Protein AF-A0A9D2XFY7-F1 (afdb_monomer)

Sequence (546 aa):
MVCALRLMRFWQTVRRLRRGRQQLAHTVYSGDGELLTSTEAIVGRWKEYFEELLNPTNAHSEEEPELGGLGMDCPISGAEVAEVVKQLHSGGAPGADEVRPGYLKAMDVVGLSWLTRLYNIAWSSGAVPREWQTGVVVPIFKKGDLRVCSNYRGITLLSLPGKVYSKVLERRVRSIVESQIEEEQCGFRPGRGTVDQLYTLARVMEGAWEFAQPIHMCFVDLEKAYDHSELALMYNDSSVLENHHLAVGFKLLQEENCDIFQNLTKKQRQSLRKMVIDIVLATDMSKHMNLLADLKTMVETKKVTSSGVLLLDNYSDRIQVLQNMVHCADLSNPTKPLQLYRQWTDRIMEEFFSQGDRERERGMEISPMCDKHNASVEKNQVGFIDYIVHPLWETWADLVHPDAQDILDTLEDNREWYQSTIPQSPSPSLDEPQDGTRPPGGDKFQFELTLEEDGESDTEKDSGSQPEEEEEEEEEEENSCTDSKTLCTQDSESTEIPLDEQVGEDDDDEEEEVIEVGETPCSQPCVVEEDVVEEGEEEEETCPDT

InterPro domains:
  IPR002073 3'5'-cyclic nucleotide phosphodiesterase, catalytic domain [PF00233] (228-410)
  IPR002073 3'5'-cyclic nucleotide phosphodiesterase, catalytic domain [PS51845] (229-425)
  IPR023088 3'5'-cyclic nucleotide phosphodiesterase [PR00387] (239-255)
  IPR023088 3'5'-cyclic nucleotide phosphodiesterase [PR00387] (326-339)
  IPR023088 3'5'-cyclic nucleotide phosphodiesterase [PR00387] (343-359)
  IPR036971 3'5'-cyclic nucleotide phosphodiesterase, catalytic domain superfamily [G3DSA:1.10.1300.10] (224-450)
  IPR043502 DNA/RNA polymerase superfamily [SSF56672] (82-229)

Radius of gyration: 37.59 Å; Cα contacts (8 Å, |Δi|>4): 341; chains: 1; bounding box: 92×100×111 Å

Secondary structure (DSSP, 8-state):
-HHHHHHHHHHHHHHHHS-------S-EE-TT--EE-SHHHHHHHHHHHHHHHH--TT------------S--PPPPHHHHHHHHHTS-TTPPP-TT---HHHHHT--HHHHHHHHHHHHHHHHHT---HHHH-EEEEEEE-SS-TT-GGGEEEEEEE-HHHHHHHHHHHHHHHHHHTTTS-TT--TT-TT--HHHHHHHHHHHHHHHHHTTPPP-------SS-----HHHHHHTTTTHHHHHHHHHHHHHTTSTT--TTTTS-HHHHHHHHHHHHHHHTTS-GGGHHHHHHHHHHHHHT--B-TTSPBP--SHHHHHHHHHHHHHHHHTTGGGS-HHHHHHHHHHHHHHHHHHHHHHHHTTPPPPTT--TTT--HHHHHHHHIIIIIHHHHHHHHHHHTTTTHHHHHHHHHHHHHHHHHSPPPPPPPS-S-----PPP-------------------------PPPPP----------------------------------------PPP---------------------------------

Solvent-accessible surface area (backbone atoms only — not comparable to full-atom values): 35148 Å² total; per-residue (Å²): 114,71,67,59,59,51,53,51,53,48,52,53,50,52,58,60,68,70,58,59,84,81,72,73,61,73,40,32,46,46,96,89,63,48,80,34,64,48,72,68,57,42,51,45,49,55,48,50,56,52,44,57,75,71,56,61,91,79,72,72,85,74,77,80,75,85,73,74,84,78,78,73,89,66,78,66,51,58,64,60,50,50,54,53,46,69,69,51,62,73,85,56,81,42,18,86,71,67,46,40,46,60,61,62,59,66,45,51,74,66,52,44,49,55,54,28,50,52,50,36,51,24,65,80,63,79,49,74,63,70,68,44,76,39,59,46,73,43,76,40,81,74,59,85,59,78,38,43,70,86,31,32,49,72,45,69,27,44,15,45,72,38,54,51,50,55,56,47,50,49,56,57,52,41,74,59,48,63,82,73,55,60,86,85,64,35,78,98,45,86,98,49,45,71,65,61,52,51,50,52,52,48,53,53,52,53,53,30,58,76,70,72,47,90,83,86,87,85,85,86,81,74,78,90,73,77,84,93,40,76,58,34,67,74,43,70,64,55,57,38,64,41,56,44,53,51,52,51,62,65,48,54,37,73,42,94,92,43,47,86,57,72,88,48,53,72,68,53,50,52,52,50,52,49,52,54,50,62,31,45,66,47,59,43,70,59,49,48,63,59,56,47,53,54,48,46,54,45,48,77,67,61,45,60,45,102,82,66,51,74,62,58,92,57,67,64,58,47,50,54,50,49,20,51,52,52,35,48,60,67,63,36,51,59,41,36,66,60,80,56,22,51,58,49,53,58,48,54,51,51,51,33,31,55,47,19,51,53,27,50,77,70,72,46,82,58,52,88,79,8,42,82,90,76,54,56,66,40,57,53,52,35,50,46,34,72,74,52,42,45,63,49,52,53,50,50,25,66,62,51,62,71,80,38,50,77,41,50,56,36,29,51,54,43,40,51,50,33,58,69,65,46,81,78,75,81,76,80,74,96,79,78,86,90,77,94,79,82,87,83,80,76,91,75,84,76,82,82,66,69,68,77,76,76,83,78,75,79,76,86,78,91,78,88,81,84,86,86,86,86,91,77,87,91,83,87,88,82,89,77,90,76,89,80,90,81,84,87,80,85,83,89,80,87,87,92,85,84,84,88,82,90,88,80,86,89,88,88,86,87,85,86,90,84,89,82,89,86,89,85,84,89,89,86,87,88,90,82,84,90,81,92,84,84,88,82,88,87,87,84,89,82,88,80,92,132

Nearest PDB structures (foldseek):
  6zba-assembly1_DDD  TM=9.915E-01  e=2.480E-25  Homo sapiens
  3g58-assembly1_A  TM=1.000E+00  e=6.003E-25  Homo sapiens
  1mkd-assembly1_B  TM=9.994E-01  e=5.180E-25  Homo sapiens
  3tvx-assembly2_B  TM=1.000E+00  e=4.280E-24  Homo sapiens
  1ror-assembly2_B  TM=9.821E-01  e=3.188E-24  Homo sapiens

pLDDT: mean 71.24, std 26.64, range [21.47, 98.62]

Structure (mmCIF, N/CA/C/O backbone):
data_AF-A0A9D2XFY7-F1
#
_entry.id   AF-A0A9D2XFY7-F1
#
loop_
_atom_site.group_PDB
_atom_site.id
_atom_site.type_symbol
_atom_site.label_atom_id
_atom_site.label_alt_id
_atom_site.label_comp_id
_atom_site.label_asym_id
_atom_site.label_entity_id
_atom_site.label_seq_id
_atom_site.pdbx_PDB_ins_code
_atom_site.Cartn_x
_atom_site.Cartn_y
_atom_site.Cartn_z
_atom_site.occupancy
_atom_site.B_iso_or_equiv
_atom_site.auth_seq_id
_atom_site.auth_comp_id
_atom_site.auth_asym_id
_atom_site.auth_atom_id
_atom_site.pdbx_PDB_model_num
ATOM 1 N N . MET A 1 1 ? 14.193 38.017 -13.649 1.00 41.41 1 MET A N 1
ATOM 2 C CA . MET A 1 1 ? 15.343 37.069 -13.670 1.00 41.41 1 MET A CA 1
ATOM 3 C C . MET A 1 1 ? 16.250 37.099 -12.427 1.00 41.41 1 MET A C 1
ATOM 5 O O . MET A 1 1 ? 16.556 36.026 -11.918 1.00 41.41 1 MET A O 1
ATOM 9 N N . VAL A 1 2 ? 16.706 38.259 -11.922 1.00 35.88 2 VAL A N 1
ATOM 10 C CA . VAL A 1 2 ? 17.811 38.356 -10.926 1.00 35.88 2 VAL A CA 1
ATOM 11 C C . VAL A 1 2 ? 17.655 37.472 -9.671 1.00 35.88 2 VAL A C 1
ATOM 13 O O . VAL A 1 2 ? 18.628 36.844 -9.248 1.00 35.88 2 VAL A O 1
ATOM 16 N N . CYS A 1 3 ? 16.455 37.360 -9.089 1.00 35.84 3 CYS A N 1
ATOM 17 C CA . CYS A 1 3 ? 16.236 36.558 -7.876 1.00 35.84 3 CYS A CA 1
ATOM 18 C C . CYS A 1 3 ? 16.504 35.056 -8.077 1.00 35.84 3 CYS A C 1
ATOM 20 O O . CYS A 1 3 ? 17.131 34.437 -7.219 1.00 35.84 3 CYS A O 1
ATOM 22 N N . ALA A 1 4 ? 16.132 34.480 -9.226 1.00 39.00 4 ALA A N 1
ATOM 23 C CA . ALA A 1 4 ? 16.382 33.066 -9.528 1.00 39.00 4 ALA A CA 1
ATOM 24 C C . ALA A 1 4 ? 17.889 32.757 -9.627 1.00 39.00 4 ALA A C 1
ATOM 26 O O . ALA A 1 4 ? 18.363 31.753 -9.094 1.00 39.00 4 ALA A O 1
ATOM 27 N N . LEU A 1 5 ? 18.668 33.666 -10.228 1.00 38.94 5 LEU A N 1
ATOM 28 C CA . LEU A 1 5 ? 20.131 33.568 -10.289 1.00 38.94 5 LEU A CA 1
ATOM 29 C C . LEU A 1 5 ? 20.782 33.671 -8.900 1.00 38.94 5 LEU A C 1
ATOM 31 O O . LEU A 1 5 ? 21.748 32.955 -8.624 1.00 38.94 5 LEU A O 1
ATOM 35 N N . ARG A 1 6 ? 20.246 34.516 -8.005 1.00 43.75 6 ARG A N 1
ATOM 36 C CA . ARG A 1 6 ? 20.692 34.584 -6.601 1.00 43.75 6 ARG A CA 1
ATOM 37 C C . ARG A 1 6 ? 20.366 33.289 -5.846 1.00 43.75 6 ARG A C 1
ATOM 39 O O . ARG A 1 6 ? 21.271 32.734 -5.225 1.00 43.75 6 ARG A O 1
ATOM 46 N N . LEU A 1 7 ? 19.145 32.757 -5.969 1.00 44.59 7 LEU A N 1
ATOM 47 C CA . LEU A 1 7 ? 18.747 31.489 -5.339 1.00 44.59 7 LEU A CA 1
ATOM 48 C C . LEU A 1 7 ? 19.597 30.306 -5.827 1.00 44.59 7 LEU A C 1
ATOM 50 O O . LEU A 1 7 ? 20.060 29.498 -5.022 1.00 44.59 7 LEU A O 1
ATOM 54 N N . MET A 1 8 ? 19.858 30.218 -7.136 1.00 47.59 8 MET A N 1
ATOM 55 C CA . MET A 1 8 ? 20.670 29.139 -7.703 1.00 47.59 8 MET A CA 1
ATOM 56 C C . MET A 1 8 ? 22.131 29.224 -7.234 1.00 47.59 8 MET A C 1
ATOM 58 O O . MET A 1 8 ? 22.706 28.200 -6.867 1.00 47.59 8 MET A O 1
ATOM 62 N N . ARG A 1 9 ? 22.728 30.426 -7.165 1.00 56.66 9 ARG A N 1
ATOM 63 C CA . ARG A 1 9 ? 24.078 30.617 -6.596 1.00 56.66 9 ARG A CA 1
ATOM 64 C C . ARG A 1 9 ? 24.129 30.304 -5.097 1.00 56.66 9 ARG A C 1
ATOM 66 O O . ARG A 1 9 ? 25.100 29.695 -4.646 1.00 56.66 9 ARG A O 1
ATOM 73 N N . PHE A 1 10 ? 23.092 30.663 -4.338 1.00 64.69 10 PHE A N 1
ATOM 74 C CA . PHE A 1 10 ? 22.960 30.311 -2.921 1.00 64.69 10 PHE A CA 1
ATOM 75 C C . PHE A 1 10 ? 22.937 28.788 -2.736 1.00 64.69 10 PHE A C 1
ATOM 77 O O . PHE A 1 10 ? 23.818 28.243 -2.076 1.00 64.69 10 PHE A O 1
ATOM 84 N N . TRP A 1 11 ? 22.034 28.073 -3.412 1.00 54.72 11 TRP A N 1
ATOM 85 C CA . TRP A 1 11 ? 21.942 26.611 -3.319 1.00 54.72 11 TRP A CA 1
ATOM 86 C C . TRP A 1 11 ? 23.169 25.873 -3.868 1.00 54.72 11 TRP A C 1
ATOM 88 O O . TRP A 1 11 ? 23.557 24.847 -3.308 1.00 54.72 11 TRP A O 1
ATOM 98 N N . GLN A 1 12 ? 23.836 26.390 -4.904 1.00 60.31 12 GLN A N 1
ATOM 99 C CA . GLN A 1 12 ? 25.138 25.870 -5.342 1.00 60.31 12 GLN A CA 1
ATOM 100 C C . GLN A 1 12 ? 26.209 26.043 -4.255 1.00 60.31 12 GLN A C 1
ATOM 102 O O . GLN A 1 12 ? 26.982 25.117 -4.012 1.00 60.31 12 GLN A O 1
ATOM 107 N N . THR A 1 13 ? 26.231 27.185 -3.564 1.00 67.81 13 THR A N 1
ATOM 108 C CA . THR A 1 13 ? 27.172 27.456 -2.466 1.00 67.81 13 THR A CA 1
ATOM 109 C C . THR A 1 13 ? 26.873 26.575 -1.252 1.00 67.81 13 THR A C 1
ATOM 111 O O . THR A 1 13 ? 27.783 25.923 -0.749 1.00 67.81 13 THR A O 1
ATOM 114 N N . VAL A 1 14 ? 25.604 26.435 -0.854 1.00 65.31 14 VAL A N 1
ATOM 115 C CA . VAL A 1 14 ? 25.164 25.509 0.206 1.00 65.31 14 VAL A CA 1
ATOM 116 C C . VAL A 1 14 ? 25.528 24.060 -0.136 1.00 65.31 14 VAL A C 1
ATOM 118 O O . VAL A 1 14 ? 26.089 23.365 0.706 1.00 65.31 14 VAL A O 1
ATOM 121 N N . ARG A 1 15 ? 25.313 23.599 -1.378 1.00 58.97 15 ARG A N 1
ATOM 122 C CA . ARG A 1 15 ? 25.755 22.264 -1.835 1.00 58.97 15 ARG A CA 1
ATOM 123 C C . ARG A 1 15 ? 27.281 22.109 -1.851 1.00 58.97 15 ARG A C 1
ATOM 125 O O . ARG A 1 15 ? 27.774 21.004 -1.647 1.00 58.97 15 ARG A O 1
ATOM 132 N N . ARG A 1 16 ? 28.039 23.188 -2.077 1.00 65.25 16 ARG A N 1
ATOM 133 C CA . ARG A 1 16 ? 29.512 23.185 -2.046 1.00 65.25 16 ARG A CA 1
ATOM 134 C C . ARG A 1 16 ? 30.064 23.166 -0.617 1.00 65.25 16 ARG A C 1
ATOM 136 O O . ARG A 1 16 ? 31.079 22.521 -0.394 1.00 65.25 16 ARG A O 1
ATOM 143 N N . LEU A 1 17 ? 29.381 23.812 0.331 1.00 64.12 17 LEU A N 1
ATOM 144 C CA . LEU A 1 17 ? 29.718 23.817 1.760 1.00 64.12 17 LEU A CA 1
ATOM 145 C C . LEU A 1 17 ? 29.271 22.526 2.469 1.00 64.12 17 LEU A C 1
ATOM 147 O O . LEU A 1 17 ? 30.024 21.982 3.267 1.00 64.12 17 LEU A O 1
ATOM 151 N N . ARG A 1 18 ? 28.103 21.966 2.116 1.00 57.66 18 ARG A N 1
ATOM 152 C CA . ARG A 1 18 ? 27.639 20.646 2.594 1.00 57.66 18 ARG A CA 1
ATOM 153 C C . ARG A 1 18 ? 28.451 19.464 2.039 1.00 57.66 18 ARG A C 1
ATOM 155 O O . ARG A 1 18 ? 28.255 18.338 2.487 1.00 57.66 18 ARG A O 1
ATOM 162 N N . ARG A 1 19 ? 29.386 19.682 1.103 1.00 50.50 19 ARG A N 1
ATOM 163 C CA . ARG A 1 19 ? 30.366 18.666 0.680 1.00 50.50 19 ARG A CA 1
ATOM 164 C C . ARG A 1 19 ? 31.484 18.504 1.719 1.00 50.50 19 ARG A C 1
ATOM 166 O O . ARG A 1 19 ? 32.646 18.823 1.470 1.00 50.50 19 ARG A O 1
ATOM 173 N N . GLY A 1 20 ? 31.132 17.886 2.846 1.00 45.84 20 GLY A N 1
ATOM 174 C CA . GLY A 1 20 ? 32.079 17.017 3.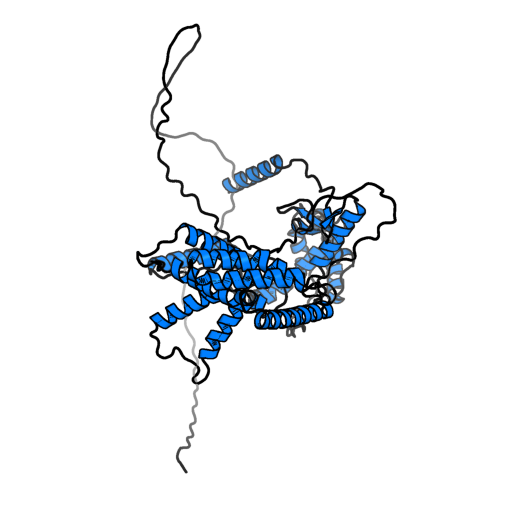543 1.00 45.84 20 GLY A CA 1
ATOM 175 C C . GLY A 1 20 ? 32.588 15.917 2.598 1.00 45.84 20 GLY A C 1
ATOM 176 O O . GLY A 1 20 ? 32.030 15.704 1.515 1.00 45.84 20 GLY A O 1
ATOM 177 N N . ARG A 1 21 ? 33.659 15.208 2.976 1.00 45.72 21 ARG A N 1
ATOM 178 C CA . ARG A 1 21 ? 34.127 14.057 2.185 1.00 45.72 21 ARG A CA 1
ATOM 179 C C . ARG A 1 21 ? 32.980 13.053 2.066 1.00 45.72 21 ARG A C 1
ATOM 181 O O . ARG A 1 21 ? 32.558 12.511 3.082 1.00 45.72 21 ARG A O 1
ATOM 188 N N . GLN A 1 22 ? 32.510 12.792 0.846 1.00 50.97 22 GLN A N 1
ATOM 189 C CA . GLN A 1 22 ? 31.604 11.675 0.598 1.00 50.97 22 GLN A CA 1
ATOM 190 C C . GLN A 1 22 ? 32.373 10.390 0.904 1.00 50.97 22 GLN A C 1
ATOM 192 O O . GLN A 1 22 ? 33.203 9.952 0.108 1.00 50.97 22 GLN A O 1
ATOM 197 N N . GLN A 1 23 ? 32.127 9.822 2.082 1.00 46.56 23 GLN A N 1
ATOM 198 C CA . GLN A 1 23 ? 32.476 8.440 2.346 1.00 46.56 23 GLN A CA 1
ATOM 199 C C . GLN A 1 23 ? 31.587 7.596 1.434 1.00 46.56 23 GLN A C 1
ATOM 201 O O . GLN A 1 23 ? 30.370 7.556 1.600 1.00 46.56 23 GLN A O 1
ATOM 206 N N . LEU A 1 24 ? 32.202 6.947 0.446 1.00 52.12 24 LEU A N 1
ATOM 207 C CA . LEU A 1 24 ? 31.658 5.688 -0.044 1.00 52.12 24 LEU A CA 1
ATOM 208 C C . LEU A 1 24 ? 31.566 4.767 1.172 1.00 52.12 24 LEU A C 1
ATOM 210 O O . LEU A 1 24 ? 32.526 4.679 1.943 1.00 52.12 24 LEU A O 1
ATOM 214 N N . ALA A 1 25 ? 30.419 4.123 1.363 1.00 53.47 25 ALA A N 1
ATOM 215 C CA . ALA A 1 25 ? 30.292 3.119 2.399 1.00 53.47 25 ALA A CA 1
ATOM 216 C C . ALA A 1 25 ? 31.276 1.989 2.063 1.00 53.47 25 ALA A C 1
ATOM 218 O O . ALA A 1 25 ? 31.123 1.283 1.069 1.00 53.47 25 ALA A O 1
ATOM 219 N N . HIS A 1 26 ? 32.334 1.862 2.866 1.00 65.19 26 HIS A N 1
ATOM 220 C CA . HIS A 1 26 ? 33.307 0.774 2.738 1.00 65.19 26 HIS A CA 1
ATOM 221 C C . HIS A 1 26 ? 32.739 -0.567 3.237 1.00 65.19 26 HIS A C 1
ATOM 223 O O . HIS A 1 26 ? 33.456 -1.564 3.252 1.00 65.19 26 HIS A O 1
ATOM 229 N N . THR A 1 27 ? 31.468 -0.577 3.645 1.00 78.75 27 THR A N 1
ATOM 230 C CA . THR A 1 27 ? 30.689 -1.736 4.065 1.00 78.75 27 THR A CA 1
ATOM 231 C C . THR A 1 27 ? 29.238 -1.590 3.591 1.00 78.75 27 THR A C 1
ATOM 233 O O . THR A 1 27 ? 28.731 -0.472 3.502 1.00 78.75 27 THR A O 1
ATOM 236 N N . VAL A 1 28 ? 28.579 -2.702 3.262 1.00 84.75 28 VAL A N 1
ATOM 237 C CA . VAL A 1 28 ? 27.191 -2.776 2.754 1.00 84.75 28 VAL A CA 1
ATOM 238 C C . VAL A 1 28 ? 26.544 -4.046 3.315 1.00 84.75 28 VAL A C 1
ATOM 240 O O . VAL A 1 28 ? 27.253 -5.020 3.543 1.00 84.75 28 VAL A O 1
ATOM 243 N N . TYR A 1 29 ? 25.236 -4.058 3.563 1.00 85.19 29 TYR A N 1
ATOM 244 C CA . TYR A 1 29 ? 24.522 -5.254 4.024 1.00 85.19 29 TYR A CA 1
ATOM 245 C C . TYR A 1 29 ? 24.149 -6.201 2.863 1.00 85.19 29 TYR A C 1
ATOM 247 O O . TYR A 1 29 ? 23.742 -5.731 1.797 1.00 85.19 29 TYR A O 1
ATOM 255 N N . SER A 1 30 ? 24.275 -7.522 3.060 1.00 82.31 30 SER A N 1
ATOM 256 C CA . SER A 1 30 ? 23.754 -8.552 2.137 1.00 82.31 30 SER A CA 1
ATOM 257 C C . SER A 1 30 ? 22.216 -8.537 2.081 1.00 82.31 30 SER A C 1
ATOM 259 O O . SER A 1 30 ? 21.580 -7.712 2.741 1.00 82.31 30 SER A O 1
ATOM 261 N N . GLY A 1 31 ? 21.598 -9.422 1.288 1.00 71.44 31 GLY A N 1
ATOM 262 C CA . GLY A 1 31 ? 20.152 -9.670 1.391 1.00 71.44 31 GLY A CA 1
ATOM 263 C C . GLY A 1 31 ? 19.763 -10.140 2.798 1.00 71.44 31 GLY A C 1
ATOM 264 O O . GLY A 1 31 ? 18.872 -9.577 3.419 1.00 71.44 31 GLY A O 1
ATOM 265 N N . ASP A 1 32 ? 20.542 -11.070 3.347 1.00 75.69 32 ASP A N 1
ATOM 266 C CA . ASP A 1 32 ? 20.392 -11.699 4.671 1.00 75.69 32 ASP A CA 1
ATOM 267 C C . ASP A 1 32 ? 20.815 -10.798 5.855 1.00 75.69 32 ASP A C 1
ATOM 269 O O . ASP A 1 32 ? 20.863 -11.243 7.002 1.00 75.69 32 ASP A O 1
ATOM 273 N N . GLY A 1 33 ? 21.178 -9.535 5.600 1.00 77.50 33 GLY A N 1
ATOM 274 C CA . GLY A 1 33 ? 21.585 -8.578 6.634 1.00 77.50 33 GLY A CA 1
ATOM 275 C C . GLY A 1 33 ? 23.024 -8.718 7.157 1.00 77.50 33 GLY A C 1
ATOM 276 O O . GLY A 1 33 ? 23.395 -8.010 8.098 1.00 77.50 33 GLY A O 1
ATOM 277 N N . GLU A 1 34 ? 23.880 -9.559 6.562 1.00 84.94 34 GLU A N 1
ATOM 278 C CA . GLU A 1 34 ? 25.298 -9.639 6.947 1.00 84.94 34 GLU A CA 1
ATOM 279 C C . GLU A 1 34 ? 26.089 -8.406 6.479 1.00 84.94 34 GLU A C 1
ATOM 281 O O . GLU A 1 34 ? 25.910 -7.915 5.365 1.00 84.94 34 GLU A O 1
ATOM 286 N N . LEU A 1 35 ? 27.017 -7.901 7.302 1.00 86.06 35 LEU A N 1
ATOM 287 C CA . LEU A 1 35 ? 27.823 -6.726 6.950 1.00 86.06 35 LEU A CA 1
ATOM 288 C C . LEU A 1 35 ? 29.023 -7.100 6.061 1.00 86.06 35 LEU A C 1
ATOM 290 O O . LEU A 1 35 ? 30.103 -7.443 6.548 1.00 86.06 35 LEU A O 1
ATOM 294 N N . LEU A 1 36 ? 28.860 -6.952 4.749 1.00 86.69 36 LEU A N 1
ATOM 295 C CA . LEU A 1 36 ? 29.911 -7.139 3.752 1.00 86.69 36 LEU A CA 1
ATOM 296 C C . LEU A 1 36 ? 30.965 -6.028 3.863 1.00 86.69 36 LEU A C 1
ATOM 298 O O . LEU A 1 36 ? 30.637 -4.847 3.984 1.00 86.69 36 LEU A O 1
ATOM 302 N N . THR A 1 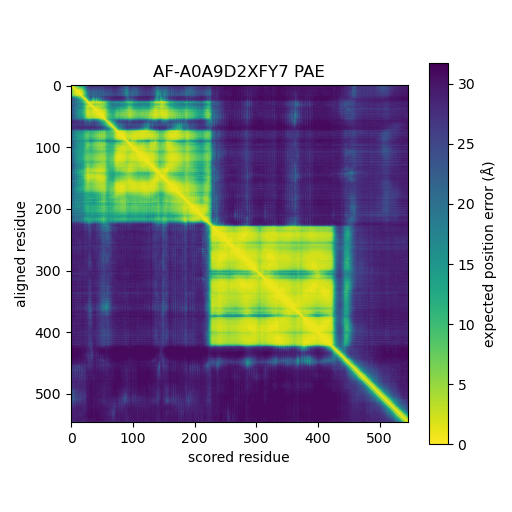37 ? 32.246 -6.402 3.795 1.00 83.75 37 THR A N 1
ATOM 303 C CA . THR A 1 37 ? 33.389 -5.479 3.979 1.00 83.75 37 THR A CA 1
ATOM 304 C C . THR A 1 37 ? 34.457 -5.563 2.881 1.00 83.75 37 THR A C 1
ATOM 306 O O . THR A 1 37 ? 35.339 -4.706 2.808 1.00 83.75 37 THR A O 1
ATOM 309 N N . SER A 1 38 ? 34.401 -6.575 2.008 1.00 85.50 38 SER A N 1
ATOM 310 C CA . SER A 1 38 ? 35.333 -6.729 0.887 1.00 85.50 38 SER A CA 1
ATOM 311 C C . SER A 1 38 ? 34.789 -6.050 -0.372 1.00 85.50 38 SER A C 1
ATOM 313 O O . SER A 1 38 ? 33.594 -6.092 -0.656 1.00 85.50 38 SER A O 1
ATOM 315 N N . THR A 1 39 ? 35.670 -5.429 -1.162 1.00 83.38 39 THR A N 1
ATOM 316 C CA . THR A 1 39 ? 35.273 -4.702 -2.383 1.00 83.38 39 THR A CA 1
ATOM 317 C C . THR A 1 39 ? 34.543 -5.597 -3.385 1.00 83.38 39 THR A C 1
ATOM 319 O O . THR A 1 39 ? 33.612 -5.141 -4.038 1.00 83.38 39 THR A O 1
ATOM 322 N N . GLU A 1 40 ? 34.936 -6.867 -3.482 1.00 85.56 40 GLU A N 1
ATOM 323 C CA . GLU A 1 40 ? 34.324 -7.849 -4.380 1.00 85.56 40 GLU A CA 1
ATOM 324 C C . GLU A 1 40 ? 32.901 -8.224 -3.941 1.00 85.56 40 GLU A C 1
ATOM 326 O O . GLU A 1 40 ? 31.988 -8.158 -4.760 1.00 85.56 40 GLU A O 1
ATOM 331 N N . ALA A 1 41 ? 32.673 -8.499 -2.649 1.00 83.81 41 ALA A N 1
ATOM 332 C CA . ALA A 1 41 ? 31.331 -8.785 -2.132 1.00 83.81 41 ALA A CA 1
ATOM 333 C C . ALA A 1 41 ? 30.410 -7.555 -2.197 1.00 83.81 41 ALA A C 1
ATOM 335 O O . ALA A 1 41 ? 29.245 -7.678 -2.554 1.00 83.81 41 ALA A O 1
ATOM 336 N N . ILE A 1 42 ? 30.938 -6.355 -1.927 1.00 85.00 42 ILE A N 1
ATOM 337 C CA . ILE A 1 42 ? 30.182 -5.098 -2.043 1.00 85.00 42 ILE A CA 1
ATOM 338 C C . ILE A 1 42 ? 29.758 -4.846 -3.500 1.00 85.00 42 ILE A C 1
ATOM 340 O O . ILE A 1 42 ? 28.611 -4.485 -3.747 1.00 85.00 42 ILE A O 1
ATOM 344 N N . VAL A 1 43 ? 30.647 -5.058 -4.478 1.00 85.00 43 VAL A N 1
ATOM 345 C CA . VAL A 1 43 ? 30.293 -4.955 -5.908 1.00 85.00 43 VAL A CA 1
ATOM 346 C C . VAL A 1 43 ? 29.321 -6.064 -6.325 1.00 85.00 43 VAL A C 1
ATOM 348 O O . VAL A 1 43 ? 28.411 -5.791 -7.104 1.00 85.00 43 VAL A O 1
ATOM 351 N N . GLY A 1 44 ? 29.460 -7.275 -5.775 1.00 87.06 44 GLY A N 1
ATOM 352 C CA . GLY A 1 44 ? 28.504 -8.371 -5.943 1.00 87.06 44 GLY A CA 1
ATOM 353 C C . GLY A 1 44 ? 27.096 -7.992 -5.479 1.00 87.06 44 GLY A C 1
ATOM 354 O O . GLY A 1 44 ? 26.168 -8.055 -6.277 1.00 87.06 44 GLY A O 1
ATOM 355 N N . ARG A 1 45 ? 26.953 -7.487 -4.247 1.00 89.25 45 ARG A N 1
ATOM 356 C CA . ARG A 1 45 ? 25.665 -7.047 -3.687 1.00 89.25 45 ARG A CA 1
ATOM 357 C C . ARG A 1 45 ? 25.048 -5.876 -4.457 1.00 89.25 45 ARG A C 1
ATOM 359 O O . ARG A 1 45 ? 23.842 -5.852 -4.674 1.00 89.25 45 ARG A O 1
ATOM 366 N N . TRP A 1 46 ? 25.859 -4.927 -4.934 1.00 86.88 46 TRP A N 1
ATOM 367 C CA . TRP A 1 46 ? 25.366 -3.867 -5.825 1.00 86.88 46 TRP A CA 1
ATOM 368 C C . TRP A 1 46 ? 24.899 -4.393 -7.186 1.00 86.88 46 TRP A C 1
ATOM 370 O O . TRP A 1 46 ? 23.950 -3.845 -7.741 1.00 86.88 46 TRP A O 1
ATOM 380 N N . LYS A 1 47 ? 25.562 -5.419 -7.735 1.00 86.31 47 LYS A N 1
ATOM 381 C CA . LYS A 1 47 ? 25.161 -6.064 -8.990 1.00 86.31 47 LYS A CA 1
ATOM 382 C C . LYS A 1 47 ? 23.835 -6.801 -8.813 1.00 86.31 47 LYS A C 1
ATOM 384 O O . LYS A 1 47 ? 22.918 -6.528 -9.568 1.00 86.31 47 LYS A O 1
ATOM 389 N N . GLU A 1 48 ? 23.746 -7.656 -7.800 1.00 87.25 48 GLU A N 1
ATOM 390 C CA . GLU A 1 48 ? 22.552 -8.403 -7.389 1.00 87.25 48 GLU A CA 1
ATOM 391 C C . GLU A 1 48 ? 21.339 -7.475 -7.223 1.00 87.25 48 GLU A C 1
ATOM 393 O O . GLU A 1 48 ? 20.397 -7.569 -8.004 1.00 87.25 48 GLU A O 1
ATOM 398 N N . TYR A 1 49 ? 21.431 -6.472 -6.341 1.00 85.88 49 TYR A N 1
ATOM 399 C CA . TYR A 1 49 ? 20.359 -5.497 -6.103 1.00 85.88 49 TYR A CA 1
ATOM 400 C C . TYR A 1 49 ? 19.877 -4.771 -7.373 1.00 85.88 49 TYR A C 1
ATOM 402 O O . TYR A 1 49 ? 18.684 -4.520 -7.535 1.00 85.88 49 TYR A O 1
ATOM 410 N N . PHE A 1 50 ? 20.781 -4.412 -8.293 1.00 81.50 50 PHE A N 1
ATOM 411 C CA . PHE A 1 50 ? 20.384 -3.777 -9.556 1.00 81.50 50 PHE A CA 1
ATOM 412 C C . PHE A 1 50 ? 19.982 -4.768 -10.654 1.00 81.50 50 PHE A C 1
ATOM 414 O O . PHE A 1 50 ? 19.328 -4.351 -11.605 1.00 81.50 50 PHE A O 1
ATOM 421 N N . GLU A 1 51 ? 20.331 -6.049 -10.558 1.00 82.00 51 GLU A N 1
ATOM 422 C CA . GLU A 1 51 ? 19.795 -7.083 -11.442 1.00 82.00 51 GLU A CA 1
ATOM 423 C C . GLU A 1 51 ? 18.355 -7.424 -11.045 1.00 82.00 51 GLU A C 1
ATOM 425 O O . GLU A 1 51 ? 17.494 -7.391 -11.922 1.00 82.00 51 GLU A O 1
ATOM 430 N N . GLU A 1 52 ? 18.090 -7.599 -9.744 1.00 79.50 52 GLU A N 1
ATOM 431 C CA . GLU A 1 52 ? 16.757 -7.724 -9.131 1.00 79.50 52 GLU A CA 1
ATOM 432 C C . GLU A 1 52 ? 15.847 -6.545 -9.526 1.00 79.50 52 GLU A C 1
ATOM 434 O O . GLU A 1 52 ? 14.798 -6.736 -10.138 1.00 79.50 52 GLU A O 1
ATOM 439 N N . LEU A 1 53 ? 16.284 -5.309 -9.248 1.00 74.94 53 LEU A N 1
ATOM 440 C CA . LEU A 1 53 ? 15.486 -4.091 -9.448 1.00 74.94 53 LEU A CA 1
ATOM 441 C C . LEU A 1 53 ? 15.210 -3.741 -10.923 1.00 74.94 53 LEU A C 1
ATOM 443 O O . LEU A 1 53 ? 14.280 -2.988 -11.203 1.00 74.94 53 LEU A O 1
ATOM 447 N N . LEU A 1 54 ? 16.040 -4.204 -11.866 1.00 69.62 54 LEU A N 1
ATOM 448 C CA . LEU A 1 54 ? 15.958 -3.798 -13.280 1.00 69.62 54 LEU A CA 1
ATOM 449 C C . LEU A 1 54 ? 15.572 -4.930 -14.242 1.00 69.62 54 LEU A C 1
ATOM 451 O O . LEU A 1 54 ? 15.311 -4.643 -15.409 1.00 69.62 54 LEU A O 1
ATOM 455 N N . ASN A 1 55 ? 15.549 -6.189 -13.794 1.00 68.62 55 ASN A N 1
ATOM 456 C CA . ASN A 1 55 ? 15.228 -7.351 -14.632 1.00 68.62 55 ASN A CA 1
ATOM 457 C C . ASN A 1 55 ? 14.276 -8.323 -13.896 1.00 68.62 55 ASN A C 1
ATOM 459 O O . ASN A 1 55 ? 14.620 -9.497 -13.737 1.00 68.62 55 ASN A O 1
ATOM 463 N N . PRO A 1 56 ? 13.096 -7.868 -13.426 1.00 57.94 56 PRO A N 1
ATOM 464 C CA . PRO A 1 56 ? 12.140 -8.743 -12.757 1.00 57.94 56 PRO A CA 1
ATOM 465 C C . PRO A 1 56 ? 11.726 -9.902 -13.675 1.00 57.94 56 PRO A C 1
ATOM 467 O O . PRO A 1 56 ? 11.390 -9.707 -14.843 1.00 57.94 56 PRO A O 1
ATOM 470 N N . THR A 1 57 ? 11.723 -11.121 -13.135 1.00 50.38 57 THR A N 1
ATOM 471 C CA . THR A 1 57 ? 11.512 -12.371 -13.893 1.00 50.38 57 THR A CA 1
ATOM 472 C C . THR A 1 57 ? 10.122 -12.479 -14.539 1.00 50.38 57 THR A C 1
ATOM 474 O O . THR A 1 57 ? 9.924 -13.289 -15.442 1.00 50.38 57 THR A O 1
ATOM 477 N N . ASN A 1 58 ? 9.168 -11.649 -14.105 1.00 52.53 58 ASN A N 1
ATOM 478 C CA . ASN A 1 58 ? 7.758 -11.676 -14.499 1.00 52.53 58 ASN A CA 1
ATOM 479 C C . ASN A 1 58 ? 7.421 -10.682 -15.625 1.00 52.53 58 ASN A C 1
ATOM 481 O O . ASN A 1 58 ? 6.355 -10.069 -15.620 1.00 52.53 58 ASN A O 1
ATOM 485 N N . ALA A 1 59 ? 8.309 -10.530 -16.610 1.00 42.56 59 ALA A N 1
ATOM 486 C CA . ALA A 1 59 ? 7.975 -9.839 -17.851 1.00 42.56 59 ALA A CA 1
ATOM 487 C C . ALA A 1 59 ? 6.898 -10.636 -18.612 1.00 42.56 59 ALA A C 1
ATOM 489 O O . ALA A 1 59 ? 7.201 -11.582 -19.344 1.00 42.56 59 ALA A O 1
ATOM 490 N N . HIS A 1 60 ? 5.630 -10.268 -18.415 1.00 46.12 60 HIS A N 1
ATOM 491 C CA . HIS A 1 60 ? 4.522 -10.785 -19.210 1.00 46.12 60 HIS A CA 1
ATOM 492 C C . HIS A 1 60 ? 4.776 -10.497 -20.693 1.00 46.12 60 HIS A C 1
ATOM 494 O O . HIS A 1 60 ? 5.209 -9.407 -21.065 1.00 46.12 60 HIS A O 1
ATOM 500 N N . SER A 1 61 ? 4.484 -11.471 -21.556 1.00 37.50 61 SER A N 1
ATOM 501 C CA . SER A 1 61 ? 4.424 -11.228 -22.994 1.00 37.50 61 SER A CA 1
ATOM 502 C C . SER A 1 61 ? 3.166 -10.416 -23.298 1.00 37.50 61 SER A C 1
ATOM 504 O O . SER A 1 61 ? 2.095 -10.994 -23.495 1.00 37.50 61 SER A O 1
ATOM 506 N N . GLU A 1 62 ? 3.292 -9.091 -23.292 1.00 43.41 62 GLU A N 1
ATOM 507 C CA . GLU A 1 62 ? 2.274 -8.198 -23.841 1.00 43.41 62 GLU A CA 1
ATOM 508 C C . GLU A 1 62 ? 1.998 -8.604 -25.297 1.00 43.41 62 GLU A C 1
ATOM 510 O O . GLU A 1 62 ? 2.926 -8.783 -26.091 1.00 43.41 62 GLU A O 1
ATOM 515 N N . GLU A 1 63 ? 0.726 -8.791 -25.652 1.00 43.19 63 GLU A N 1
ATOM 516 C CA . GLU A 1 63 ? 0.345 -8.942 -27.055 1.00 43.19 63 GLU A CA 1
ATOM 517 C C . GLU A 1 63 ? 0.539 -7.578 -27.729 1.00 43.19 63 GLU A C 1
ATOM 519 O O . GLU A 1 63 ? -0.119 -6.610 -27.344 1.00 43.19 63 GLU A O 1
ATOM 524 N N . GLU A 1 64 ? 1.458 -7.477 -28.700 1.00 43.53 64 GLU A N 1
ATOM 525 C CA . GLU A 1 64 ? 1.679 -6.221 -29.427 1.00 43.53 64 GLU A CA 1
ATOM 526 C C . GLU A 1 64 ? 0.349 -5.759 -30.051 1.00 43.53 64 GLU A C 1
ATOM 528 O O . GLU A 1 64 ? -0.203 -6.471 -30.898 1.00 43.53 64 GLU A O 1
ATOM 533 N N . PRO A 1 65 ? -0.193 -4.584 -29.674 1.00 44.19 65 PRO A N 1
ATOM 534 C CA . PRO A 1 65 ? -1.411 -4.089 -30.293 1.00 44.19 65 PRO A CA 1
ATOM 535 C C . PRO A 1 65 ? -1.126 -3.802 -31.770 1.00 44.19 65 PRO A C 1
ATOM 537 O O . PRO A 1 65 ? -0.156 -3.108 -32.086 1.00 44.19 65 PRO A O 1
ATOM 540 N N . GLU A 1 66 ? -1.973 -4.303 -32.678 1.00 44.12 66 GLU A N 1
ATOM 541 C CA . GLU A 1 66 ? -1.846 -4.059 -34.123 1.00 44.12 66 GLU A CA 1
ATOM 542 C C . GLU A 1 66 ? -2.044 -2.565 -34.444 1.00 44.12 66 GLU A C 1
ATOM 544 O O . GLU A 1 66 ? -3.129 -2.102 -34.804 1.00 44.12 66 GLU A O 1
ATOM 549 N N . LEU A 1 67 ? -0.968 -1.787 -34.307 1.00 48.50 67 LEU A N 1
ATOM 550 C CA . LEU A 1 67 ? -0.948 -0.356 -34.566 1.00 48.50 67 LEU A CA 1
ATOM 551 C C . LEU A 1 67 ? -1.036 -0.119 -36.080 1.00 48.50 67 LEU A C 1
ATOM 553 O O . LEU A 1 67 ? -0.022 -0.050 -36.778 1.00 48.50 67 LEU A O 1
ATOM 557 N N . GLY A 1 68 ? -2.271 -0.021 -36.583 1.00 46.81 68 GLY A N 1
ATOM 558 C CA . GLY A 1 68 ? -2.583 0.162 -38.002 1.00 46.81 68 GLY A CA 1
ATOM 559 C C . GLY A 1 68 ? -1.688 1.219 -38.654 1.00 46.81 68 GLY A C 1
ATOM 560 O O . GLY A 1 68 ? -1.599 2.343 -38.169 1.00 46.81 68 GLY A O 1
ATOM 561 N N . GLY A 1 69 ? -0.989 0.834 -39.727 1.00 49.75 69 GLY A N 1
ATOM 562 C CA . GLY A 1 69 ? 0.274 1.453 -40.151 1.00 49.75 69 GLY A CA 1
ATOM 563 C C . GLY A 1 69 ? 0.259 2.969 -40.383 1.00 49.75 69 GLY A C 1
ATOM 564 O O . GLY A 1 69 ? 0.054 3.434 -41.505 1.00 49.75 69 GLY A O 1
ATOM 565 N N . LEU A 1 70 ? 0.594 3.741 -39.344 1.00 52.66 70 LEU A N 1
ATOM 566 C CA . LEU A 1 70 ? 0.726 5.204 -39.368 1.00 52.66 70 LEU A CA 1
ATOM 567 C C . LEU A 1 70 ? 2.042 5.678 -40.022 1.00 52.66 70 LEU A C 1
ATOM 569 O O . LEU A 1 70 ? 2.837 6.393 -39.420 1.00 52.66 70 LEU A O 1
ATOM 573 N N . GLY A 1 71 ? 2.269 5.285 -41.281 1.00 52.97 71 GLY A N 1
ATOM 574 C CA . GLY A 1 71 ? 3.180 5.958 -42.224 1.00 52.97 71 GLY A CA 1
ATOM 575 C C . GLY A 1 71 ? 4.655 6.103 -41.818 1.00 52.97 71 GLY A C 1
ATOM 576 O O . GLY A 1 71 ? 5.343 6.972 -42.357 1.00 52.97 71 GLY A O 1
ATOM 577 N N . MET A 1 72 ? 5.152 5.302 -40.871 1.00 58.88 72 MET A N 1
ATOM 578 C CA . MET A 1 72 ? 6.416 5.584 -40.177 1.00 58.88 72 MET A CA 1
ATOM 579 C C . MET A 1 72 ? 7.684 5.077 -40.898 1.00 58.88 72 MET A C 1
ATOM 581 O O . MET A 1 72 ? 8.789 5.368 -40.447 1.00 58.88 72 MET A O 1
ATOM 585 N N . ASP A 1 73 ? 7.548 4.402 -42.047 1.00 65.75 73 ASP A N 1
ATOM 586 C CA . ASP A 1 73 ? 8.631 3.772 -42.837 1.00 65.75 73 ASP A CA 1
ATOM 587 C C . ASP A 1 73 ? 9.695 4.737 -43.408 1.00 65.75 73 ASP A C 1
ATOM 589 O O . ASP A 1 73 ? 10.638 4.320 -44.088 1.00 65.75 73 ASP A O 1
ATOM 593 N N . CYS A 1 74 ? 9.569 6.045 -43.175 1.00 82.06 74 CYS A N 1
ATOM 594 C CA . CYS A 1 74 ? 10.500 7.029 -43.712 1.00 82.06 74 CYS A CA 1
ATOM 595 C C . CYS A 1 74 ? 11.905 6.900 -43.074 1.00 82.06 74 CYS A C 1
ATOM 597 O O . CYS A 1 74 ? 12.029 6.699 -41.862 1.00 82.06 74 CYS A O 1
ATOM 599 N N . PRO A 1 75 ? 12.998 7.044 -43.848 1.00 89.56 75 PRO A N 1
ATOM 600 C CA . PRO A 1 75 ? 14.354 7.016 -43.299 1.00 89.56 75 PRO A CA 1
ATOM 601 C C . PRO A 1 75 ? 14.593 8.165 -42.307 1.00 89.56 75 PRO A C 1
ATOM 603 O O . PRO A 1 75 ? 13.936 9.207 -42.361 1.00 89.56 75 PRO A O 1
ATOM 606 N N . ILE A 1 76 ? 15.564 7.996 -41.408 1.00 93.38 76 ILE A N 1
ATOM 607 C CA . ILE A 1 76 ? 15.979 9.037 -40.458 1.00 93.38 76 ILE A CA 1
ATOM 608 C C . ILE A 1 76 ? 16.748 10.125 -41.212 1.00 93.38 76 ILE A C 1
ATOM 610 O O . ILE A 1 76 ? 17.788 9.864 -41.821 1.00 93.38 76 ILE A O 1
ATOM 614 N N . SER A 1 77 ? 16.246 11.356 -41.177 1.00 94.31 77 SER A N 1
ATOM 615 C CA . SER A 1 77 ? 16.863 12.495 -41.852 1.00 94.31 77 SER A CA 1
ATOM 616 C C . SER A 1 77 ? 18.041 13.068 -41.057 1.00 94.31 77 SER A C 1
ATOM 618 O O . SER A 1 77 ? 18.083 13.030 -39.827 1.00 94.31 77 SER A O 1
ATOM 620 N N . GLY A 1 78 ? 18.992 13.688 -41.762 1.00 93.44 78 GLY A N 1
ATOM 621 C CA . GLY A 1 78 ? 20.108 14.385 -41.111 1.00 93.44 78 GLY A CA 1
ATOM 622 C C . GLY A 1 78 ? 19.672 15.595 -40.275 1.00 93.44 78 GLY A C 1
ATOM 623 O O . GLY A 1 78 ? 20.385 15.983 -39.354 1.00 93.44 78 GLY A O 1
ATOM 624 N N . ALA A 1 79 ? 18.492 16.163 -40.554 1.00 93.25 79 ALA A N 1
ATOM 625 C CA . ALA A 1 79 ? 17.927 17.282 -39.803 1.00 93.25 79 ALA A CA 1
ATOM 626 C C . ALA A 1 79 ? 17.440 16.854 -38.407 1.00 93.25 79 ALA A C 1
ATOM 628 O O . ALA A 1 79 ? 17.769 17.513 -37.421 1.00 93.25 79 ALA A O 1
ATOM 629 N N . GLU A 1 80 ? 16.735 15.718 -38.305 1.00 94.00 80 GLU A N 1
ATOM 630 C CA . GLU A 1 80 ? 16.333 15.128 -37.017 1.00 94.00 80 GLU A CA 1
ATOM 631 C C . GLU A 1 80 ? 17.554 14.884 -36.119 1.00 94.00 80 GLU A C 1
ATOM 633 O O . GLU A 1 80 ? 17.563 15.265 -34.947 1.00 94.00 80 GLU A O 1
ATOM 638 N N . VAL A 1 81 ? 18.613 14.305 -36.696 1.00 95.25 81 VAL A N 1
ATOM 639 C CA . VAL A 1 81 ? 19.870 14.001 -36.000 1.00 95.25 81 VAL A CA 1
ATOM 640 C C . VAL A 1 81 ? 20.589 15.270 -35.551 1.00 95.25 81 VAL A C 1
ATOM 642 O O . VAL A 1 81 ? 20.975 15.373 -34.385 1.00 95.25 81 VAL A O 1
ATOM 645 N N . ALA A 1 82 ? 20.752 16.247 -36.447 1.00 94.69 82 ALA A N 1
ATOM 646 C CA . ALA A 1 82 ? 21.433 17.502 -36.143 1.00 94.69 82 ALA A CA 1
ATOM 647 C C . ALA A 1 82 ? 20.738 18.277 -35.012 1.00 94.69 82 ALA A C 1
ATOM 649 O O . ALA A 1 82 ? 21.411 18.762 -34.100 1.00 94.69 82 ALA A O 1
ATOM 650 N N . GLU A 1 83 ? 19.404 18.352 -35.016 1.00 94.12 83 GLU A N 1
ATOM 651 C CA . GLU A 1 83 ? 18.659 19.080 -33.985 1.00 94.12 83 GLU A CA 1
ATOM 652 C C . GLU A 1 83 ? 18.698 18.363 -32.621 1.00 94.12 83 GLU A C 1
ATOM 654 O O . GLU A 1 83 ? 18.839 19.022 -31.592 1.00 94.12 83 GLU A O 1
ATOM 659 N N . VAL A 1 84 ? 18.668 17.023 -32.575 1.00 93.75 84 VAL A N 1
ATOM 660 C CA . VAL A 1 84 ? 18.885 16.284 -31.313 1.00 93.75 84 VAL A CA 1
ATOM 661 C C . VAL A 1 84 ? 20.312 16.490 -30.785 1.00 93.75 84 VAL A C 1
ATOM 663 O O . VAL A 1 84 ? 20.489 16.756 -29.595 1.00 93.75 84 VAL A O 1
ATOM 666 N N . VAL A 1 85 ? 21.336 16.435 -31.647 1.00 93.50 85 VAL A N 1
ATOM 667 C CA . VAL A 1 85 ? 22.742 16.671 -31.258 1.00 93.50 85 VAL A CA 1
ATOM 668 C C . VAL A 1 85 ? 22.953 18.098 -30.733 1.00 93.50 85 VAL A C 1
ATOM 670 O O . VAL A 1 85 ? 23.593 18.295 -29.695 1.00 93.50 85 VAL A O 1
ATOM 673 N N . LYS A 1 86 ? 22.363 19.102 -31.390 1.00 91.50 86 LYS A N 1
ATOM 674 C CA . LYS A 1 86 ? 22.382 20.514 -30.974 1.00 91.50 86 LYS A CA 1
ATOM 675 C C . LYS A 1 86 ? 21.771 20.719 -29.581 1.00 91.50 86 LYS A C 1
ATOM 677 O O . LYS A 1 86 ? 22.335 21.468 -28.781 1.00 91.50 86 LYS A O 1
ATOM 682 N N . GLN A 1 87 ? 20.698 20.002 -29.247 1.00 88.81 87 GLN A N 1
ATOM 683 C CA . GLN A 1 87 ? 20.021 20.075 -27.943 1.00 88.81 87 GLN A CA 1
ATOM 684 C C . GLN A 1 87 ? 20.714 19.298 -26.802 1.00 88.81 87 GLN A C 1
ATOM 686 O O . GLN A 1 87 ? 20.281 19.386 -25.654 1.00 88.81 87 GLN A O 1
ATOM 691 N N . LEU A 1 88 ? 21.812 18.569 -27.053 1.00 86.81 88 LEU A N 1
ATOM 692 C CA . LEU A 1 88 ? 22.531 17.851 -25.989 1.00 86.81 88 LEU A CA 1
ATOM 693 C C . LEU A 1 88 ? 23.070 18.791 -24.894 1.00 86.81 88 LEU A C 1
ATOM 695 O O . LEU A 1 88 ? 23.653 19.841 -25.170 1.00 86.81 88 LEU A O 1
ATOM 699 N N . HIS A 1 89 ? 22.966 18.374 -23.633 1.00 81.75 89 HIS A N 1
ATOM 700 C CA . HIS A 1 89 ? 23.511 19.128 -22.503 1.00 81.75 89 HIS A CA 1
ATOM 701 C C . HIS A 1 89 ? 25.037 18.965 -22.422 1.00 81.75 89 HIS A C 1
ATOM 703 O O . HIS A 1 89 ? 25.544 17.863 -22.217 1.00 81.75 89 HIS A O 1
ATOM 709 N N . SER A 1 90 ? 25.785 20.066 -22.542 1.00 76.06 90 SER A N 1
ATOM 710 C CA . SER A 1 90 ? 27.254 20.044 -22.672 1.00 76.06 90 SER A CA 1
ATOM 711 C C . SER A 1 90 ? 28.013 19.498 -21.449 1.00 76.06 90 SER A C 1
ATOM 713 O O . SER A 1 90 ? 29.179 19.135 -21.576 1.00 76.06 90 SER A O 1
ATOM 715 N N . GLY A 1 91 ? 27.376 19.437 -20.273 1.00 68.06 91 GLY A N 1
ATOM 716 C CA . GLY A 1 91 ? 27.985 19.030 -18.996 1.00 68.06 91 GLY A CA 1
ATOM 717 C C . GLY A 1 91 ? 27.811 17.555 -18.603 1.00 68.06 91 GLY A C 1
ATOM 718 O O . GLY A 1 91 ? 28.006 17.224 -17.436 1.00 68.06 91 GLY A O 1
ATOM 719 N N . GLY A 1 92 ? 27.392 16.679 -19.522 1.00 71.94 92 GLY A N 1
ATOM 720 C CA . GLY A 1 92 ? 27.121 15.268 -19.222 1.00 71.94 92 GLY A CA 1
ATOM 721 C C . GLY A 1 92 ? 28.371 14.411 -18.959 1.00 71.94 92 GLY A C 1
ATOM 722 O O . GLY A 1 92 ? 29.401 14.567 -19.619 1.00 71.94 92 GLY A O 1
ATOM 723 N N . ALA A 1 93 ? 28.251 13.453 -18.034 1.00 76.44 93 ALA A N 1
ATOM 724 C CA . ALA A 1 93 ? 29.171 12.319 -17.941 1.00 76.44 93 ALA A CA 1
ATOM 725 C C . ALA A 1 93 ? 28.910 11.327 -19.100 1.00 76.44 93 ALA A C 1
ATOM 727 O O . ALA A 1 93 ? 27.744 11.137 -19.464 1.00 76.44 93 ALA A O 1
ATOM 728 N N . PRO A 1 94 ? 29.956 10.721 -19.696 1.00 81.88 94 PRO A N 1
ATOM 729 C CA . PRO A 1 94 ? 29.797 9.718 -20.749 1.00 81.88 94 PRO A CA 1
ATOM 730 C C . PRO A 1 94 ? 29.334 8.364 -20.186 1.00 81.88 94 PRO A C 1
ATOM 732 O O . PRO A 1 94 ? 29.329 8.165 -18.970 1.00 81.88 94 PRO A O 1
ATOM 735 N N . GLY A 1 95 ? 28.961 7.437 -21.074 1.00 80.88 95 GLY A N 1
ATOM 736 C CA . GLY A 1 95 ? 28.770 6.027 -20.729 1.00 80.88 95 GLY A CA 1
ATOM 737 C C . GLY A 1 95 ? 30.080 5.236 -20.808 1.00 80.88 95 GLY A C 1
ATOM 738 O O . GLY A 1 95 ? 31.169 5.811 -20.837 1.00 80.88 95 GLY A O 1
ATOM 739 N N . ALA A 1 96 ? 29.967 3.909 -20.915 1.00 81.81 96 ALA A N 1
ATOM 740 C CA . ALA A 1 96 ? 31.103 3.005 -21.152 1.00 81.81 96 ALA A CA 1
ATOM 741 C C . ALA A 1 96 ? 31.829 3.245 -22.498 1.00 81.81 96 ALA A C 1
ATOM 743 O O . ALA A 1 96 ? 32.907 2.704 -22.722 1.00 81.81 96 ALA A O 1
ATOM 744 N N . ASP A 1 97 ? 31.246 4.055 -23.386 1.00 82.88 97 ASP A N 1
ATOM 745 C CA . ASP A 1 97 ? 31.806 4.462 -24.677 1.00 82.88 97 ASP A CA 1
ATOM 746 C C . ASP A 1 97 ? 32.765 5.669 -24.590 1.00 82.88 97 ASP A C 1
ATOM 748 O O . ASP A 1 97 ? 33.358 6.056 -25.594 1.00 82.88 97 ASP A O 1
ATOM 752 N N . GLU A 1 98 ? 32.881 6.300 -23.416 1.00 86.75 98 GLU A N 1
ATOM 753 C CA . GLU A 1 98 ? 33.587 7.568 -23.168 1.00 86.75 98 GLU A CA 1
ATOM 754 C C . GLU A 1 98 ? 33.141 8.766 -24.049 1.00 86.75 98 GLU A C 1
ATOM 756 O O . GLU A 1 98 ? 33.731 9.852 -23.981 1.00 86.75 98 GLU A O 1
ATOM 761 N N . VAL A 1 99 ? 32.056 8.639 -24.828 1.00 88.19 99 VAL A N 1
ATOM 762 C CA . VAL A 1 99 ? 31.625 9.664 -25.794 1.00 88.19 99 VAL A CA 1
ATOM 763 C C . VAL A 1 99 ? 30.970 10.842 -25.074 1.00 88.19 99 VAL A C 1
ATOM 765 O O . VAL A 1 99 ? 29.885 10.744 -24.500 1.00 88.19 99 VAL A O 1
ATOM 768 N N . ARG A 1 100 ? 31.622 12.008 -25.131 1.00 88.25 100 ARG A N 1
ATOM 769 C CA . ARG A 1 100 ? 31.149 13.242 -24.485 1.00 88.25 100 ARG A CA 1
ATOM 770 C C . ARG A 1 100 ? 30.260 14.078 -25.418 1.00 88.25 100 ARG A C 1
ATOM 772 O O . ARG A 1 100 ? 30.526 14.124 -26.620 1.00 88.25 100 ARG A O 1
ATOM 779 N N . PRO A 1 101 ? 29.287 14.848 -24.885 1.00 86.56 101 PRO A N 1
ATOM 780 C CA . PRO A 1 101 ? 28.426 15.735 -25.681 1.00 86.56 101 PRO A CA 1
ATOM 781 C C . PRO A 1 101 ? 29.177 16.716 -26.586 1.00 86.56 101 PRO A C 1
ATOM 783 O O . PRO A 1 101 ? 28.735 16.982 -27.701 1.00 86.56 101 PRO A O 1
ATOM 786 N N . GLY A 1 102 ? 30.342 17.203 -26.145 1.00 88.19 102 GLY A N 1
ATOM 787 C CA . GLY A 1 102 ? 31.202 18.068 -26.954 1.00 88.19 102 GLY A CA 1
ATOM 788 C C . GLY A 1 102 ? 31.727 17.411 -28.236 1.00 88.19 102 GLY A C 1
ATOM 789 O O . GLY A 1 102 ? 31.914 18.113 -29.220 1.00 88.19 102 GLY A O 1
ATOM 790 N N . TYR A 1 103 ? 31.916 16.086 -28.266 1.00 90.31 103 TYR A N 1
ATOM 791 C CA . TYR A 1 103 ? 32.403 15.384 -29.461 1.00 90.31 103 TYR A CA 1
ATOM 792 C C . TYR A 1 103 ? 31.320 15.292 -30.539 1.00 90.31 103 TYR A C 1
ATOM 794 O O . TYR A 1 103 ? 31.604 15.544 -31.704 1.00 90.31 103 TYR A O 1
ATOM 802 N N . LEU A 1 104 ? 30.071 15.002 -30.152 1.00 90.62 104 LEU A N 1
ATOM 803 C CA . LEU A 1 104 ? 28.947 14.980 -31.094 1.00 90.62 104 LEU A CA 1
ATOM 804 C C . LEU A 1 104 ? 28.603 16.396 -31.580 1.00 90.62 104 LEU A C 1
ATOM 806 O O . LEU A 1 104 ? 28.395 16.595 -32.771 1.00 90.62 104 LEU A O 1
ATOM 810 N N . LYS A 1 105 ? 28.625 17.402 -30.692 1.00 90.50 105 LYS A N 1
ATOM 811 C CA . LYS A 1 105 ? 28.406 18.812 -31.071 1.00 90.50 105 LYS A CA 1
ATOM 812 C C . LYS A 1 105 ? 29.507 19.418 -31.945 1.00 90.50 105 LYS A C 1
ATOM 814 O O . LYS A 1 105 ? 29.251 20.423 -32.598 1.00 90.50 105 LYS A O 1
ATOM 819 N N . ALA A 1 106 ? 30.706 18.839 -31.947 1.00 90.81 106 ALA A N 1
ATOM 820 C CA . ALA A 1 106 ? 31.812 19.250 -32.811 1.00 90.81 106 ALA A CA 1
ATOM 821 C C . ALA A 1 106 ? 31.831 18.519 -34.168 1.00 90.81 106 ALA A C 1
ATOM 823 O O . ALA A 1 106 ? 32.745 18.749 -34.960 1.00 90.81 106 ALA A O 1
ATOM 824 N N . MET A 1 107 ? 30.860 17.639 -34.448 1.00 91.50 107 MET A N 1
ATOM 825 C CA . MET A 1 107 ? 30.728 17.016 -35.765 1.00 91.50 107 MET A CA 1
ATOM 826 C C . MET A 1 107 ? 30.310 18.045 -36.814 1.00 91.50 107 MET A C 1
ATOM 828 O O . MET A 1 107 ? 29.373 18.819 -36.619 1.00 91.50 107 MET A O 1
ATOM 832 N N . ASP A 1 108 ? 30.990 18.010 -37.953 1.00 91.69 108 ASP A N 1
ATOM 833 C CA . ASP A 1 108 ? 30.612 18.750 -39.147 1.00 91.69 108 ASP A CA 1
ATOM 834 C C . ASP A 1 108 ? 29.493 18.021 -39.920 1.00 91.69 108 ASP A C 1
ATOM 836 O O . ASP A 1 108 ? 28.988 16.970 -39.511 1.00 91.69 108 ASP A O 1
ATOM 840 N N . VAL A 1 109 ? 29.119 18.560 -41.083 1.00 91.38 109 VAL A N 1
ATOM 841 C CA . VAL A 1 109 ? 28.114 17.948 -41.969 1.00 91.38 109 VAL A CA 1
ATOM 842 C C . VAL A 1 109 ? 28.517 16.524 -42.380 1.00 91.38 109 VAL A C 1
ATOM 844 O O . VAL A 1 109 ? 27.653 15.651 -42.484 1.00 91.38 109 VAL A O 1
ATOM 847 N N . VAL A 1 110 ? 29.816 16.247 -42.560 1.00 93.75 110 VAL A N 1
ATOM 848 C CA . VAL A 1 110 ? 30.302 14.901 -42.894 1.00 93.75 110 VAL A CA 1
ATOM 849 C C . VAL A 1 110 ? 30.125 13.952 -41.706 1.00 93.75 110 VAL A C 1
ATOM 851 O O . VAL A 1 110 ? 29.534 12.884 -41.879 1.00 93.75 110 VAL A O 1
ATOM 854 N N . GLY A 1 111 ? 30.549 14.334 -40.498 1.00 92.50 111 GLY A N 1
ATOM 855 C CA . GLY A 1 111 ? 30.354 13.548 -39.275 1.00 92.50 111 GLY A CA 1
ATOM 856 C C . GLY A 1 111 ? 28.879 13.251 -38.983 1.00 92.50 111 GLY A C 1
ATOM 857 O O . GLY A 1 111 ? 28.511 12.095 -38.758 1.00 92.50 111 GLY A O 1
ATOM 858 N N . LEU A 1 112 ? 28.011 14.261 -39.095 1.00 94.12 112 LEU A N 1
ATOM 859 C CA . LEU A 1 112 ? 26.562 14.097 -38.951 1.00 94.12 112 LEU A CA 1
ATOM 860 C C . LEU A 1 112 ? 25.970 13.174 -40.028 1.00 94.12 112 LEU A C 1
ATOM 862 O O . LEU A 1 112 ? 25.071 12.391 -39.719 1.00 94.12 112 LEU A O 1
ATOM 866 N N . SER A 1 113 ? 26.486 13.187 -41.264 1.00 95.56 113 SER A N 1
ATOM 867 C CA . SER A 1 113 ? 26.036 12.262 -42.317 1.00 95.56 113 SER A CA 1
ATOM 868 C C . SER A 1 113 ? 26.379 10.796 -42.009 1.00 95.56 113 SER A C 1
ATOM 870 O O . SER A 1 113 ? 25.550 9.912 -42.236 1.00 95.56 113 SER A O 1
ATOM 872 N N . TRP A 1 114 ? 27.547 10.524 -41.411 1.00 96.00 114 TRP A N 1
ATOM 873 C CA . TRP A 1 114 ? 27.923 9.180 -40.957 1.00 96.00 114 TRP A CA 1
ATOM 874 C C . TRP A 1 114 ? 27.074 8.712 -39.774 1.00 96.00 114 TRP A C 1
ATOM 876 O O . TRP A 1 114 ? 26.617 7.568 -39.771 1.00 96.00 114 TRP A O 1
ATOM 886 N N . LEU A 1 115 ? 26.805 9.597 -38.810 1.00 94.38 115 LEU A N 1
ATOM 887 C CA . LEU A 1 115 ? 25.935 9.301 -37.670 1.00 94.38 115 LEU A CA 1
ATOM 888 C C . LEU A 1 115 ? 24.492 9.012 -38.127 1.00 94.38 115 LEU A C 1
ATOM 890 O O . LEU A 1 115 ? 23.896 8.013 -37.732 1.00 94.38 115 LEU A O 1
ATOM 894 N N . THR A 1 116 ? 23.974 9.820 -39.056 1.00 96.31 116 THR A N 1
ATOM 895 C CA . THR A 1 116 ? 22.665 9.614 -39.700 1.00 96.31 116 THR A CA 1
ATOM 896 C C . THR A 1 116 ? 22.613 8.287 -40.458 1.00 96.31 116 THR A C 1
ATOM 898 O O . THR A 1 116 ? 21.633 7.549 -40.355 1.00 96.31 116 THR A O 1
ATOM 901 N N . ARG A 1 117 ? 23.676 7.929 -41.190 1.00 95.88 117 ARG A N 1
ATOM 902 C CA . ARG A 1 117 ? 23.776 6.631 -41.874 1.00 95.88 117 ARG A CA 1
ATOM 903 C C . ARG A 1 117 ? 23.745 5.461 -40.889 1.00 95.88 117 ARG A C 1
ATOM 905 O O . ARG A 1 117 ? 23.077 4.471 -41.169 1.00 95.88 117 ARG A O 1
ATOM 912 N N . LEU A 1 118 ? 24.428 5.574 -39.749 1.00 94.69 118 LEU A N 1
ATOM 913 C CA . LEU A 1 118 ? 24.427 4.544 -38.708 1.00 94.69 118 LEU A CA 1
ATOM 914 C C . LEU A 1 118 ? 23.026 4.346 -38.104 1.00 94.69 118 LEU A C 1
ATOM 916 O O . LEU A 1 118 ? 22.585 3.209 -37.962 1.00 94.69 118 LEU A O 1
ATOM 920 N N . TYR A 1 119 ? 22.290 5.429 -37.843 1.00 96.50 119 TYR A N 1
ATOM 921 C CA . TYR A 1 119 ? 20.901 5.345 -37.375 1.00 96.50 119 TYR A CA 1
ATOM 922 C C . TYR A 1 119 ? 19.941 4.768 -38.418 1.00 96.50 119 TYR A C 1
ATOM 924 O O . TYR A 1 119 ? 19.044 4.019 -38.053 1.00 96.50 119 TYR A O 1
ATOM 932 N N . ASN A 1 120 ? 20.145 5.032 -39.712 1.00 95.25 120 ASN A N 1
ATOM 933 C CA . ASN A 1 120 ? 19.353 4.386 -40.765 1.00 95.25 120 ASN A CA 1
ATOM 934 C C . ASN A 1 120 ? 19.644 2.885 -40.892 1.00 95.25 120 ASN A C 1
ATOM 936 O O . ASN A 1 120 ? 18.737 2.115 -41.200 1.00 95.25 120 ASN A O 1
ATOM 940 N N . ILE A 1 121 ? 20.882 2.451 -40.635 1.00 94.81 121 ILE A N 1
ATOM 941 C CA . ILE A 1 121 ? 21.218 1.022 -40.555 1.00 94.81 121 ILE A CA 1
ATOM 942 C C . ILE A 1 121 ? 20.514 0.385 -39.350 1.00 94.81 121 ILE A C 1
ATOM 944 O O . ILE A 1 121 ? 19.892 -0.658 -39.518 1.00 94.81 121 ILE A O 1
ATOM 948 N N . ALA A 1 122 ? 20.547 1.018 -38.173 1.00 94.19 122 ALA A N 1
ATOM 949 C CA . ALA A 1 122 ? 19.820 0.533 -36.996 1.00 94.19 122 ALA A CA 1
ATOM 950 C C . ALA A 1 122 ? 18.297 0.452 -37.230 1.00 94.19 122 ALA A C 1
ATOM 952 O O . ALA A 1 122 ? 17.692 -0.585 -36.973 1.00 94.19 122 ALA A O 1
ATOM 953 N N . TRP A 1 123 ? 17.703 1.506 -37.799 1.00 91.94 123 TRP A N 1
ATOM 954 C CA . TRP A 1 123 ? 16.284 1.580 -38.162 1.00 91.94 123 TRP A CA 1
ATOM 955 C C . TRP A 1 123 ? 15.869 0.461 -39.129 1.00 91.94 123 TRP A C 1
ATOM 957 O O . TRP A 1 123 ? 14.965 -0.311 -38.835 1.00 91.94 123 TRP A O 1
ATOM 967 N N . SER A 1 124 ? 16.578 0.311 -40.253 1.00 91.44 124 SER A N 1
ATOM 968 C CA . SER A 1 124 ? 16.233 -0.671 -41.298 1.00 91.44 124 SER A CA 1
ATOM 969 C C . SER A 1 124 ? 16.590 -2.128 -40.972 1.00 91.44 124 SER A C 1
ATOM 971 O O . SER A 1 124 ? 16.183 -3.025 -41.707 1.00 91.44 124 SER A O 1
ATOM 973 N N . SER A 1 125 ? 17.344 -2.384 -39.897 1.00 91.38 125 SER A N 1
ATOM 974 C CA . SER A 1 125 ? 17.696 -3.742 -39.444 1.00 91.38 125 SER A CA 1
ATOM 975 C C . SER A 1 125 ? 17.000 -4.173 -38.150 1.00 91.38 125 SER A C 1
ATOM 977 O O . SER A 1 125 ? 17.146 -5.327 -37.756 1.00 91.38 125 SER A O 1
ATOM 979 N N . GLY A 1 126 ? 16.286 -3.265 -37.472 1.00 87.38 126 GLY A N 1
ATOM 980 C CA . GLY A 1 126 ? 15.707 -3.505 -36.146 1.00 87.38 126 GLY A CA 1
ATOM 981 C C . GLY A 1 126 ? 16.740 -3.708 -35.026 1.00 87.38 126 GLY A C 1
ATOM 982 O O . GLY A 1 126 ? 16.368 -4.097 -33.923 1.00 87.38 126 GLY A O 1
ATOM 983 N N . ALA A 1 127 ? 18.035 -3.473 -35.277 1.00 88.94 127 ALA A N 1
ATOM 984 C CA . ALA A 1 127 ? 19.119 -3.840 -34.366 1.00 88.94 127 ALA A CA 1
ATOM 985 C C . ALA A 1 127 ? 20.083 -2.676 -34.087 1.00 88.94 127 ALA A C 1
ATOM 987 O O . ALA A 1 127 ? 20.575 -2.012 -34.998 1.00 88.94 127 ALA A O 1
ATOM 988 N N . VAL A 1 128 ? 20.418 -2.466 -32.810 1.00 91.19 128 VAL A N 1
ATOM 989 C CA . VAL A 1 128 ? 21.392 -1.451 -32.365 1.00 91.19 128 VAL A CA 1
ATOM 990 C C . VAL A 1 128 ? 22.729 -2.082 -31.946 1.00 91.19 128 VAL A C 1
ATOM 992 O O . VAL A 1 128 ? 22.729 -3.211 -31.445 1.00 91.19 128 VAL A O 1
ATOM 995 N N . PRO A 1 129 ? 23.870 -1.374 -32.090 1.00 90.56 129 PRO A N 1
ATOM 996 C CA . PRO A 1 129 ? 25.167 -1.803 -31.559 1.00 90.56 129 PRO A CA 1
ATOM 997 C C . PRO A 1 129 ? 25.102 -2.220 -30.080 1.00 90.56 129 PRO A C 1
ATOM 999 O O . PRO A 1 129 ? 24.393 -1.601 -29.282 1.00 90.56 129 PRO A O 1
ATOM 1002 N N . ARG A 1 130 ? 25.861 -3.252 -29.688 1.00 86.12 130 ARG A N 1
ATOM 1003 C CA . ARG A 1 130 ? 25.867 -3.787 -28.306 1.00 86.12 130 ARG A CA 1
ATOM 1004 C C . ARG A 1 130 ? 26.392 -2.768 -27.293 1.00 86.12 130 ARG A C 1
ATOM 1006 O O . ARG A 1 130 ? 25.974 -2.739 -26.140 1.00 86.12 130 ARG A O 1
ATOM 1013 N N . GLU A 1 131 ? 27.262 -1.887 -27.758 1.00 86.00 131 GLU A N 1
ATOM 1014 C CA . GLU A 1 131 ? 27.800 -0.736 -27.047 1.00 86.00 131 GLU A CA 1
ATOM 1015 C C . GLU A 1 131 ? 26.690 0.233 -26.602 1.00 86.00 131 GLU A C 1
ATOM 1017 O O . GLU A 1 131 ? 26.827 0.876 -25.566 1.00 86.00 131 GLU A O 1
ATOM 1022 N N . TRP A 1 132 ? 25.569 0.319 -27.336 1.00 87.38 132 TRP A N 1
ATOM 1023 C CA . TRP A 1 132 ? 24.420 1.158 -26.959 1.00 87.38 132 TRP A CA 1
ATOM 1024 C C . TRP A 1 132 ? 23.483 0.475 -25.962 1.00 87.38 132 TRP A C 1
ATOM 1026 O O . TRP A 1 132 ? 22.796 1.158 -25.208 1.00 87.38 132 TRP A O 1
ATOM 1036 N N . GLN A 1 133 ? 23.490 -0.859 -25.942 1.00 82.75 133 GLN A N 1
ATOM 1037 C CA . GLN A 1 133 ? 22.748 -1.694 -24.992 1.00 82.75 133 GLN A CA 1
ATOM 1038 C C . GLN A 1 133 ? 23.458 -1.773 -23.624 1.00 82.75 133 GLN A C 1
ATOM 1040 O O . GLN A 1 133 ? 22.874 -2.216 -22.642 1.00 82.75 133 GLN A O 1
ATOM 1045 N N . THR A 1 134 ? 24.720 -1.332 -23.545 1.00 80.88 134 THR A N 1
ATOM 1046 C CA . THR A 1 134 ? 25.532 -1.365 -22.323 1.00 80.88 134 THR A CA 1
ATOM 1047 C C . THR A 1 134 ? 25.416 -0.044 -21.554 1.00 80.88 134 THR A C 1
ATOM 1049 O O . THR A 1 134 ? 25.630 1.039 -22.105 1.00 80.88 134 THR A O 1
ATOM 1052 N N . GLY A 1 135 ? 25.125 -0.125 -20.254 1.00 83.31 135 GLY A N 1
ATOM 1053 C CA . GLY A 1 135 ? 25.050 1.019 -19.345 1.00 83.31 135 GLY A CA 1
ATOM 1054 C C . GLY A 1 135 ? 25.843 0.787 -18.063 1.00 83.31 135 GLY A C 1
ATOM 1055 O O . GLY A 1 135 ? 25.901 -0.331 -17.564 1.00 83.31 135 GLY A O 1
ATOM 1056 N N . VAL A 1 136 ? 26.438 1.846 -17.509 1.00 82.44 136 VAL A N 1
ATOM 1057 C CA . VAL A 1 136 ? 27.109 1.788 -16.197 1.00 82.44 136 VAL A CA 1
ATOM 1058 C C . VAL A 1 136 ? 26.169 2.345 -15.134 1.00 82.44 136 VAL A C 1
ATOM 1060 O O . VAL A 1 136 ? 25.872 3.540 -15.154 1.00 82.44 136 VAL A O 1
ATOM 1063 N N . VAL A 1 137 ? 25.690 1.508 -14.213 1.00 82.31 137 VAL A N 1
ATOM 1064 C CA . VAL A 1 137 ? 24.851 1.959 -13.091 1.00 82.31 137 VAL A CA 1
ATOM 1065 C C . VAL A 1 137 ? 25.729 2.607 -12.020 1.00 82.31 137 VAL A C 1
ATOM 1067 O O . VAL A 1 137 ? 26.693 2.011 -11.546 1.00 82.31 137 VAL A O 1
ATOM 1070 N N . VAL A 1 138 ? 25.393 3.837 -11.632 1.00 81.44 138 VAL A N 1
ATOM 1071 C CA . VAL A 1 138 ? 26.051 4.571 -10.545 1.00 81.44 138 VAL A CA 1
ATOM 1072 C C . VAL A 1 138 ? 25.046 4.769 -9.404 1.00 81.44 138 VAL A C 1
ATOM 1074 O O . VAL A 1 138 ? 24.093 5.531 -9.588 1.00 81.44 138 VAL A O 1
ATOM 1077 N N . PRO A 1 139 ? 25.218 4.121 -8.236 1.00 81.94 139 PRO A N 1
ATOM 1078 C CA . PRO A 1 139 ? 24.347 4.342 -7.085 1.00 81.94 139 PRO A CA 1
ATOM 1079 C C . PRO A 1 139 ? 24.613 5.715 -6.449 1.00 81.94 139 PRO A C 1
ATOM 1081 O O . PRO A 1 139 ? 25.746 6.052 -6.099 1.00 81.94 139 PRO A O 1
ATOM 1084 N N . ILE A 1 140 ? 23.557 6.510 -6.262 1.00 78.88 140 ILE A N 1
ATOM 1085 C CA . ILE A 1 140 ? 23.601 7.817 -5.593 1.00 78.88 140 ILE A CA 1
ATOM 1086 C C . ILE A 1 140 ? 22.678 7.799 -4.373 1.00 78.88 140 ILE A C 1
ATOM 1088 O O . ILE A 1 140 ? 21.467 7.644 -4.504 1.00 78.88 140 ILE A O 1
ATOM 1092 N N . PHE A 1 141 ? 23.253 7.994 -3.189 1.00 82.00 141 PHE A N 1
ATOM 1093 C CA . PHE A 1 141 ? 22.536 8.006 -1.912 1.00 82.00 141 PHE A CA 1
ATOM 1094 C C . PHE A 1 141 ? 21.396 9.047 -1.872 1.00 82.00 141 PHE A C 1
ATOM 1096 O O . PHE A 1 141 ? 21.597 10.198 -2.272 1.00 82.00 141 PHE A O 1
ATOM 1103 N N . LYS A 1 142 ? 20.216 8.637 -1.379 1.00 76.81 142 LYS A N 1
ATOM 1104 C CA . LYS A 1 142 ? 18.973 9.429 -1.276 1.00 76.81 142 LYS A CA 1
ATOM 1105 C C . LYS A 1 142 ? 18.744 9.930 0.161 1.00 76.81 142 LYS A C 1
ATOM 1107 O O . LYS A 1 142 ? 18.826 11.133 0.400 1.00 76.81 142 LYS A O 1
ATOM 1112 N N . LYS A 1 143 ? 18.444 9.017 1.092 1.00 74.19 143 LYS A N 1
ATOM 1113 C CA . LYS A 1 143 ? 18.213 9.219 2.542 1.00 74.19 143 LYS A CA 1
ATOM 1114 C C . LYS A 1 143 ? 18.438 7.881 3.272 1.00 74.19 143 LYS A C 1
ATOM 1116 O O . LYS A 1 143 ? 18.499 6.869 2.593 1.00 74.19 143 LYS A O 1
ATOM 1121 N N . GLY A 1 144 ? 18.520 7.858 4.606 1.00 80.69 144 GLY A N 1
ATOM 1122 C CA . GLY A 1 144 ? 18.598 6.613 5.398 1.00 80.69 144 GLY A CA 1
ATOM 1123 C C . GLY A 1 144 ? 20.021 6.148 5.745 1.00 80.69 144 GLY A C 1
ATOM 1124 O O . GLY A 1 144 ? 20.932 6.963 5.875 1.00 80.69 144 GLY A O 1
ATOM 1125 N N . ASP A 1 145 ? 20.216 4.839 5.918 1.00 79.12 145 ASP A N 1
ATOM 1126 C CA . ASP A 1 145 ? 21.529 4.227 6.171 1.00 79.12 145 ASP A CA 1
ATOM 1127 C C . ASP A 1 145 ? 22.328 4.062 4.865 1.00 79.12 145 ASP A C 1
ATOM 1129 O O . ASP A 1 145 ? 21.832 3.515 3.877 1.00 79.12 145 ASP A O 1
ATOM 1133 N N . LEU A 1 146 ? 23.591 4.496 4.888 1.00 82.31 146 LEU A N 1
ATOM 1134 C CA . LEU A 1 146 ? 24.570 4.374 3.802 1.00 82.31 146 LEU A CA 1
ATOM 1135 C C . LEU A 1 146 ? 24.952 2.915 3.475 1.00 82.31 146 LEU A C 1
ATOM 1137 O O . LEU A 1 146 ? 25.541 2.658 2.429 1.00 82.31 146 LEU A O 1
ATOM 1141 N N . ARG A 1 147 ? 24.654 1.961 4.362 1.00 84.19 147 ARG A N 1
ATOM 1142 C CA . ARG A 1 147 ? 24.985 0.534 4.204 1.00 84.19 147 ARG A CA 1
ATOM 1143 C C . ARG A 1 147 ? 23.896 -0.278 3.497 1.00 84.19 147 ARG A C 1
ATOM 1145 O O . ARG A 1 147 ? 24.123 -1.448 3.214 1.00 84.19 147 ARG A O 1
ATOM 1152 N N . VAL A 1 148 ? 22.727 0.305 3.231 1.00 83.25 148 VAL A N 1
ATOM 1153 C CA . VAL A 1 148 ? 21.559 -0.396 2.667 1.00 83.25 148 VAL A CA 1
ATOM 1154 C C . VAL A 1 148 ? 21.338 0.040 1.216 1.00 83.25 148 VAL A C 1
ATOM 1156 O O . VAL A 1 148 ? 21.261 1.235 0.929 1.00 83.25 148 VAL A O 1
ATOM 1159 N N . CYS A 1 149 ? 21.218 -0.911 0.285 1.00 83.69 149 CYS A N 1
ATOM 1160 C CA . CYS A 1 149 ? 21.165 -0.606 -1.150 1.00 83.69 149 CYS A CA 1
ATOM 1161 C C . CYS A 1 149 ? 19.902 0.158 -1.595 1.00 83.69 149 CYS A C 1
ATOM 1163 O O . CYS A 1 149 ? 20.011 1.056 -2.432 1.00 83.69 149 CYS A O 1
ATOM 1165 N N . SER A 1 150 ? 18.739 -0.104 -0.985 1.00 84.00 150 SER A N 1
ATOM 1166 C CA . SER A 1 150 ? 17.470 0.593 -1.279 1.00 84.00 150 SER A CA 1
ATOM 1167 C C . SER A 1 150 ? 17.504 2.102 -1.000 1.00 84.00 150 SER A C 1
ATOM 1169 O O . SER A 1 150 ? 16.794 2.883 -1.634 1.00 84.00 150 SER A O 1
ATOM 1171 N N . ASN A 1 151 ? 18.415 2.553 -0.133 1.00 83.56 151 ASN A N 1
ATOM 1172 C CA . ASN A 1 151 ? 18.646 3.968 0.161 1.00 83.56 151 ASN A CA 1
ATOM 1173 C C . ASN A 1 151 ? 19.396 4.725 -0.957 1.00 83.56 151 ASN A C 1
ATOM 1175 O O . ASN A 1 151 ? 19.667 5.924 -0.823 1.00 83.56 151 ASN A O 1
ATOM 1179 N N . TYR A 1 152 ? 19.730 4.065 -2.073 1.00 84.62 152 TYR A N 1
ATOM 1180 C CA . TYR A 1 152 ? 20.445 4.646 -3.209 1.00 84.62 152 TYR A CA 1
ATOM 1181 C C . TYR A 1 152 ? 19.620 4.586 -4.498 1.00 84.62 152 TYR A C 1
ATOM 1183 O O . TYR A 1 152 ? 19.110 3.548 -4.910 1.00 84.62 152 TYR A O 1
ATOM 1191 N N . ARG A 1 153 ? 19.578 5.711 -5.216 1.00 77.00 153 ARG A N 1
ATOM 1192 C CA . ARG A 1 153 ? 19.043 5.793 -6.575 1.00 77.00 153 ARG A CA 1
ATOM 1193 C C . ARG A 1 153 ? 20.116 5.373 -7.576 1.00 77.00 153 ARG A C 1
ATOM 1195 O O . ARG A 1 153 ? 21.133 6.056 -7.699 1.00 77.00 153 ARG A O 1
ATOM 1202 N N . GLY A 1 154 ? 19.880 4.300 -8.325 1.00 81.19 154 GLY A N 1
ATOM 1203 C CA . GLY A 1 154 ? 20.691 3.978 -9.500 1.00 81.19 154 GLY A CA 1
ATOM 1204 C C . GLY A 1 154 ? 20.526 5.043 -10.590 1.00 81.19 154 GLY A C 1
ATOM 1205 O O . GLY A 1 154 ? 19.406 5.433 -10.920 1.00 81.19 154 GLY A O 1
ATOM 1206 N N . ILE A 1 155 ? 21.635 5.530 -11.152 1.00 78.94 155 ILE A N 1
ATOM 1207 C CA . ILE A 1 155 ? 21.640 6.347 -12.373 1.00 78.94 155 ILE A CA 1
ATOM 1208 C C . ILE A 1 155 ? 22.490 5.654 -13.435 1.00 78.94 155 ILE A C 1
ATOM 1210 O O . ILE A 1 155 ? 23.702 5.517 -13.276 1.00 78.94 155 ILE A O 1
ATOM 1214 N N . THR A 1 156 ? 21.859 5.255 -14.538 1.00 81.94 156 THR A N 1
ATOM 1215 C CA . THR A 1 156 ? 22.517 4.498 -15.610 1.00 81.94 156 THR A CA 1
ATOM 1216 C C . THR A 1 156 ? 23.149 5.415 -16.659 1.00 81.94 156 THR A C 1
ATOM 1218 O O . THR A 1 156 ? 22.483 6.150 -17.397 1.00 81.94 156 THR A O 1
ATOM 1221 N N . LEU A 1 157 ? 24.472 5.347 -16.774 1.00 82.06 157 LEU A N 1
ATOM 1222 C CA . LEU A 1 157 ? 25.259 6.025 -17.797 1.00 82.06 157 LEU A CA 1
ATOM 1223 C C . LEU A 1 157 ? 25.271 5.189 -19.090 1.00 82.06 157 LEU A C 1
ATOM 1225 O O . LEU A 1 157 ? 26.223 4.463 -19.369 1.00 82.06 157 LEU A O 1
ATOM 1229 N N . LEU A 1 158 ? 24.185 5.281 -19.869 1.00 85.06 158 LEU A N 1
ATOM 1230 C CA . LEU A 1 158 ? 24.094 4.692 -21.218 1.00 85.06 158 LEU A CA 1
ATOM 1231 C C . LEU A 1 158 ? 24.971 5.460 -22.227 1.00 85.06 158 LEU A C 1
ATOM 1233 O O . LEU A 1 158 ? 25.185 6.670 -22.059 1.00 85.06 158 LEU A O 1
ATOM 1237 N N . SER A 1 159 ? 25.383 4.769 -23.295 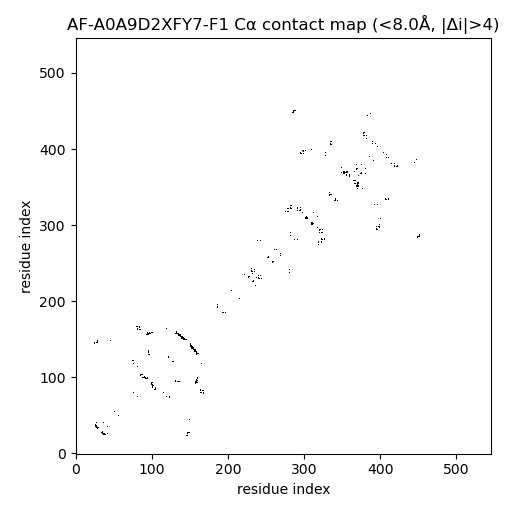1.00 87.62 159 SER A N 1
ATOM 1238 C CA . SER A 1 159 ? 26.091 5.318 -24.464 1.00 87.62 159 SER A CA 1
ATOM 1239 C C . SER A 1 159 ? 25.426 6.572 -25.045 1.00 87.62 159 SER A C 1
ATOM 1241 O O . SER A 1 159 ? 24.199 6.652 -25.158 1.00 87.62 159 SER A O 1
ATOM 1243 N N . LEU A 1 160 ? 26.227 7.564 -25.446 1.00 88.75 160 LEU A N 1
ATOM 1244 C CA . LEU A 1 160 ? 25.691 8.847 -25.903 1.00 88.75 160 LEU A CA 1
ATOM 1245 C C . LEU A 1 160 ? 25.112 8.815 -27.334 1.00 88.75 160 LEU A C 1
ATOM 1247 O O . LEU A 1 160 ? 24.013 9.348 -27.508 1.00 88.75 160 LEU A O 1
ATOM 1251 N N . PRO A 1 161 ? 25.747 8.185 -28.346 1.00 91.50 161 PRO A N 1
ATOM 1252 C CA . PRO A 1 161 ? 25.100 7.939 -29.638 1.00 91.50 161 PRO A CA 1
ATOM 1253 C C . PRO A 1 161 ? 23.806 7.122 -29.501 1.00 91.50 161 PRO A C 1
ATOM 1255 O O . PRO A 1 161 ? 22.816 7.448 -30.149 1.00 91.50 161 PRO A O 1
ATOM 1258 N N . GLY A 1 162 ? 23.767 6.148 -28.580 1.00 90.94 162 GLY A N 1
ATOM 1259 C CA . GLY A 1 162 ? 22.539 5.428 -28.224 1.00 90.94 162 GLY A CA 1
ATOM 1260 C C . GLY A 1 162 ? 21.432 6.365 -27.726 1.00 90.94 162 GLY A C 1
ATOM 1261 O O . GLY A 1 162 ? 20.341 6.375 -28.285 1.00 90.94 162 GLY A O 1
ATOM 1262 N N . LYS A 1 163 ? 21.727 7.242 -26.753 1.00 87.50 163 LYS A N 1
ATOM 1263 C CA . LYS A 1 163 ? 20.769 8.259 -26.265 1.00 87.50 163 LYS A CA 1
ATOM 1264 C C . LYS A 1 163 ? 20.276 9.203 -27.367 1.00 87.50 163 LYS A C 1
ATOM 1266 O O . LYS A 1 163 ? 19.108 9.585 -27.354 1.00 87.50 163 LYS A O 1
ATOM 1271 N N . VAL A 1 164 ? 21.139 9.592 -28.310 1.00 92.12 164 VAL A N 1
ATOM 1272 C CA . VAL A 1 164 ? 20.745 10.423 -29.463 1.00 92.12 164 VAL A CA 1
ATOM 1273 C C . VAL A 1 164 ? 19.800 9.653 -30.388 1.00 92.12 164 VAL A C 1
ATOM 1275 O O . VAL A 1 164 ? 18.779 10.212 -30.775 1.00 92.12 164 VAL A O 1
ATOM 1278 N N . TYR A 1 165 ? 20.077 8.378 -30.683 1.00 93.88 165 TYR A N 1
ATOM 1279 C CA . TYR A 1 165 ? 19.170 7.515 -31.448 1.00 93.88 165 TYR A CA 1
ATOM 1280 C C . TYR A 1 165 ? 17.800 7.389 -30.766 1.00 93.88 165 TYR A C 1
ATOM 1282 O O . TYR A 1 165 ? 16.784 7.735 -31.366 1.00 93.88 165 TYR A O 1
ATOM 1290 N N . SER A 1 166 ? 17.767 7.016 -29.481 1.00 90.50 166 SER A N 1
ATOM 1291 C CA . SER A 1 166 ? 16.528 6.921 -28.697 1.00 90.50 166 SER A CA 1
ATOM 1292 C C . SER A 1 166 ? 15.740 8.235 -28.680 1.00 90.50 166 SER A C 1
ATOM 1294 O O . SER A 1 166 ? 14.515 8.207 -28.737 1.00 90.50 166 SER A O 1
ATOM 1296 N N . LYS A 1 167 ? 16.415 9.395 -28.654 1.00 90.44 167 LYS A N 1
ATOM 1297 C CA . LYS A 1 167 ? 15.759 10.713 -28.677 1.00 90.44 167 LYS A CA 1
ATOM 1298 C C . LYS A 1 167 ? 15.273 11.140 -30.073 1.00 90.44 167 LYS A C 1
ATOM 1300 O O . LYS A 1 167 ? 14.382 11.979 -30.163 1.00 90.44 167 LYS A O 1
ATOM 1305 N N . VAL A 1 168 ? 15.800 10.560 -31.155 1.00 93.31 168 VAL A N 1
ATOM 1306 C CA . VAL A 1 168 ? 15.193 10.664 -32.497 1.00 93.31 168 VAL A CA 1
ATOM 1307 C C . VAL A 1 168 ? 13.928 9.803 -32.570 1.00 93.31 168 VAL A C 1
ATOM 1309 O O . VAL A 1 168 ? 12.892 10.297 -33.009 1.00 93.31 168 VAL A O 1
ATOM 1312 N N . LEU A 1 169 ? 13.977 8.557 -32.081 1.00 91.19 169 LEU A N 1
ATOM 1313 C CA . LEU A 1 169 ? 12.807 7.669 -32.061 1.00 91.19 169 LEU A CA 1
ATOM 1314 C C . LEU A 1 169 ? 11.672 8.227 -31.188 1.00 91.19 169 LEU A C 1
ATOM 1316 O O . LEU A 1 169 ? 10.530 8.277 -31.635 1.00 91.19 169 LEU A O 1
ATOM 1320 N N . GLU A 1 170 ? 11.982 8.726 -29.988 1.00 89.69 170 GLU A N 1
ATOM 1321 C CA . GLU A 1 170 ? 10.996 9.332 -29.080 1.00 89.69 170 GLU A CA 1
ATOM 1322 C C . GLU A 1 170 ? 10.267 10.521 -29.716 1.00 89.69 170 GLU A C 1
ATOM 1324 O O . GLU A 1 170 ? 9.063 10.657 -29.523 1.00 89.69 170 GLU A O 1
ATOM 1329 N N . ARG A 1 171 ? 10.941 11.345 -30.530 1.00 89.44 171 ARG A N 1
ATOM 1330 C CA . ARG A 1 171 ? 10.283 12.436 -31.267 1.00 89.44 171 ARG A CA 1
ATOM 1331 C C . ARG A 1 171 ? 9.295 11.925 -32.319 1.00 89.44 171 ARG A C 1
ATOM 1333 O O . ARG A 1 171 ? 8.239 12.532 -32.484 1.00 89.44 171 ARG A O 1
ATOM 1340 N N . ARG A 1 172 ? 9.618 10.824 -33.010 1.00 89.31 172 ARG A N 1
ATOM 1341 C CA . ARG A 1 172 ? 8.721 10.187 -33.992 1.00 89.31 172 ARG A CA 1
ATOM 1342 C C . ARG A 1 172 ? 7.491 9.599 -33.306 1.00 89.31 172 ARG A C 1
ATOM 1344 O O . ARG A 1 172 ? 6.376 9.977 -33.652 1.00 89.31 172 ARG A O 1
ATOM 1351 N N . VAL A 1 173 ? 7.696 8.778 -32.274 1.00 87.25 173 VAL A N 1
ATOM 1352 C CA . VAL A 1 173 ? 6.613 8.180 -31.472 1.00 87.25 173 VAL A CA 1
ATOM 1353 C C . VAL A 1 173 ? 5.726 9.264 -30.853 1.00 87.25 173 VAL A C 1
ATOM 1355 O O . VAL A 1 173 ? 4.505 9.194 -30.969 1.00 87.25 173 VAL A O 1
ATOM 1358 N N . ARG A 1 174 ? 6.318 10.326 -30.284 1.00 84.94 174 ARG A N 1
ATOM 1359 C CA . ARG A 1 174 ? 5.568 11.457 -29.720 1.00 84.94 174 ARG A CA 1
ATOM 1360 C C . ARG A 1 174 ? 4.616 12.090 -30.732 1.00 84.94 174 ARG A C 1
ATOM 1362 O O . ARG A 1 174 ? 3.491 12.385 -30.364 1.00 84.94 174 ARG A O 1
ATOM 1369 N N . SER A 1 175 ? 5.013 12.263 -31.995 1.00 83.50 175 SER A N 1
ATOM 1370 C CA . SER A 1 175 ? 4.131 12.883 -33.001 1.00 83.50 175 SER A CA 1
ATOM 1371 C C . SER A 1 175 ? 2.838 12.100 -33.285 1.00 83.50 175 SER A C 1
ATOM 1373 O O . SER A 1 175 ? 1.884 12.683 -33.791 1.00 83.50 175 SER A O 1
ATOM 1375 N N . ILE A 1 176 ? 2.786 10.817 -32.907 1.00 83.56 176 ILE A N 1
ATOM 1376 C CA . ILE A 1 176 ? 1.573 9.992 -32.904 1.00 83.56 176 ILE A CA 1
ATOM 1377 C C . ILE A 1 176 ? 0.885 10.092 -31.533 1.00 83.56 176 ILE A C 1
ATOM 1379 O O . ILE A 1 176 ? -0.261 10.531 -31.430 1.00 83.56 176 ILE A O 1
ATOM 1383 N N . VAL A 1 177 ? 1.605 9.724 -30.469 1.00 84.88 177 VAL A N 1
ATOM 1384 C CA . VAL A 1 177 ? 1.041 9.499 -29.126 1.00 84.88 177 VAL A CA 1
ATOM 1385 C C . VAL A 1 177 ? 0.585 10.795 -28.439 1.00 84.88 177 VAL A C 1
ATOM 1387 O O . VAL A 1 177 ? -0.350 10.768 -27.652 1.00 84.88 177 VAL A O 1
ATOM 1390 N N . GLU A 1 178 ? 1.149 11.961 -28.769 1.00 83.81 178 GLU A N 1
ATOM 1391 C CA . GLU A 1 178 ? 0.749 13.260 -28.190 1.00 83.81 178 GLU A CA 1
ATOM 1392 C C . GLU A 1 178 ? -0.725 13.620 -28.491 1.00 83.81 178 GLU A C 1
ATOM 1394 O O . GLU A 1 178 ? -1.319 14.392 -27.742 1.00 83.81 178 GLU A O 1
ATOM 1399 N N . SER A 1 179 ? -1.328 13.016 -29.529 1.00 81.81 179 SER A N 1
ATOM 1400 C CA . SER A 1 179 ? -2.766 13.119 -29.854 1.00 81.81 179 SER A CA 1
ATOM 1401 C C . SER A 1 179 ? -3.677 12.159 -29.071 1.00 81.81 179 SER A C 1
ATOM 1403 O O . SER A 1 179 ? -4.896 12.269 -29.155 1.00 81.81 179 SER A O 1
ATOM 1405 N N . GLN A 1 180 ? -3.084 11.221 -28.327 1.00 83.56 180 GLN A N 1
ATOM 1406 C CA . GLN A 1 180 ? -3.746 10.167 -27.547 1.00 83.56 180 GLN A CA 1
ATOM 1407 C C . GLN A 1 180 ? -3.516 10.334 -26.032 1.00 83.56 180 GLN A C 1
ATOM 1409 O O . GLN A 1 180 ? -4.048 9.566 -25.238 1.00 83.56 180 GLN A O 1
ATOM 1414 N N . ILE A 1 181 ? -2.700 11.313 -25.622 1.00 83.06 181 ILE A N 1
ATOM 1415 C CA . ILE A 1 181 ? -2.450 11.642 -24.215 1.00 83.06 181 ILE A CA 1
ATOM 1416 C C . ILE A 1 181 ? -3.468 12.694 -23.759 1.00 83.06 181 ILE A C 1
ATOM 1418 O O . ILE A 1 181 ? -3.412 13.843 -24.214 1.00 83.06 181 ILE A O 1
ATOM 1422 N N . GLU A 1 182 ? -4.318 12.300 -22.810 1.00 82.94 182 GLU A N 1
ATOM 1423 C CA . GLU A 1 182 ? -5.341 13.134 -22.159 1.00 82.94 182 GLU A CA 1
ATOM 1424 C C . GLU A 1 182 ? -4.811 14.501 -21.694 1.00 82.94 182 GLU A C 1
ATOM 1426 O O . GLU A 1 182 ? -3.638 14.650 -21.335 1.00 82.94 182 GLU A O 1
ATOM 1431 N N . GLU A 1 183 ? -5.669 15.522 -21.707 1.00 83.81 183 GLU A N 1
ATOM 1432 C CA . GLU A 1 183 ? -5.331 16.927 -21.416 1.00 83.81 183 GLU A CA 1
ATOM 1433 C C . GLU A 1 183 ? -4.709 17.092 -20.011 1.00 83.81 183 GLU A C 1
ATOM 1435 O O . GLU A 1 183 ? -3.744 17.841 -19.827 1.00 83.81 183 GLU A O 1
ATOM 1440 N N . GLU A 1 184 ? -5.205 16.329 -19.038 1.00 82.94 184 GLU A N 1
ATOM 1441 C CA . GLU A 1 184 ? -4.810 16.342 -17.629 1.00 82.94 184 GLU A CA 1
ATOM 1442 C C . GLU A 1 184 ? -3.377 15.834 -17.400 1.00 82.94 184 GLU A C 1
ATOM 1444 O O . GLU A 1 184 ? -2.743 16.179 -16.400 1.00 82.94 184 GLU A O 1
ATOM 1449 N N . GLN A 1 185 ? -2.810 15.052 -18.322 1.00 83.94 185 GLN A N 1
ATOM 1450 C CA . GLN A 1 185 ? -1.412 14.648 -18.218 1.00 83.94 185 GLN A CA 1
ATOM 1451 C C . GLN A 1 185 ? -0.504 15.842 -18.549 1.00 83.94 185 GLN A C 1
ATOM 1453 O O . GLN A 1 185 ? -0.439 16.286 -19.696 1.00 83.94 185 GLN A O 1
ATOM 1458 N N . CYS A 1 186 ? 0.260 16.321 -17.561 1.00 81.81 186 CYS A N 1
ATOM 1459 C CA . CYS A 1 186 ? 1.305 17.344 -17.736 1.00 81.81 186 CYS A CA 1
ATOM 1460 C C . CYS A 1 186 ? 2.737 16.793 -17.599 1.00 81.81 186 CYS A C 1
ATOM 1462 O O . CYS A 1 186 ? 3.699 17.480 -17.946 1.00 81.81 186 CYS A O 1
ATOM 1464 N N . GLY A 1 187 ? 2.912 15.561 -17.115 1.00 80.88 187 GLY A N 1
ATOM 1465 C CA . GLY A 1 187 ? 4.209 14.898 -17.021 1.00 80.88 187 GLY A CA 1
ATOM 1466 C C . GLY A 1 187 ? 4.811 14.611 -18.399 1.00 80.88 187 GLY A C 1
ATOM 1467 O O . GLY A 1 187 ? 4.135 14.129 -19.301 1.00 80.88 187 GLY A O 1
ATOM 1468 N N . PHE A 1 188 ? 6.108 14.892 -18.563 1.00 76.44 188 PHE A N 1
ATOM 1469 C CA . PHE A 1 188 ? 6.904 14.573 -19.764 1.00 76.44 188 PHE A CA 1
ATOM 1470 C C . PHE A 1 188 ? 6.403 15.156 -21.110 1.00 76.44 188 PHE A C 1
ATOM 1472 O O . PHE A 1 188 ? 6.882 14.734 -22.172 1.00 76.44 188 PHE A O 1
ATOM 1479 N N . ARG A 1 189 ? 5.504 16.150 -21.092 1.00 83.31 189 ARG A N 1
ATOM 1480 C CA . ARG A 1 189 ? 5.014 16.875 -22.282 1.00 83.31 189 ARG A CA 1
ATOM 1481 C C . ARG A 1 189 ? 5.725 18.226 -22.460 1.00 83.31 189 ARG A C 1
ATOM 1483 O O . ARG A 1 189 ? 6.081 18.854 -21.463 1.00 83.31 189 ARG A O 1
ATOM 1490 N N . PRO A 1 190 ? 5.970 18.707 -23.694 1.00 80.88 190 PRO A N 1
ATOM 1491 C CA . PRO A 1 190 ? 6.590 20.012 -23.914 1.00 80.88 190 PRO A CA 1
ATOM 1492 C C . PRO A 1 190 ? 5.606 21.139 -23.584 1.00 80.88 190 PRO A C 1
ATOM 1494 O O . PRO A 1 190 ? 4.435 21.059 -23.937 1.00 80.88 190 PRO A O 1
ATOM 1497 N N . GLY A 1 191 ? 6.079 22.207 -22.938 1.00 83.06 191 GLY A N 1
ATOM 1498 C CA . GLY A 1 191 ? 5.263 23.398 -22.661 1.00 83.06 191 GLY A CA 1
ATOM 1499 C C . GLY A 1 191 ? 4.207 23.249 -21.557 1.00 83.06 191 GLY A C 1
ATOM 1500 O O . GLY A 1 191 ? 3.570 24.243 -21.236 1.00 83.06 191 GLY A O 1
ATOM 1501 N N . ARG A 1 192 ? 4.055 22.061 -20.956 1.00 84.69 192 ARG A N 1
ATOM 1502 C CA . ARG A 1 192 ? 3.233 21.815 -19.758 1.00 84.69 192 ARG A CA 1
ATOM 1503 C C . ARG A 1 192 ? 4.125 21.556 -18.542 1.00 84.69 192 ARG A C 1
ATOM 1505 O O . ARG A 1 192 ? 5.251 21.073 -18.680 1.00 84.69 192 ARG A O 1
ATOM 1512 N N . GLY A 1 193 ? 3.628 21.849 -17.346 1.00 83.56 193 GLY A N 1
ATOM 1513 C CA . GLY A 1 193 ? 4.338 21.623 -16.093 1.00 83.56 193 GLY A CA 1
ATOM 1514 C C . GLY A 1 193 ? 3.435 21.615 -14.859 1.00 83.56 193 GLY A C 1
ATOM 1515 O O . GLY A 1 193 ? 2.209 21.652 -14.932 1.00 83.56 193 GLY A O 1
ATOM 1516 N N . THR A 1 194 ? 4.061 21.568 -13.683 1.00 83.12 194 THR A N 1
ATOM 1517 C CA . THR A 1 194 ? 3.350 21.560 -12.392 1.00 83.12 194 THR A CA 1
ATOM 1518 C C . THR A 1 194 ? 2.661 22.886 -12.071 1.00 83.12 194 THR A C 1
ATOM 1520 O O . THR A 1 194 ? 1.751 22.907 -11.249 1.00 83.12 194 THR A O 1
ATOM 1523 N N . VAL A 1 195 ? 3.060 23.986 -12.721 1.00 87.38 195 VAL A N 1
ATOM 1524 C CA . VAL A 1 195 ? 2.437 25.309 -12.552 1.00 87.38 195 VAL A CA 1
ATOM 1525 C C . VAL A 1 195 ? 1.025 25.333 -13.138 1.00 87.38 195 VAL A C 1
ATOM 1527 O O . VAL A 1 195 ? 0.128 25.879 -12.507 1.00 87.38 195 VAL A O 1
ATOM 1530 N N . ASP A 1 196 ? 0.806 24.691 -14.287 1.00 85.00 196 ASP A N 1
ATOM 1531 C CA . ASP A 1 196 ? -0.502 24.653 -14.958 1.00 85.00 196 ASP A CA 1
ATOM 1532 C C . ASP A 1 196 ? -1.507 23.816 -14.151 1.00 85.00 196 ASP A C 1
ATOM 1534 O O . ASP A 1 196 ? -2.663 24.201 -13.967 1.00 85.00 196 ASP A O 1
ATOM 1538 N N . GLN A 1 197 ? -1.029 22.707 -13.576 1.00 87.38 197 GLN A N 1
ATOM 1539 C CA . GLN A 1 197 ? -1.798 21.874 -12.650 1.00 87.38 197 GLN A CA 1
ATOM 1540 C C . GLN A 1 197 ? -2.102 22.598 -11.332 1.00 87.38 197 GLN A C 1
ATOM 1542 O O . GLN A 1 197 ? -3.243 22.597 -10.878 1.00 87.38 197 GLN A O 1
ATOM 1547 N N . LEU A 1 198 ? -1.118 23.291 -10.747 1.00 89.69 198 LEU A N 1
ATOM 1548 C CA . LEU A 1 198 ? -1.321 24.092 -9.536 1.00 89.69 198 LEU A CA 1
ATOM 1549 C C . LEU A 1 198 ? -2.306 25.250 -9.769 1.00 89.69 198 LEU A C 1
ATOM 1551 O O . LEU A 1 198 ? -3.144 25.519 -8.912 1.00 89.69 198 LEU A O 1
ATOM 1555 N N . TYR A 1 199 ? -2.242 25.907 -10.931 1.00 90.75 199 TYR A N 1
ATOM 1556 C CA . TYR A 1 199 ? -3.208 26.930 -11.330 1.00 90.75 199 TYR A CA 1
ATOM 1557 C C . TYR A 1 199 ? -4.617 26.343 -11.463 1.00 90.75 199 TYR A C 1
ATOM 1559 O O . TYR A 1 199 ? -5.561 26.887 -10.893 1.00 90.75 199 TYR A O 1
ATOM 1567 N N . THR A 1 200 ? -4.753 25.208 -12.152 1.00 89.12 200 THR A N 1
ATOM 1568 C CA . THR A 1 200 ? -6.034 24.506 -12.326 1.00 89.12 200 THR A CA 1
ATOM 1569 C C . THR A 1 200 ? -6.642 24.125 -10.974 1.00 89.12 200 THR A C 1
ATOM 1571 O O . THR A 1 200 ? -7.803 24.441 -10.709 1.00 89.12 200 THR A O 1
ATOM 1574 N N . LEU A 1 201 ? -5.841 23.552 -10.069 1.00 90.56 201 LEU A N 1
ATOM 1575 C CA . LEU A 1 201 ? -6.261 23.217 -8.709 1.00 90.56 201 LEU A CA 1
ATOM 1576 C C . LEU A 1 201 ? -6.698 24.462 -7.918 1.00 90.56 201 LEU A C 1
ATOM 1578 O O . LEU A 1 201 ? -7.764 24.452 -7.306 1.00 90.56 201 LEU A O 1
ATOM 1582 N N . ALA A 1 202 ? -5.932 25.557 -7.979 1.00 93.25 202 ALA A N 1
ATOM 1583 C CA . ALA A 1 202 ? -6.278 26.814 -7.313 1.00 93.25 202 ALA A CA 1
ATOM 1584 C C . ALA A 1 202 ? -7.591 27.422 -7.842 1.00 93.25 202 ALA A C 1
ATOM 1586 O O . ALA A 1 202 ? -8.427 27.860 -7.053 1.00 93.25 202 ALA A O 1
ATOM 1587 N N . ARG A 1 203 ? -7.835 27.382 -9.162 1.00 94.31 203 ARG A N 1
ATOM 1588 C CA . ARG A 1 203 ? -9.116 27.809 -9.757 1.00 94.31 203 ARG A CA 1
ATOM 1589 C C . ARG A 1 203 ? -10.298 26.972 -9.254 1.00 94.31 203 ARG A C 1
ATOM 1591 O O . ARG A 1 203 ? -11.347 27.539 -8.956 1.00 94.31 203 ARG A O 1
ATOM 1598 N N . VAL A 1 204 ? -10.128 25.653 -9.115 1.00 91.88 204 VAL A N 1
ATOM 1599 C CA . VAL A 1 204 ? -11.153 24.766 -8.533 1.00 91.88 204 VAL A CA 1
ATOM 1600 C C . VAL A 1 204 ? -11.412 25.116 -7.061 1.00 91.88 204 VAL A C 1
ATOM 1602 O O . VAL A 1 204 ? -12.573 25.211 -6.660 1.00 91.88 204 VAL A O 1
ATOM 1605 N N . MET A 1 205 ? -10.360 25.378 -6.273 1.00 93.69 205 MET A N 1
ATOM 1606 C CA . MET A 1 205 ? -10.478 25.811 -4.872 1.00 93.69 205 MET A CA 1
ATOM 1607 C C . MET A 1 205 ? -11.248 27.126 -4.723 1.00 93.69 205 MET A C 1
ATOM 1609 O O . MET A 1 205 ? -12.183 27.198 -3.928 1.00 93.69 205 MET A O 1
ATOM 1613 N N . GLU A 1 206 ? -10.886 28.146 -5.501 1.00 95.12 206 GLU A N 1
ATOM 1614 C CA . GLU A 1 206 ? -11.540 29.459 -5.475 1.00 95.12 206 GLU A CA 1
ATOM 1615 C C . GLU A 1 206 ? -13.023 29.366 -5.865 1.00 95.12 206 GLU A C 1
ATOM 1617 O O . GLU A 1 206 ? -13.875 29.914 -5.164 1.00 95.12 206 GLU A O 1
ATOM 1622 N N . GLY A 1 207 ? -13.351 28.613 -6.922 1.00 94.75 207 GLY A N 1
ATOM 1623 C CA . GLY A 1 207 ? -14.736 28.430 -7.363 1.00 94.75 207 GLY A CA 1
ATOM 1624 C C . GLY A 1 207 ? -15.605 27.690 -6.340 1.00 94.75 207 GLY A C 1
ATOM 1625 O O . GLY A 1 207 ? -16.721 28.116 -6.045 1.00 94.75 207 GLY A O 1
ATOM 1626 N N . ALA A 1 208 ? -15.108 26.604 -5.740 1.00 92.56 208 ALA A N 1
ATOM 1627 C CA . ALA A 1 208 ? -15.869 25.900 -4.706 1.00 92.56 208 ALA A CA 1
ATOM 1628 C C . ALA A 1 208 ? -16.047 26.744 -3.435 1.00 92.56 208 ALA A C 1
ATOM 1630 O O . ALA A 1 208 ? -17.105 26.678 -2.808 1.00 92.56 208 ALA A O 1
ATOM 1631 N N . TRP A 1 209 ? -15.051 27.564 -3.081 1.00 93.38 209 TRP A N 1
ATOM 1632 C CA . TRP A 1 209 ? -15.136 28.507 -1.967 1.00 93.38 209 TRP A CA 1
ATOM 1633 C C . TRP A 1 209 ? -16.221 29.569 -2.200 1.00 93.38 209 TRP A C 1
ATOM 1635 O O . TRP A 1 209 ? -17.036 29.804 -1.308 1.00 93.38 209 TRP A O 1
ATOM 1645 N N . GLU A 1 210 ? -16.297 30.153 -3.403 1.00 94.94 210 GLU A N 1
ATOM 1646 C CA . GLU A 1 210 ? -17.339 31.125 -3.780 1.00 94.94 210 GLU A CA 1
ATOM 1647 C C . GLU A 1 210 ? -18.759 30.552 -3.621 1.00 94.94 210 GLU A C 1
ATOM 1649 O O . GLU A 1 210 ? -19.644 31.213 -3.074 1.00 94.94 210 GLU A O 1
ATOM 1654 N N . PHE A 1 211 ? -18.971 29.295 -4.026 1.00 93.12 211 PHE A N 1
ATOM 1655 C CA . PHE A 1 211 ? -20.274 28.619 -3.942 1.00 93.12 211 PHE A CA 1
ATOM 1656 C C . PHE A 1 211 ? -20.472 27.763 -2.677 1.00 93.12 211 PHE A C 1
ATOM 1658 O O . PHE A 1 211 ? -21.433 26.989 -2.609 1.00 93.12 211 PHE A O 1
ATOM 1665 N N . ALA A 1 212 ? -19.590 27.892 -1.678 1.00 89.69 212 ALA A N 1
ATOM 1666 C CA . ALA A 1 212 ? -19.595 27.130 -0.423 1.00 89.69 212 ALA A CA 1
ATOM 1667 C C . ALA A 1 212 ? -19.752 25.600 -0.606 1.00 89.69 212 ALA A C 1
ATOM 1669 O O . ALA A 1 212 ? -20.434 24.929 0.174 1.00 89.69 212 ALA A O 1
ATOM 1670 N N . GLN A 1 213 ? -19.145 25.045 -1.660 1.00 93.00 213 GLN A N 1
ATOM 1671 C CA . GLN A 1 213 ? -19.160 23.613 -1.955 1.00 93.00 213 GLN A CA 1
ATOM 1672 C C . GLN A 1 213 ? -17.991 22.893 -1.260 1.00 93.00 213 GLN A C 1
ATOM 1674 O O . GLN A 1 213 ? -16.878 23.420 -1.234 1.00 93.00 213 GLN A O 1
ATOM 1679 N N . PRO A 1 214 ? -18.198 21.678 -0.720 1.00 87.25 214 PRO A N 1
ATOM 1680 C CA . PRO A 1 214 ? -17.107 20.880 -0.178 1.00 87.25 214 PRO A CA 1
ATOM 1681 C C . PRO A 1 214 ? -16.216 20.348 -1.309 1.00 87.25 214 PRO A C 1
ATOM 1683 O O . PRO A 1 214 ? -16.698 19.678 -2.222 1.00 87.25 214 PRO A O 1
ATOM 1686 N N . ILE A 1 215 ? -14.910 20.599 -1.215 1.00 88.94 215 ILE A N 1
ATOM 1687 C CA . ILE A 1 215 ? -13.896 19.890 -2.003 1.00 88.94 215 ILE A CA 1
ATOM 1688 C C . ILE A 1 215 ? -13.377 18.703 -1.196 1.00 88.94 215 ILE A C 1
ATOM 1690 O O . ILE A 1 215 ? -13.120 18.812 0.003 1.00 88.94 215 ILE A O 1
ATOM 1694 N N . HIS A 1 216 ? -13.136 17.599 -1.896 1.00 87.69 216 HIS A N 1
ATOM 1695 C CA . HIS A 1 216 ? -12.261 16.527 -1.446 1.00 87.69 216 HIS A CA 1
ATOM 1696 C C . HIS A 1 216 ? -11.110 16.409 -2.448 1.00 87.69 216 HIS A C 1
ATOM 1698 O O . HIS A 1 216 ? -11.348 16.415 -3.655 1.00 87.69 216 HIS A O 1
ATOM 1704 N N . MET A 1 217 ? -9.875 16.335 -1.953 1.00 83.44 217 MET A N 1
ATOM 1705 C CA . MET A 1 217 ? -8.678 16.116 -2.768 1.00 83.44 217 MET A CA 1
ATOM 1706 C C . MET A 1 217 ? -8.083 14.761 -2.410 1.00 83.44 217 MET A C 1
ATOM 1708 O O . MET A 1 217 ? -8.030 14.403 -1.236 1.00 83.44 217 MET A O 1
ATOM 1712 N N . CYS A 1 218 ? -7.626 14.030 -3.419 1.00 80.94 218 CYS A N 1
ATOM 1713 C CA . CYS A 1 218 ? -6.832 12.823 -3.258 1.00 80.94 218 CYS A CA 1
ATOM 1714 C C . CYS A 1 218 ? -5.525 13.049 -4.019 1.00 80.94 218 CYS A C 1
ATOM 1716 O O . CYS A 1 218 ? -5.553 13.389 -5.203 1.00 80.94 218 CYS A O 1
ATOM 1718 N N . PHE A 1 219 ? -4.400 12.911 -3.325 1.00 74.62 219 PHE A N 1
ATOM 1719 C CA . PHE A 1 219 ? -3.072 12.939 -3.922 1.00 74.62 219 PHE A CA 1
ATOM 1720 C C . PHE A 1 219 ? -2.536 11.512 -3.895 1.00 74.62 219 PHE A C 1
ATOM 1722 O O . PHE A 1 219 ? -2.505 10.895 -2.835 1.00 74.62 219 PHE A O 1
ATOM 1729 N N . VAL A 1 220 ? -2.140 10.998 -5.057 1.00 62.66 220 VAL A N 1
ATOM 1730 C CA . VAL A 1 220 ? -1.548 9.665 -5.201 1.00 62.66 220 VAL A CA 1
ATOM 1731 C C . VAL A 1 220 ? -0.066 9.862 -5.505 1.00 62.66 220 VAL A C 1
ATOM 1733 O O . VAL A 1 220 ? 0.272 10.385 -6.568 1.00 62.66 220 VAL A O 1
ATOM 1736 N N . ASP A 1 221 ? 0.811 9.487 -4.571 1.00 57.31 221 ASP A N 1
ATOM 1737 C CA . ASP A 1 221 ? 2.242 9.325 -4.849 1.00 57.31 221 ASP A CA 1
ATOM 1738 C C . ASP A 1 221 ? 2.506 7.844 -5.129 1.00 57.31 221 ASP A C 1
ATOM 1740 O O . ASP A 1 221 ? 2.101 6.976 -4.360 1.00 57.31 221 ASP A O 1
ATOM 1744 N N . LEU A 1 222 ? 3.138 7.550 -6.263 1.00 49.59 222 LEU A N 1
ATOM 1745 C CA . LEU A 1 222 ? 3.334 6.182 -6.739 1.00 49.59 222 LEU A CA 1
ATOM 1746 C C . LEU A 1 222 ? 4.733 5.701 -6.342 1.00 49.59 222 LEU A C 1
ATOM 1748 O O . LEU A 1 222 ? 5.693 5.828 -7.113 1.00 49.59 222 LEU A O 1
ATOM 1752 N N . GLU A 1 223 ? 4.873 5.143 -5.136 1.00 43.66 223 GLU A N 1
ATOM 1753 C CA . GLU A 1 223 ? 6.105 4.440 -4.776 1.00 43.66 223 GLU A CA 1
ATOM 1754 C C . GLU A 1 223 ? 6.208 3.117 -5.563 1.00 43.66 223 GLU A C 1
ATOM 1756 O O . GLU A 1 223 ? 5.310 2.289 -5.527 1.00 43.66 223 GLU A O 1
ATOM 1761 N N . LYS A 1 224 ? 7.335 2.922 -6.270 1.00 49.56 224 LYS A N 1
ATOM 1762 C CA . LYS A 1 224 ? 7.713 1.743 -7.097 1.00 49.56 224 LYS A CA 1
ATOM 1763 C C . LYS A 1 224 ? 6.844 1.493 -8.345 1.00 49.56 224 LYS A C 1
ATOM 1765 O O . LYS A 1 224 ? 7.420 1.269 -9.407 1.00 49.56 224 LYS A O 1
ATOM 1770 N N . ALA A 1 225 ? 5.530 1.691 -8.263 1.00 38.75 225 ALA A N 1
ATOM 1771 C CA . ALA A 1 225 ? 4.600 1.932 -9.375 1.00 38.75 225 ALA A CA 1
ATOM 1772 C C . ALA A 1 225 ? 4.373 0.809 -10.418 1.00 38.75 225 ALA A C 1
ATOM 1774 O O . ALA A 1 225 ? 3.664 1.059 -11.392 1.00 38.75 225 ALA A O 1
ATOM 1775 N N . TYR A 1 226 ? 4.936 -0.396 -10.257 1.00 45.56 226 TYR A N 1
ATOM 1776 C CA . TYR A 1 226 ? 4.807 -1.492 -11.235 1.00 45.56 226 TYR A CA 1
ATOM 1777 C C . TYR A 1 226 ? 4.792 -2.884 -10.573 1.00 45.56 226 TYR A C 1
ATOM 1779 O O . TYR A 1 226 ? 5.653 -3.708 -10.866 1.00 45.56 226 TYR A O 1
ATOM 1787 N N . ASP A 1 227 ? 3.809 -3.173 -9.709 1.00 41.34 227 ASP A N 1
ATOM 1788 C CA . ASP A 1 227 ? 3.730 -4.440 -8.949 1.00 41.34 227 ASP A CA 1
ATOM 1789 C C . ASP A 1 227 ? 2.432 -5.266 -9.178 1.00 41.34 227 ASP A C 1
ATOM 1791 O O . ASP A 1 227 ? 1.867 -5.906 -8.295 1.00 41.34 227 ASP A O 1
ATOM 1795 N N . HIS A 1 228 ? 2.026 -5.350 -10.452 1.00 62.28 228 HIS A N 1
ATOM 1796 C CA . HIS A 1 228 ? 1.522 -6.586 -11.090 1.00 62.28 228 HIS A CA 1
ATOM 1797 C C . HIS A 1 228 ? 0.283 -7.331 -10.510 1.00 62.28 228 HIS A C 1
ATOM 1799 O O . HIS A 1 228 ? 0.171 -8.549 -10.667 1.00 62.28 228 HIS A O 1
ATOM 1805 N N . SER A 1 229 ? -0.707 -6.647 -9.924 1.00 66.75 229 SER A N 1
ATOM 1806 C CA . SER A 1 229 ? -2.004 -7.261 -9.557 1.00 66.75 229 SER A CA 1
ATOM 1807 C C . SER A 1 229 ? -3.186 -6.341 -9.874 1.00 66.75 229 SER A C 1
ATOM 1809 O O . SER A 1 229 ? -3.183 -5.194 -9.450 1.00 66.75 229 SER A O 1
ATOM 1811 N N . GLU A 1 230 ? -4.226 -6.824 -10.571 1.00 70.12 230 GLU A N 1
ATOM 1812 C CA . GLU A 1 230 ? -5.397 -6.001 -10.949 1.00 70.12 230 GLU A CA 1
ATOM 1813 C C . GLU A 1 230 ? -6.087 -5.337 -9.746 1.00 70.12 230 GLU A C 1
ATOM 1815 O O . GLU A 1 230 ? -6.486 -4.177 -9.825 1.00 70.12 230 GLU A O 1
ATOM 1820 N N . LEU A 1 231 ? -6.215 -6.053 -8.621 1.00 64.25 231 LEU A N 1
ATOM 1821 C CA . LEU A 1 231 ? -6.803 -5.489 -7.402 1.00 64.25 231 LEU A CA 1
ATOM 1822 C C . LEU A 1 231 ? -5.869 -4.465 -6.751 1.00 64.25 231 LEU A C 1
ATOM 1824 O O . LEU A 1 231 ? -6.341 -3.436 -6.278 1.00 64.25 231 LEU A O 1
ATOM 1828 N N . ALA A 1 232 ? -4.562 -4.733 -6.744 1.00 65.62 232 ALA A N 1
ATOM 1829 C CA . ALA A 1 232 ? -3.575 -3.847 -6.134 1.00 65.62 232 ALA A CA 1
ATOM 1830 C C . ALA A 1 232 ? -3.438 -2.544 -6.944 1.00 65.62 232 ALA A C 1
ATOM 1832 O O . ALA A 1 232 ? -3.578 -1.461 -6.387 1.00 65.62 232 ALA A O 1
ATOM 1833 N N . LEU A 1 233 ? -3.380 -2.645 -8.277 1.00 65.25 233 LEU A N 1
ATOM 1834 C CA . LEU A 1 233 ? -3.458 -1.522 -9.216 1.00 65.25 233 LEU A CA 1
ATOM 1835 C C . LEU A 1 233 ? -4.768 -0.723 -9.077 1.00 65.25 233 LEU A C 1
ATOM 1837 O O . LEU A 1 233 ? -4.743 0.502 -9.120 1.00 65.25 233 LEU A O 1
ATOM 1841 N N . MET A 1 234 ? -5.916 -1.387 -8.888 1.00 67.88 234 MET A N 1
ATOM 1842 C CA . MET A 1 234 ? -7.208 -0.707 -8.699 1.00 67.88 234 MET A CA 1
ATOM 1843 C C . MET A 1 234 ? -7.308 0.041 -7.359 1.00 67.88 234 MET A C 1
ATOM 1845 O O . MET A 1 234 ? -8.001 1.058 -7.285 1.00 67.88 234 MET A O 1
ATOM 1849 N N . TYR A 1 235 ? -6.645 -0.448 -6.307 1.00 72.00 235 TYR A N 1
ATOM 1850 C CA . TYR A 1 235 ? -6.672 0.159 -4.970 1.00 72.00 235 TYR A CA 1
ATOM 1851 C C . TYR A 1 235 ? -5.387 0.919 -4.596 1.00 72.00 235 TYR A C 1
ATOM 1853 O O . TYR A 1 235 ? -5.335 1.504 -3.520 1.00 72.00 235 TYR A O 1
ATOM 1861 N N . ASN A 1 236 ? -4.426 1.027 -5.521 1.00 70.06 236 ASN A N 1
ATOM 1862 C CA . ASN A 1 236 ? -3.127 1.695 -5.356 1.00 70.06 236 ASN A CA 1
ATOM 1863 C C . ASN A 1 236 ? -2.338 1.135 -4.158 1.00 70.06 236 ASN A C 1
ATOM 1865 O O . ASN A 1 236 ? -1.838 1.887 -3.330 1.00 70.06 236 ASN A O 1
ATOM 1869 N N . ASP A 1 237 ? -2.304 -0.196 -4.050 1.00 75.44 237 ASP A N 1
ATOM 1870 C CA . ASP A 1 237 ? -1.629 -1.000 -3.018 1.00 75.44 237 ASP A CA 1
ATOM 1871 C C . ASP A 1 237 ? -2.108 -0.794 -1.555 1.00 75.44 237 ASP A C 1
ATOM 1873 O O . ASP A 1 237 ? -1.853 -1.642 -0.700 1.00 75.44 237 ASP A O 1
ATOM 1877 N N . SER A 1 238 ? -2.903 0.242 -1.259 1.00 77.56 238 SER A N 1
ATOM 1878 C CA . SER A 1 238 ? -3.452 0.527 0.076 1.00 77.56 238 SER A CA 1
ATOM 1879 C C . SER A 1 238 ? -4.701 -0.306 0.417 1.00 77.56 238 SER A C 1
ATOM 1881 O O . SER A 1 238 ? -5.750 -0.171 -0.223 1.00 77.56 238 SER A O 1
ATOM 1883 N N . SER A 1 239 ? -4.635 -1.119 1.481 1.00 86.56 239 SER A N 1
ATOM 1884 C CA . SER A 1 239 ? -5.762 -1.919 2.020 1.00 86.56 239 SER A CA 1
ATOM 1885 C C . SER A 1 239 ? -6.558 -2.657 0.932 1.00 86.56 239 SER A C 1
ATOM 1887 O O . SER A 1 239 ? -7.778 -2.501 0.787 1.00 86.56 239 SER A O 1
ATOM 1889 N N . VAL A 1 240 ? -5.831 -3.376 0.072 1.00 82.75 240 VAL A N 1
ATOM 1890 C CA . VAL A 1 240 ? -6.325 -3.917 -1.206 1.00 82.75 240 VAL A CA 1
ATOM 1891 C C . VAL A 1 240 ? -7.525 -4.848 -1.016 1.00 82.75 240 VAL A C 1
ATOM 1893 O O . VAL A 1 240 ? -8.489 -4.786 -1.783 1.00 82.75 240 VAL A O 1
ATOM 1896 N N . LEU A 1 241 ? -7.490 -5.712 0.001 1.00 85.75 241 LEU A N 1
ATOM 1897 C CA . LEU A 1 241 ? -8.551 -6.689 0.242 1.00 85.75 241 LEU A CA 1
ATOM 1898 C C . LEU A 1 241 ? -9.744 -6.058 0.959 1.00 85.75 241 LEU A C 1
ATOM 1900 O O . LEU A 1 241 ? -10.881 -6.317 0.580 1.00 85.75 241 LEU A O 1
ATOM 1904 N N . GLU A 1 242 ? -9.519 -5.154 1.905 1.00 94.06 242 GLU A N 1
ATOM 1905 C CA . GLU A 1 242 ? -10.555 -4.471 2.684 1.00 94.06 242 GLU A CA 1
ATOM 1906 C C . GLU A 1 242 ? -11.390 -3.546 1.787 1.00 94.06 242 GLU A C 1
ATOM 1908 O O . GLU A 1 242 ? -12.627 -3.562 1.832 1.00 94.06 242 GLU A O 1
ATOM 1913 N N . ASN A 1 243 ? -10.724 -2.806 0.891 1.00 87.31 243 ASN A N 1
ATOM 1914 C CA . ASN A 1 243 ? -11.378 -2.049 -0.174 1.00 87.31 243 ASN A CA 1
ATOM 1915 C C . ASN A 1 243 ? -12.182 -2.965 -1.112 1.00 87.31 243 ASN A C 1
ATOM 1917 O O . ASN A 1 243 ? -13.313 -2.627 -1.482 1.00 87.31 243 ASN A O 1
ATOM 1921 N N . HIS A 1 244 ? -11.657 -4.148 -1.455 1.00 87.75 244 HIS A N 1
ATOM 1922 C CA . HIS A 1 244 ? -12.381 -5.124 -2.269 1.00 87.75 244 HIS A CA 1
ATOM 1923 C C . HIS A 1 244 ? -13.620 -5.687 -1.555 1.00 87.75 244 HIS A C 1
ATOM 1925 O O . HIS A 1 244 ? -14.703 -5.738 -2.140 1.00 87.75 244 HIS A O 1
ATOM 1931 N N . HIS A 1 245 ? -13.501 -6.057 -0.277 1.00 89.31 245 HIS A N 1
ATOM 1932 C CA . HIS A 1 245 ? -14.593 -6.563 0.555 1.00 89.31 245 HIS A CA 1
ATOM 1933 C C . HIS A 1 245 ? -15.725 -5.534 0.669 1.00 89.31 245 HIS A C 1
ATOM 1935 O O . HIS A 1 245 ? -16.899 -5.873 0.488 1.00 89.31 245 HIS A O 1
ATOM 1941 N N . LEU A 1 246 ? -15.381 -4.257 0.869 1.00 88.69 246 LEU A N 1
ATOM 1942 C CA . LEU A 1 246 ? -16.331 -3.144 0.839 1.00 88.69 246 LEU A CA 1
ATOM 1943 C C . LEU A 1 246 ? -16.988 -2.977 -0.536 1.00 88.69 246 LEU A C 1
ATOM 1945 O O . LEU A 1 246 ? -18.213 -2.843 -0.620 1.00 88.69 246 LEU A O 1
ATOM 1949 N N . ALA A 1 247 ? -16.207 -2.988 -1.618 1.00 83.56 247 ALA A N 1
ATOM 1950 C CA . ALA A 1 247 ? -16.723 -2.825 -2.973 1.00 83.56 247 ALA A CA 1
ATOM 1951 C C . ALA A 1 247 ? -17.708 -3.946 -3.348 1.00 83.56 247 ALA A C 1
ATOM 1953 O O . ALA A 1 247 ? -18.812 -3.658 -3.814 1.00 83.56 247 ALA A O 1
ATOM 1954 N N . VAL A 1 248 ? -17.353 -5.208 -3.086 1.00 88.06 248 VAL A N 1
ATOM 1955 C CA . VAL A 1 248 ? -18.212 -6.377 -3.325 1.00 88.06 248 VAL A CA 1
ATOM 1956 C C . VAL A 1 248 ? -19.456 -6.326 -2.436 1.00 88.06 248 VAL A C 1
ATOM 1958 O O . VAL A 1 248 ? -20.571 -6.384 -2.954 1.00 88.06 248 VAL A O 1
ATOM 1961 N N . GLY A 1 249 ? -19.298 -6.130 -1.123 1.00 89.56 249 GLY A N 1
ATOM 1962 C CA . GLY A 1 249 ? -20.415 -6.102 -0.173 1.00 89.56 249 GLY A CA 1
ATOM 1963 C C . GLY A 1 249 ? -21.467 -5.036 -0.500 1.00 89.56 249 GLY A C 1
ATOM 1964 O O . GLY A 1 249 ? -22.664 -5.312 -0.448 1.00 89.56 249 GLY A O 1
ATOM 1965 N N . PHE A 1 250 ? -21.048 -3.836 -0.918 1.00 85.62 250 PHE A N 1
ATOM 1966 C CA . PHE A 1 250 ? -21.977 -2.785 -1.352 1.00 85.62 250 PHE A CA 1
ATOM 1967 C C . PHE A 1 250 ? -22.502 -2.950 -2.789 1.00 85.62 250 PHE A C 1
ATOM 1969 O O . PHE A 1 250 ? -23.534 -2.359 -3.118 1.00 85.62 250 PHE A O 1
ATOM 1976 N N . LYS A 1 251 ? -21.835 -3.737 -3.644 1.00 85.25 251 LYS A N 1
ATOM 1977 C CA . LYS A 1 251 ? -22.304 -4.067 -5.000 1.00 85.25 251 LYS A CA 1
ATOM 1978 C C . LYS A 1 251 ? -23.405 -5.129 -4.977 1.00 85.25 251 LYS A C 1
ATOM 1980 O O . LYS A 1 251 ? -24.401 -4.952 -5.670 1.00 85.25 251 LYS A O 1
ATOM 1985 N N . LEU A 1 252 ? -23.282 -6.161 -4.139 1.00 89.50 252 LEU A N 1
ATOM 1986 C CA . LEU A 1 252 ? -24.284 -7.232 -3.999 1.00 89.50 252 LEU A CA 1
ATOM 1987 C C . LEU A 1 252 ? -25.674 -6.707 -3.587 1.00 89.50 252 LEU A C 1
ATOM 1989 O O . LEU A 1 252 ? -26.692 -7.256 -3.990 1.00 89.50 252 LEU A O 1
ATOM 1993 N N . LEU A 1 253 ? -25.741 -5.584 -2.862 1.00 87.94 253 LEU A N 1
ATOM 1994 C CA . LEU A 1 253 ? -27.001 -4.900 -2.519 1.00 87.94 253 LEU A CA 1
ATOM 1995 C C . LEU A 1 253 ? -27.779 -4.359 -3.735 1.00 87.94 253 LEU A C 1
ATOM 1997 O O . LEU A 1 253 ? -28.916 -3.927 -3.574 1.00 87.94 253 LEU A O 1
ATOM 2001 N N . GLN A 1 254 ? -27.167 -4.328 -4.922 1.00 86.56 254 GLN A N 1
ATOM 2002 C CA . GLN A 1 254 ? -27.786 -3.880 -6.176 1.00 86.56 254 GLN A CA 1
ATOM 2003 C C . GLN A 1 254 ? -28.382 -5.047 -6.983 1.00 86.56 254 GLN A C 1
ATOM 2005 O O . GLN A 1 254 ? -29.019 -4.813 -8.009 1.00 86.56 254 GLN A O 1
ATOM 2010 N N . GLU A 1 255 ? -28.187 -6.292 -6.535 1.00 92.06 255 GLU A N 1
ATOM 2011 C CA . GLU A 1 255 ? -28.805 -7.475 -7.136 1.00 92.06 255 GLU A CA 1
ATOM 2012 C C . GLU A 1 255 ? -30.299 -7.583 -6.782 1.00 92.06 255 GLU A C 1
ATOM 2014 O O . GLU A 1 255 ? -30.806 -6.936 -5.857 1.00 92.06 255 GLU A O 1
ATOM 2019 N N . GLU A 1 256 ? -31.038 -8.390 -7.547 1.00 93.06 256 GLU A N 1
ATOM 2020 C CA . GLU A 1 256 ? -32.497 -8.440 -7.461 1.00 93.06 256 GLU A CA 1
ATOM 2021 C C . GLU A 1 256 ? -32.972 -8.912 -6.074 1.00 93.06 256 GLU A C 1
ATOM 2023 O O . GLU A 1 256 ? -32.702 -10.032 -5.647 1.00 93.06 256 GLU A O 1
ATOM 2028 N N . ASN A 1 257 ? -33.732 -8.056 -5.382 1.00 94.06 257 ASN A N 1
ATOM 2029 C CA . ASN A 1 257 ? -34.217 -8.250 -4.007 1.00 94.06 257 ASN A CA 1
ATOM 2030 C C . ASN A 1 257 ? -33.133 -8.259 -2.898 1.00 94.06 257 ASN A C 1
ATOM 2032 O O . ASN A 1 257 ? -33.453 -8.575 -1.751 1.00 94.06 257 ASN A O 1
ATOM 2036 N N . CYS A 1 258 ? -31.890 -7.846 -3.185 1.00 94.06 258 CYS A N 1
ATOM 2037 C CA . CYS A 1 258 ? -30.782 -7.855 -2.214 1.00 94.06 258 CYS A CA 1
ATOM 2038 C C . CYS A 1 258 ? -30.621 -6.576 -1.361 1.00 94.06 258 CYS A C 1
ATOM 2040 O O . CYS A 1 258 ? -29.864 -6.595 -0.388 1.00 94.06 258 CYS A O 1
ATOM 2042 N N . ASP A 1 259 ? -31.323 -5.470 -1.652 1.00 94.56 259 ASP A N 1
ATOM 2043 C CA . ASP A 1 259 ? -31.198 -4.223 -0.872 1.00 94.56 259 ASP A CA 1
ATOM 2044 C C . ASP A 1 259 ? -31.899 -4.297 0.501 1.00 94.56 259 ASP A C 1
ATOM 2046 O O . ASP A 1 259 ? -32.993 -3.763 0.722 1.00 94.56 259 ASP A O 1
ATOM 2050 N N . ILE A 1 260 ? -31.222 -4.905 1.477 1.00 97.31 260 ILE A N 1
ATOM 2051 C CA . ILE A 1 260 ? -31.642 -4.930 2.888 1.00 97.31 260 ILE A CA 1
ATOM 2052 C C . ILE A 1 260 ? -31.752 -3.528 3.522 1.00 97.31 260 ILE A C 1
ATOM 2054 O O . ILE A 1 260 ? -32.365 -3.376 4.580 1.00 97.31 260 ILE A O 1
ATOM 2058 N N . PHE A 1 261 ? -31.211 -2.486 2.878 1.00 94.31 261 PHE A N 1
ATOM 2059 C CA . PHE A 1 261 ? -31.260 -1.097 3.334 1.00 94.31 261 PHE A CA 1
ATOM 2060 C C . PHE A 1 261 ? -32.313 -0.248 2.599 1.00 94.31 261 PHE A C 1
ATOM 2062 O O . PHE A 1 261 ? -32.382 0.962 2.836 1.00 94.31 261 PHE A O 1
ATOM 2069 N N . GLN A 1 262 ? -33.179 -0.847 1.769 1.00 93.06 262 GLN A N 1
ATOM 2070 C CA . GLN A 1 262 ? -34.247 -0.145 1.034 1.00 93.06 262 GLN A CA 1
ATOM 2071 C C . GLN A 1 262 ? -35.162 0.708 1.935 1.00 93.06 262 GLN A C 1
ATOM 2073 O O . GLN A 1 262 ? -35.586 1.792 1.543 1.00 93.06 262 GLN A O 1
ATOM 2078 N N . ASN A 1 263 ? -35.406 0.261 3.173 1.00 94.88 263 ASN A N 1
ATOM 2079 C CA . ASN A 1 263 ? -36.267 0.942 4.148 1.00 94.88 263 ASN A CA 1
ATOM 2080 C C . ASN A 1 263 ? -35.539 2.000 5.006 1.00 94.88 263 ASN A C 1
ATOM 2082 O O . ASN A 1 263 ? -36.168 2.647 5.845 1.00 94.88 263 ASN A O 1
ATOM 2086 N N . LEU A 1 264 ? -34.223 2.184 4.840 1.00 95.06 264 LEU A N 1
ATOM 2087 C CA . LEU A 1 264 ? -33.461 3.209 5.558 1.00 95.06 264 LEU A CA 1
ATOM 2088 C C . LEU A 1 264 ? -33.520 4.553 4.822 1.00 95.06 264 LEU A C 1
ATOM 2090 O O . LEU A 1 264 ? -33.319 4.631 3.610 1.00 95.06 264 LEU A O 1
ATOM 2094 N N . THR A 1 265 ? -33.713 5.646 5.566 1.00 95.44 265 THR A N 1
ATOM 2095 C CA . THR A 1 265 ? -33.664 7.000 4.986 1.00 95.44 265 THR A CA 1
ATOM 2096 C C . THR A 1 265 ? -32.285 7.303 4.389 1.00 95.44 265 THR A C 1
ATOM 2098 O O . THR A 1 265 ? -31.269 6.777 4.849 1.00 95.44 265 THR A O 1
ATOM 2101 N N . LYS A 1 266 ? -32.210 8.224 3.415 1.00 88.75 266 LYS A N 1
ATOM 2102 C CA . LYS A 1 266 ? -30.940 8.630 2.774 1.00 88.75 266 LYS A CA 1
ATOM 2103 C C . LYS A 1 266 ? -29.842 8.974 3.796 1.00 88.75 266 LYS A C 1
ATOM 2105 O O . LYS A 1 266 ? -28.719 8.501 3.652 1.00 88.75 266 LYS A O 1
ATOM 2110 N N . LYS A 1 267 ? -30.184 9.702 4.870 1.00 88.38 267 LYS A N 1
ATOM 2111 C CA . LYS A 1 267 ? -29.248 10.051 5.955 1.00 88.38 267 LYS A CA 1
ATOM 2112 C C . LYS A 1 267 ? -28.766 8.821 6.738 1.00 88.38 267 LYS A C 1
ATOM 2114 O O . LYS A 1 267 ? -27.584 8.738 7.056 1.00 88.38 267 LYS A O 1
ATOM 2119 N N . GLN A 1 268 ? -29.645 7.855 7.018 1.00 89.25 268 GLN A N 1
ATOM 2120 C CA . GLN A 1 268 ? -29.254 6.591 7.656 1.00 89.25 268 GLN A CA 1
ATOM 2121 C C . GLN A 1 268 ? -28.355 5.753 6.739 1.00 89.25 268 GLN A C 1
ATOM 2123 O O . GLN A 1 268 ? -27.336 5.263 7.209 1.00 89.25 268 GLN A O 1
ATOM 2128 N N . ARG A 1 269 ? -28.663 5.645 5.437 1.00 87.19 269 ARG A N 1
ATOM 2129 C CA . ARG A 1 269 ? -27.813 4.926 4.466 1.00 87.19 269 ARG A CA 1
ATOM 2130 C C . ARG A 1 269 ? -26.429 5.564 4.327 1.00 87.19 269 ARG A C 1
ATOM 2132 O O . ARG A 1 269 ? -25.442 4.841 4.290 1.00 87.19 269 ARG A O 1
ATOM 2139 N N . GLN A 1 270 ? -26.342 6.897 4.313 1.00 86.12 270 GLN A N 1
ATOM 2140 C CA . GLN A 1 270 ? -25.063 7.620 4.318 1.00 86.12 270 GLN A CA 1
ATOM 2141 C C . GLN A 1 270 ? -24.264 7.363 5.606 1.00 86.12 270 GLN A C 1
ATOM 2143 O O . GLN A 1 270 ? -23.087 7.023 5.529 1.00 86.12 270 GLN A O 1
ATOM 2148 N N . SER A 1 271 ? -24.904 7.464 6.777 1.00 91.81 271 SER A N 1
ATOM 2149 C CA . SER A 1 271 ? -24.246 7.215 8.069 1.00 91.81 271 SER A CA 1
ATOM 2150 C C . SER A 1 271 ? -23.783 5.763 8.216 1.00 91.81 271 SER A C 1
ATOM 2152 O O . SER A 1 271 ? -22.666 5.530 8.660 1.00 91.81 271 SER A O 1
ATOM 2154 N N . LEU A 1 272 ? -24.616 4.793 7.819 1.00 92.56 272 LEU A N 1
ATOM 2155 C CA . LEU A 1 272 ? -24.276 3.370 7.833 1.00 92.56 272 LEU A CA 1
ATOM 2156 C C . LEU A 1 272 ? -23.129 3.078 6.867 1.00 92.56 272 LEU A C 1
ATOM 2158 O O . LEU A 1 272 ? -22.177 2.414 7.260 1.00 92.56 272 LEU A O 1
ATOM 2162 N N . ARG A 1 273 ? -23.172 3.610 5.636 1.00 91.00 273 ARG A N 1
ATOM 2163 C CA . ARG A 1 273 ? -22.086 3.423 4.667 1.00 91.00 273 ARG A CA 1
ATOM 2164 C C . ARG A 1 273 ? -20.760 3.971 5.189 1.00 91.00 273 ARG A C 1
ATOM 2166 O O . ARG A 1 273 ? -19.766 3.272 5.046 1.00 91.00 273 ARG A O 1
ATOM 2173 N N . LYS A 1 274 ? -20.737 5.161 5.809 1.00 91.44 274 LYS A N 1
ATOM 2174 C CA . LYS A 1 274 ? -19.503 5.677 6.421 1.00 91.44 274 LYS A CA 1
ATOM 2175 C C . LYS A 1 274 ? -19.012 4.752 7.538 1.00 91.44 274 LYS A C 1
ATOM 2177 O O . LYS A 1 274 ? -17.887 4.290 7.443 1.00 91.44 274 LYS A O 1
ATOM 2182 N N . MET A 1 275 ? -19.850 4.413 8.522 1.00 96.38 275 MET A N 1
ATOM 2183 C CA . MET A 1 275 ? -19.420 3.555 9.638 1.00 96.38 275 MET A CA 1
ATOM 2184 C C . MET A 1 275 ? -18.907 2.185 9.165 1.00 96.38 275 MET A C 1
ATOM 2186 O O . MET A 1 275 ? -17.902 1.713 9.671 1.00 96.38 275 MET A O 1
ATOM 2190 N N . VAL A 1 276 ? -19.548 1.557 8.172 1.00 94.62 276 VAL A N 1
ATOM 2191 C CA . VAL A 1 276 ? -19.092 0.265 7.623 1.00 94.62 276 VAL A CA 1
ATOM 2192 C C . VAL A 1 276 ? -17.751 0.395 6.889 1.00 94.62 276 VAL A C 1
ATOM 2194 O O . VAL A 1 276 ? -16.915 -0.489 7.030 1.00 94.62 276 VAL A O 1
ATOM 2197 N N . ILE A 1 277 ? -17.517 1.485 6.147 1.00 90.94 277 ILE A N 1
ATOM 2198 C CA . ILE A 1 277 ? -16.214 1.754 5.513 1.00 90.94 277 ILE A CA 1
ATOM 2199 C C . ILE A 1 277 ? -15.138 1.992 6.578 1.00 90.94 277 ILE A C 1
ATOM 2201 O O . ILE A 1 277 ? -14.106 1.330 6.542 1.00 90.94 277 ILE A O 1
ATOM 2205 N N . ASP A 1 278 ? -15.408 2.874 7.546 1.00 92.19 278 ASP A N 1
ATOM 2206 C CA . ASP A 1 278 ? -14.498 3.186 8.654 1.00 92.19 278 ASP A CA 1
ATOM 2207 C C . ASP A 1 278 ? -14.096 1.910 9.430 1.00 92.19 278 ASP A C 1
ATOM 2209 O O . ASP A 1 278 ? -12.941 1.762 9.818 1.00 92.19 278 ASP A O 1
ATOM 2213 N N . ILE A 1 279 ? -15.038 0.976 9.630 1.00 96.06 279 ILE A N 1
ATOM 2214 C CA . ILE A 1 279 ? -14.830 -0.293 10.346 1.00 96.06 279 ILE A CA 1
ATOM 2215 C C . ILE A 1 279 ? -14.037 -1.316 9.523 1.00 96.06 279 ILE A C 1
ATOM 2217 O O . ILE A 1 279 ? -13.084 -1.885 10.043 1.00 96.06 279 ILE A O 1
ATOM 2221 N N . VAL A 1 280 ? -14.397 -1.577 8.261 1.00 95.38 280 VAL A N 1
ATOM 2222 C CA . VAL A 1 280 ? -13.721 -2.628 7.469 1.00 95.38 280 VAL A CA 1
ATOM 2223 C C . VAL A 1 280 ? -12.319 -2.194 7.035 1.00 95.38 280 VAL A C 1
ATOM 2225 O O . VAL A 1 280 ? -11.412 -3.013 7.023 1.00 95.38 280 VAL A O 1
ATOM 2228 N N . LEU A 1 281 ? -12.076 -0.902 6.782 1.00 93.25 281 LEU A N 1
ATOM 2229 C CA . LEU A 1 281 ? -10.709 -0.413 6.542 1.00 93.25 281 LEU A CA 1
ATOM 2230 C C . LEU A 1 281 ? -9.804 -0.481 7.787 1.00 93.25 281 LEU A C 1
ATOM 2232 O O . LEU A 1 281 ? -8.604 -0.238 7.658 1.00 93.25 281 LEU A O 1
ATOM 2236 N N . ALA A 1 282 ? -10.358 -0.803 8.961 1.00 95.06 282 ALA A N 1
ATOM 2237 C CA . ALA A 1 282 ? -9.644 -1.003 10.220 1.00 95.06 282 ALA A CA 1
ATOM 2238 C C . ALA A 1 282 ? -9.454 -2.489 10.598 1.00 95.06 282 ALA A C 1
ATOM 2240 O O . ALA A 1 282 ? -8.905 -2.770 11.659 1.00 95.06 282 ALA A O 1
ATOM 2241 N N . THR A 1 283 ? -9.879 -3.450 9.763 1.00 93.75 283 THR A N 1
ATOM 2242 C CA . THR A 1 283 ? -9.461 -4.860 9.920 1.00 93.75 283 THR A CA 1
ATOM 2243 C C . THR A 1 283 ? -8.123 -5.157 9.238 1.00 93.75 283 THR A C 1
ATOM 2245 O O . THR A 1 283 ? -7.533 -6.198 9.502 1.00 93.75 283 THR A O 1
ATOM 2248 N N . ASP A 1 284 ? -7.634 -4.234 8.404 1.00 93.44 284 ASP A N 1
ATOM 2249 C CA . ASP A 1 284 ? -6.288 -4.253 7.828 1.00 93.44 284 ASP A CA 1
ATOM 2250 C C . ASP A 1 284 ? -5.233 -4.317 8.945 1.00 93.44 284 ASP A C 1
ATOM 2252 O O . ASP A 1 284 ? -5.090 -3.388 9.748 1.00 93.44 284 ASP A O 1
ATOM 2256 N N . MET A 1 285 ? -4.488 -5.424 8.992 1.00 87.50 285 MET A N 1
ATOM 2257 C CA . MET A 1 285 ? -3.515 -5.688 10.051 1.00 87.50 285 MET A CA 1
ATOM 2258 C C . MET A 1 285 ? -2.385 -4.655 10.119 1.00 87.50 285 MET A C 1
ATOM 2260 O O . MET A 1 285 ? -1.847 -4.464 11.208 1.00 87.50 285 MET A O 1
ATOM 2264 N N . SER A 1 286 ? -2.053 -3.952 9.026 1.00 87.19 286 SER A N 1
ATOM 2265 C CA . SER A 1 286 ? -1.034 -2.885 9.042 1.00 87.19 286 SER A CA 1
ATOM 2266 C C . SER A 1 286 ? -1.351 -1.792 10.075 1.00 87.19 286 SER A C 1
ATOM 2268 O O . SER A 1 286 ? -0.455 -1.278 10.745 1.00 87.19 286 SER A O 1
ATOM 2270 N N . LYS A 1 287 ? -2.643 -1.512 10.290 1.00 91.25 287 LYS A N 1
ATOM 2271 C CA . LYS A 1 287 ? -3.156 -0.449 11.170 1.00 91.25 287 LYS A CA 1
ATOM 2272 C C . LYS A 1 287 ? -3.351 -0.893 12.618 1.00 91.25 287 LYS A C 1
ATOM 2274 O O . LYS A 1 287 ? -3.717 -0.070 13.457 1.00 91.25 287 LYS A O 1
ATOM 2279 N N . HIS A 1 288 ? -3.090 -2.165 12.933 1.00 92.75 288 HIS A N 1
ATOM 2280 C CA . HIS A 1 288 ? -3.283 -2.747 14.264 1.00 92.75 288 HIS A CA 1
ATOM 2281 C C . HIS A 1 288 ? -2.628 -1.913 15.378 1.00 92.75 288 HIS A C 1
ATOM 2283 O O . HIS A 1 288 ? -3.246 -1.666 16.412 1.00 92.75 288 HIS A O 1
ATOM 2289 N N . MET A 1 289 ? -1.392 -1.444 15.170 1.00 88.88 289 MET A N 1
ATOM 2290 C CA . MET A 1 289 ? -0.662 -0.681 16.191 1.00 88.88 289 MET A CA 1
ATOM 2291 C C . MET A 1 289 ? -1.226 0.728 16.399 1.00 88.88 289 MET A C 1
ATOM 2293 O O . MET A 1 289 ? -1.279 1.178 17.542 1.00 88.88 289 MET A O 1
ATOM 2297 N N . ASN A 1 290 ? -1.702 1.392 15.339 1.00 90.75 290 ASN A N 1
ATOM 2298 C CA . ASN A 1 290 ? -2.337 2.709 15.440 1.00 90.75 290 ASN A CA 1
ATOM 2299 C C . ASN A 1 290 ? -3.664 2.574 16.208 1.00 90.75 290 ASN A C 1
ATOM 2301 O O . ASN A 1 290 ? -3.857 3.226 17.230 1.00 90.75 290 ASN A O 1
ATOM 2305 N N . LEU A 1 291 ? -4.506 1.605 15.820 1.00 92.12 291 LEU A N 1
ATOM 2306 C CA . LEU A 1 291 ? -5.760 1.283 16.516 1.00 92.12 291 LEU A CA 1
ATOM 2307 C C . LEU A 1 291 ? -5.546 0.951 18.001 1.00 92.12 291 LEU A C 1
ATOM 2309 O O . LEU A 1 291 ? -6.339 1.378 18.843 1.00 92.12 291 LEU A O 1
ATOM 2313 N N . LEU A 1 292 ? -4.471 0.224 18.326 1.00 92.44 292 LEU A N 1
ATOM 2314 C CA . LEU A 1 292 ? -4.089 -0.130 19.693 1.00 92.44 292 LEU A CA 1
ATOM 2315 C C . LEU A 1 292 ? -3.560 1.073 20.496 1.00 92.44 292 LEU A C 1
ATOM 2317 O O . LEU A 1 292 ? -3.858 1.186 21.686 1.00 92.44 292 LEU A O 1
ATOM 2321 N N . ALA A 1 293 ? -2.793 1.973 19.877 1.00 93.44 293 ALA A N 1
ATOM 2322 C CA . ALA A 1 293 ? -2.314 3.207 20.505 1.00 93.44 293 ALA A CA 1
ATOM 2323 C C . ALA A 1 293 ? -3.471 4.179 20.799 1.00 93.44 293 ALA A C 1
ATOM 2325 O O . ALA A 1 293 ? -3.583 4.707 21.912 1.00 93.44 293 ALA A O 1
ATOM 2326 N N . ASP A 1 294 ? -4.392 4.326 19.846 1.00 91.88 294 ASP A N 1
ATOM 2327 C CA . ASP A 1 294 ? -5.624 5.094 20.005 1.00 91.88 294 ASP A CA 1
ATOM 2328 C C . ASP A 1 294 ? -6.489 4.500 21.128 1.00 91.88 294 ASP A C 1
ATOM 2330 O O . ASP A 1 294 ? -6.988 5.225 21.995 1.00 91.88 294 ASP A O 1
ATOM 2334 N N . LEU A 1 295 ? -6.660 3.170 21.153 1.00 94.19 295 LEU A N 1
ATOM 2335 C CA . LEU A 1 295 ? -7.422 2.467 22.191 1.00 94.19 295 LEU A CA 1
ATOM 2336 C C . LEU A 1 295 ? -6.811 2.672 23.587 1.00 94.19 295 LEU A C 1
ATOM 2338 O O . LEU A 1 295 ? -7.553 2.919 24.537 1.00 94.19 295 LEU A O 1
ATOM 2342 N N . LYS A 1 296 ? -5.478 2.649 23.721 1.00 94.44 296 LYS A N 1
ATOM 2343 C CA . LYS A 1 296 ? -4.782 2.959 24.987 1.00 94.44 296 LYS A CA 1
ATOM 2344 C C . LYS A 1 296 ? -5.033 4.398 25.432 1.00 94.44 296 LYS A C 1
ATOM 2346 O O . LYS A 1 296 ? -5.445 4.620 26.568 1.00 94.44 296 LYS A O 1
ATOM 2351 N N . THR A 1 297 ? -4.920 5.355 24.514 1.00 92.94 297 THR A N 1
ATOM 2352 C CA . THR A 1 297 ? -5.243 6.772 24.766 1.00 92.94 297 THR A CA 1
ATOM 2353 C C . THR A 1 297 ? -6.703 6.955 25.212 1.00 92.94 297 THR A C 1
ATOM 2355 O O . THR A 1 297 ? -7.008 7.759 26.099 1.00 92.94 297 THR A O 1
ATOM 2358 N N . MET A 1 298 ? -7.630 6.164 24.661 1.00 91.25 298 MET A N 1
ATOM 2359 C CA . MET A 1 298 ? -9.024 6.139 25.109 1.00 91.25 298 MET A CA 1
ATOM 2360 C C . MET A 1 298 ? -9.196 5.518 26.501 1.00 91.25 298 MET A C 1
ATOM 2362 O O . MET A 1 298 ? -9.989 6.031 27.287 1.00 91.25 298 MET A O 1
ATOM 2366 N N . VAL A 1 299 ? -8.468 4.447 26.833 1.00 92.00 299 VAL A N 1
ATOM 2367 C CA . VAL A 1 299 ? -8.481 3.836 28.174 1.00 92.00 299 VAL A CA 1
ATOM 2368 C C . VAL A 1 299 ? -7.982 4.821 29.234 1.00 92.00 299 VAL A C 1
ATOM 2370 O O . VAL A 1 299 ? -8.616 4.948 30.282 1.00 92.00 299 VAL A O 1
ATOM 2373 N N . GLU A 1 300 ? -6.906 5.559 28.956 1.00 90.88 300 GLU A N 1
ATOM 2374 C CA . GLU A 1 300 ? -6.363 6.591 29.852 1.00 90.88 300 GLU A CA 1
ATOM 2375 C C . GLU A 1 300 ? -7.345 7.751 30.077 1.00 90.88 300 GLU A C 1
ATOM 2377 O O . GLU A 1 300 ? -7.476 8.266 31.189 1.00 90.88 300 GLU A O 1
ATOM 2382 N N . THR A 1 301 ? -8.080 8.144 29.033 1.00 87.75 301 THR A N 1
ATOM 2383 C CA . THR A 1 301 ? -9.042 9.259 29.075 1.00 87.75 301 THR A CA 1
ATOM 2384 C C . THR A 1 301 ? -10.485 8.831 29.381 1.00 87.75 301 THR A C 1
ATOM 2386 O O . THR A 1 301 ? -11.395 9.673 29.356 1.00 87.75 301 THR A O 1
ATOM 2389 N N . LYS A 1 302 ? -10.725 7.544 29.692 1.00 83.38 302 LYS A N 1
ATOM 2390 C CA . LYS A 1 302 ? -12.074 6.959 29.751 1.00 83.38 302 LYS A CA 1
ATOM 2391 C C . LYS A 1 302 ? -12.964 7.625 30.799 1.00 83.38 302 LYS A C 1
ATOM 2393 O O . LYS A 1 302 ? -12.640 7.725 31.982 1.00 83.38 302 LYS A O 1
ATOM 2398 N N . LYS A 1 303 ? -14.157 8.030 30.364 1.00 86.44 303 LYS A N 1
ATOM 2399 C CA . LYS A 1 303 ? -15.207 8.581 31.228 1.00 86.44 303 LYS A CA 1
ATOM 2400 C C . LYS A 1 303 ? -16.264 7.511 31.443 1.00 86.44 303 LYS A C 1
ATOM 2402 O O . LYS A 1 303 ? -16.806 6.977 30.480 1.00 86.44 303 LYS A O 1
ATOM 2407 N N . VAL A 1 304 ? -16.585 7.220 32.698 1.00 86.38 304 VAL A N 1
ATOM 2408 C CA . VAL A 1 304 ? -17.647 6.273 33.063 1.00 86.38 304 VAL A CA 1
ATOM 2409 C C . VAL A 1 304 ? -18.784 6.984 33.785 1.00 86.38 304 VAL A C 1
ATOM 2411 O O . VAL A 1 304 ? -18.581 7.911 34.570 1.00 86.38 304 VAL A O 1
ATOM 2414 N N . THR A 1 305 ? -20.006 6.537 33.520 1.00 85.19 305 THR A N 1
ATOM 2415 C CA . THR A 1 305 ? -21.188 6.900 34.308 1.00 85.19 305 THR A CA 1
ATOM 2416 C C . THR A 1 305 ? -21.077 6.378 35.744 1.00 85.19 305 THR A C 1
ATOM 2418 O O . THR A 1 305 ? -20.329 5.446 36.033 1.00 85.19 305 THR A O 1
ATOM 2421 N N . SER A 1 306 ? -21.917 6.887 36.650 1.00 78.00 306 SER A N 1
ATOM 2422 C CA . SER A 1 306 ? -22.092 6.312 37.997 1.00 78.00 306 SER A CA 1
ATOM 2423 C C . SER A 1 306 ? -22.608 4.862 38.002 1.00 78.00 306 SER A C 1
ATOM 2425 O O . SER A 1 306 ? -22.595 4.212 39.044 1.00 78.00 306 SER A O 1
ATOM 2427 N N . SER A 1 307 ? -23.050 4.356 36.847 1.00 82.62 307 SER A N 1
ATOM 2428 C CA . SER A 1 307 ? -23.425 2.964 36.577 1.00 82.62 307 SER A CA 1
ATOM 2429 C C . SER A 1 307 ? -22.308 2.124 35.932 1.00 82.62 307 SER A C 1
ATOM 2431 O O . SER A 1 307 ? -22.577 1.006 35.512 1.00 82.62 307 SER A O 1
ATOM 2433 N N . GLY A 1 308 ? -21.083 2.647 35.798 1.00 81.31 308 GLY A N 1
ATOM 2434 C CA . GLY A 1 308 ? -19.940 1.958 35.177 1.00 81.31 308 GLY A CA 1
ATOM 2435 C C . GLY A 1 308 ? -19.915 1.986 33.643 1.00 81.31 308 GLY A C 1
ATOM 2436 O O . GLY A 1 308 ? -18.853 1.847 33.051 1.00 81.31 308 GLY A O 1
ATOM 2437 N N . VAL A 1 309 ? -21.053 2.245 32.989 1.00 87.81 309 VAL A N 1
ATOM 2438 C CA . VAL A 1 309 ? -21.157 2.342 31.521 1.00 87.81 309 VAL A CA 1
ATOM 2439 C C . VAL A 1 309 ? -20.277 3.475 30.980 1.00 87.81 309 VAL A C 1
ATOM 2441 O O . VAL A 1 309 ? -20.362 4.602 31.477 1.00 87.81 309 VAL A O 1
ATOM 2444 N N . LEU A 1 310 ? -19.485 3.166 29.952 1.00 88.25 310 LEU A N 1
ATOM 2445 C CA . LEU A 1 310 ? -18.594 4.070 29.221 1.00 88.25 310 LEU A CA 1
ATOM 2446 C C . LEU A 1 310 ? -19.363 5.217 28.529 1.00 88.25 310 LEU A C 1
ATOM 2448 O O . LEU A 1 310 ? -20.421 5.000 27.936 1.00 88.25 310 LEU A O 1
ATOM 2452 N N . LEU A 1 311 ? -18.824 6.436 28.591 1.00 88.69 311 LEU A N 1
ATOM 2453 C CA . LEU A 1 311 ? -19.347 7.629 27.919 1.00 88.69 311 LEU A CA 1
ATOM 2454 C C . LEU A 1 311 ? -18.540 7.921 26.650 1.00 88.69 311 LEU A C 1
ATOM 2456 O O . LEU A 1 311 ? -17.333 8.139 26.715 1.00 88.69 311 LEU A O 1
ATOM 2460 N N . LEU A 1 312 ? -19.231 7.940 25.509 1.00 90.62 312 LEU A N 1
ATOM 2461 C CA . LEU A 1 312 ? -18.674 8.170 24.174 1.00 90.62 312 LEU A CA 1
ATOM 2462 C C . LEU A 1 312 ? -19.497 9.276 23.494 1.00 90.62 312 LEU A C 1
ATOM 2464 O O . LEU A 1 312 ? -20.480 9.008 22.793 1.00 90.62 312 LEU A O 1
ATOM 2468 N N . ASP A 1 313 ? -19.152 10.529 23.790 1.00 86.44 313 ASP A N 1
ATOM 2469 C CA . ASP A 1 313 ? -20.016 11.691 23.541 1.00 86.44 313 ASP A CA 1
ATOM 2470 C C . ASP A 1 313 ? -20.008 12.149 22.069 1.00 86.44 313 ASP A C 1
ATOM 2472 O O . ASP A 1 313 ? -20.999 12.708 21.587 1.00 86.44 313 ASP A O 1
ATOM 2476 N N . ASN A 1 314 ? -18.915 11.916 21.329 1.00 90.12 314 ASN A N 1
ATOM 2477 C CA . ASN A 1 314 ? -18.754 12.387 19.945 1.00 90.12 314 ASN A CA 1
ATOM 2478 C C . ASN A 1 314 ? -18.774 11.232 18.908 1.00 90.12 314 ASN A C 1
ATOM 2480 O O . ASN A 1 314 ? -19.195 10.120 19.220 1.00 90.12 314 ASN A O 1
ATOM 2484 N N . TYR A 1 315 ? -18.498 11.486 17.620 1.00 89.94 315 TYR A N 1
ATOM 2485 C CA . TYR A 1 315 ? -18.471 10.418 16.595 1.00 89.94 315 TYR A CA 1
ATOM 2486 C C . TYR A 1 315 ? -17.159 9.620 16.600 1.00 89.94 315 TYR A C 1
ATOM 2488 O O . TYR A 1 315 ? -17.223 8.404 16.452 1.00 89.94 315 TYR A O 1
ATOM 2496 N N . SER A 1 316 ? -16.017 10.289 16.798 1.00 90.50 316 SER A N 1
ATOM 2497 C CA . SER A 1 316 ? -14.678 9.688 16.834 1.00 90.50 316 SER A CA 1
ATOM 2498 C C . SER A 1 316 ? -14.606 8.582 17.879 1.00 90.50 316 SER A C 1
ATOM 2500 O O . SER A 1 316 ? -14.385 7.434 17.511 1.00 90.50 316 SER A O 1
ATOM 2502 N N . ASP A 1 317 ? -14.937 8.885 19.141 1.00 91.94 317 ASP A N 1
ATOM 2503 C CA . ASP A 1 317 ? -14.870 7.897 20.228 1.00 91.94 317 ASP A CA 1
ATOM 2504 C C . ASP A 1 317 ? -15.694 6.640 19.890 1.00 91.94 317 ASP A C 1
ATOM 2506 O O . ASP A 1 317 ? -15.275 5.505 20.102 1.00 91.94 317 ASP A O 1
ATOM 2510 N N . ARG A 1 318 ? -16.890 6.835 19.317 1.00 94.56 318 ARG A N 1
ATOM 2511 C CA . ARG A 1 318 ? -17.798 5.731 18.983 1.00 94.56 318 ARG A CA 1
ATOM 2512 C C . ARG A 1 318 ? -17.332 4.919 17.784 1.00 94.56 318 ARG A C 1
ATOM 2514 O O . ARG A 1 318 ? -17.517 3.706 17.811 1.00 94.56 318 ARG A O 1
ATOM 2521 N N . ILE A 1 319 ? -16.767 5.538 16.745 1.00 95.94 319 ILE A N 1
ATOM 2522 C CA . ILE A 1 319 ? -16.273 4.770 15.598 1.00 95.94 319 ILE A CA 1
ATOM 2523 C C . ILE A 1 319 ? -14.978 4.033 15.943 1.00 95.94 319 ILE A C 1
ATOM 2525 O O . ILE A 1 319 ? -14.871 2.860 15.613 1.00 95.94 319 ILE A O 1
ATOM 2529 N N . GLN A 1 320 ? -14.091 4.649 16.726 1.00 94.19 320 GLN A N 1
ATOM 2530 C CA . GLN A 1 320 ? -12.854 4.047 17.225 1.00 94.19 320 GLN A CA 1
ATOM 2531 C C . GLN A 1 320 ? -13.118 2.820 18.116 1.00 94.19 320 GLN A C 1
ATOM 2533 O O . GLN A 1 320 ? -12.451 1.793 17.970 1.00 94.19 320 GLN A O 1
ATOM 2538 N N . VAL A 1 321 ? -14.134 2.879 18.991 1.00 96.25 321 VAL A N 1
ATOM 2539 C CA . VAL A 1 321 ? -14.594 1.705 19.759 1.00 96.25 321 VAL A CA 1
ATOM 2540 C C . VAL A 1 321 ? -15.188 0.635 18.847 1.00 96.25 321 VAL A C 1
ATOM 2542 O O . VAL A 1 321 ? -14.937 -0.541 19.075 1.00 96.25 321 VAL A O 1
ATOM 2545 N N . LEU A 1 322 ? -15.953 0.996 17.810 1.00 97.81 322 LEU A N 1
ATOM 2546 C CA . LEU A 1 322 ? -16.527 0.016 16.877 1.00 97.81 322 LEU A CA 1
ATOM 2547 C C . LEU A 1 322 ? -15.467 -0.645 15.979 1.00 97.81 322 LEU A C 1
ATOM 2549 O O . LEU A 1 322 ? -15.559 -1.845 15.733 1.00 97.81 322 LEU A O 1
ATOM 2553 N N . GLN A 1 323 ? -14.457 0.108 15.537 1.00 97.62 323 GLN A N 1
ATOM 2554 C CA . GLN A 1 323 ? -13.284 -0.398 14.820 1.00 97.62 323 GLN A CA 1
ATOM 2555 C C . GLN A 1 323 ? -12.540 -1.416 15.691 1.00 97.62 323 GLN A C 1
ATOM 2557 O O . GLN A 1 323 ? -12.421 -2.578 15.308 1.00 97.62 323 GLN A O 1
ATOM 2562 N N . ASN A 1 324 ? -12.154 -1.029 16.912 1.00 96.69 324 ASN A N 1
ATOM 2563 C CA . ASN A 1 324 ? -11.483 -1.929 17.850 1.00 96.69 324 ASN A CA 1
ATOM 2564 C C . ASN A 1 324 ? -12.354 -3.130 18.259 1.00 96.69 324 ASN A C 1
ATOM 2566 O O . ASN A 1 324 ? -11.834 -4.233 18.369 1.00 96.69 324 ASN A O 1
ATOM 2570 N N . MET A 1 325 ? -13.672 -2.969 18.414 1.00 98.00 325 MET A N 1
ATOM 2571 C CA . MET A 1 325 ? -14.593 -4.072 18.722 1.00 98.00 325 MET A CA 1
ATOM 2572 C C . MET A 1 325 ? -14.618 -5.129 17.612 1.00 98.00 325 MET A C 1
ATOM 2574 O O . MET A 1 325 ? -14.622 -6.325 17.902 1.00 98.00 325 MET A O 1
ATOM 2578 N N . VAL A 1 326 ? -14.633 -4.704 16.345 1.00 98.00 326 VAL A N 1
ATOM 2579 C CA . VAL A 1 326 ? -14.610 -5.621 15.195 1.00 98.00 326 VAL A CA 1
ATOM 2580 C C . VAL A 1 326 ? -13.215 -6.212 14.990 1.00 98.00 326 VAL A C 1
ATOM 2582 O O . VAL A 1 326 ? -13.113 -7.405 14.724 1.00 98.00 326 VAL A O 1
ATOM 2585 N N . HIS A 1 327 ? -12.147 -5.444 15.215 1.00 97.50 327 HIS A N 1
ATOM 2586 C CA . HIS A 1 327 ? -10.775 -5.955 15.161 1.00 97.50 327 HIS A CA 1
ATOM 2587 C C . HIS A 1 327 ? -10.505 -7.000 16.259 1.00 97.50 327 HIS A C 1
ATOM 2589 O O . HIS A 1 327 ? -9.980 -8.073 15.972 1.00 97.50 327 HIS A O 1
ATOM 2595 N N . CYS A 1 328 ? -10.975 -6.763 17.491 1.00 97.75 328 CYS A N 1
ATOM 2596 C CA . CYS A 1 328 ? -10.985 -7.768 18.558 1.00 97.75 328 CYS A CA 1
ATOM 2597 C C . CYS A 1 328 ? -11.805 -8.998 18.155 1.00 97.75 328 CYS A C 1
ATOM 2599 O O . CYS A 1 328 ? -11.382 -10.117 18.425 1.00 97.75 328 CYS A O 1
ATOM 2601 N N . ALA A 1 329 ? -12.964 -8.819 17.505 1.00 97.81 329 ALA A N 1
ATOM 2602 C CA . ALA A 1 329 ? -13.811 -9.923 17.054 1.00 97.81 329 ALA A CA 1
ATOM 2603 C C . ALA A 1 329 ? -13.167 -10.769 15.940 1.00 97.81 329 ALA A C 1
ATOM 2605 O O . ALA A 1 329 ? -13.388 -11.979 15.917 1.00 97.81 329 ALA A O 1
ATOM 2606 N N . ASP A 1 330 ? -12.353 -10.185 15.065 1.00 97.62 330 ASP A N 1
ATOM 2607 C CA . ASP A 1 330 ? -11.581 -10.923 14.061 1.00 97.62 330 ASP A CA 1
ATOM 2608 C C . ASP A 1 330 ? -10.389 -11.653 14.713 1.00 97.62 330 ASP A C 1
ATOM 2610 O O . ASP A 1 330 ? -10.275 -12.882 14.667 1.00 97.62 330 ASP A O 1
ATOM 2614 N N . LEU A 1 331 ? -9.612 -10.927 15.524 1.00 97.00 331 LEU A N 1
ATOM 2615 C CA . LEU A 1 331 ? -8.522 -11.439 16.366 1.00 97.00 331 LEU A CA 1
ATOM 2616 C C . LEU A 1 331 ? -9.014 -12.205 17.615 1.00 97.00 331 LEU A C 1
ATOM 2618 O O . LEU A 1 331 ? -8.301 -12.347 18.609 1.00 97.00 331 LEU A O 1
ATOM 2622 N N . SER A 1 332 ? -10.236 -12.743 17.585 1.00 98.25 332 SER A N 1
ATOM 2623 C CA . SER A 1 332 ? -10.857 -13.446 18.715 1.00 98.25 332 SER A CA 1
ATOM 2624 C C . SER A 1 332 ? -10.630 -14.958 18.707 1.00 98.25 332 SER A C 1
ATOM 2626 O O . SER A 1 332 ? -11.170 -15.658 19.561 1.00 98.25 332 SER A O 1
ATOM 2628 N N . ASN A 1 333 ? -9.904 -15.514 17.735 1.00 97.88 333 ASN A N 1
ATOM 2629 C CA . ASN A 1 333 ? -9.711 -16.967 17.647 1.00 97.88 333 ASN A CA 1
ATOM 2630 C C . ASN A 1 333 ? -8.956 -17.555 18.859 1.00 97.88 333 ASN A C 1
ATOM 2632 O O . ASN A 1 333 ? -9.446 -18.554 19.396 1.00 97.88 333 ASN A O 1
ATOM 2636 N N . PRO A 1 334 ? -7.872 -16.930 19.370 1.00 98.31 334 PRO A N 1
ATOM 2637 C CA . PRO A 1 334 ? -7.160 -17.422 20.552 1.00 98.31 334 PRO A CA 1
ATOM 2638 C C . PRO A 1 334 ? -7.906 -17.270 21.884 1.00 98.31 334 PRO A C 1
ATOM 2640 O O . PRO A 1 334 ? -7.497 -17.872 22.870 1.00 98.31 334 PRO A O 1
ATOM 2643 N N . THR A 1 335 ? -9.009 -16.515 21.932 1.00 98.25 335 THR A N 1
ATOM 2644 C CA . THR A 1 335 ? -9.797 -16.297 23.160 1.00 98.25 335 THR A CA 1
ATOM 2645 C C . THR A 1 335 ? -10.993 -17.249 23.305 1.00 98.25 335 THR A C 1
ATOM 2647 O O . THR A 1 335 ? -11.818 -17.107 24.207 1.00 98.25 335 THR A O 1
ATOM 2650 N N . LYS A 1 336 ? -11.135 -18.235 22.406 1.00 98.25 336 LYS A N 1
ATOM 2651 C CA . LYS A 1 336 ? -12.221 -19.235 22.444 1.00 98.25 336 LYS A CA 1
ATOM 2652 C C . LYS A 1 336 ? -11.784 -20.513 23.153 1.00 98.25 336 LYS A C 1
ATOM 2654 O O . LYS A 1 336 ? -10.603 -20.845 23.110 1.00 98.25 336 LYS A O 1
ATOM 2659 N N . PRO A 1 337 ? -12.724 -21.313 23.696 1.00 98.62 337 PRO A N 1
ATOM 2660 C CA . PRO A 1 337 ? -12.412 -22.634 24.233 1.00 98.62 337 PRO A CA 1
ATOM 2661 C C . PRO A 1 337 ? -11.546 -23.452 23.268 1.00 98.62 337 PRO A C 1
ATOM 2663 O O . PRO A 1 337 ? -11.886 -23.569 22.088 1.00 98.62 337 PRO A O 1
ATOM 2666 N N . LEU A 1 338 ? -10.455 -24.032 23.776 1.00 97.69 338 LEU A N 1
ATOM 2667 C CA . LEU A 1 338 ? -9.351 -24.630 23.009 1.00 97.69 338 LEU A CA 1
ATOM 2668 C C . LEU A 1 338 ? -9.770 -25.515 21.817 1.00 97.69 338 LEU A C 1
ATOM 2670 O O . LEU A 1 338 ? -9.122 -25.507 20.772 1.00 97.69 338 LEU A O 1
ATOM 2674 N N . GLN A 1 339 ? -10.867 -26.271 21.943 1.00 97.75 339 GLN A N 1
ATOM 2675 C CA . GLN A 1 339 ? -11.400 -27.107 20.860 1.00 97.75 339 GLN A CA 1
ATOM 2676 C C . GLN A 1 339 ? -11.788 -26.298 19.607 1.00 97.75 339 GLN A C 1
ATOM 2678 O O . GLN A 1 339 ? -11.644 -26.798 18.492 1.00 97.75 339 GLN A O 1
ATOM 2683 N N . LEU A 1 340 ? -12.296 -25.074 19.771 1.00 97.75 340 LEU A N 1
ATOM 2684 C CA . LEU A 1 340 ? -12.602 -24.160 18.670 1.00 97.75 340 LEU A CA 1
ATOM 2685 C C . LEU A 1 340 ? -11.338 -23.461 18.174 1.00 97.75 340 LEU A C 1
ATOM 2687 O O . LEU A 1 340 ? -11.116 -23.438 16.969 1.00 97.75 340 LEU A O 1
ATOM 2691 N N . TYR A 1 341 ? -10.497 -22.950 19.082 1.00 98.31 341 TYR A N 1
ATOM 2692 C CA . TYR A 1 341 ? -9.266 -22.251 18.701 1.00 98.31 341 TYR A CA 1
ATOM 2693 C C . TYR A 1 341 ? -8.373 -23.135 17.818 1.00 98.31 341 TYR A C 1
ATOM 2695 O O . TYR A 1 341 ? -8.009 -22.730 16.718 1.00 98.31 341 TYR A O 1
ATOM 2703 N N . ARG A 1 342 ? -8.135 -24.394 18.208 1.00 97.12 342 ARG A N 1
ATOM 2704 C CA . ARG A 1 342 ? -7.351 -25.338 17.397 1.00 97.12 342 ARG A CA 1
ATOM 2705 C C . ARG A 1 342 ? -7.907 -25.554 15.987 1.00 97.12 342 ARG A C 1
ATOM 2707 O O . ARG A 1 342 ? -7.127 -25.596 15.049 1.00 97.12 342 ARG A O 1
ATOM 2714 N N . GLN A 1 343 ? -9.230 -25.612 15.814 1.00 97.56 343 GLN A N 1
ATOM 2715 C CA . GLN A 1 343 ? -9.843 -25.723 14.481 1.00 97.56 343 GLN A CA 1
ATOM 2716 C C . GLN A 1 343 ? -9.649 -24.461 13.626 1.00 97.56 343 GLN A C 1
ATOM 2718 O O . GLN A 1 343 ? -9.680 -24.560 12.402 1.00 97.56 343 GLN A O 1
ATOM 2723 N N . TRP A 1 344 ? -9.463 -23.288 14.238 1.00 97.56 344 TRP A N 1
ATOM 2724 C CA . TRP A 1 344 ? -9.072 -22.071 13.525 1.00 97.56 344 TRP A CA 1
ATOM 2725 C C . TRP A 1 344 ? -7.576 -22.058 13.205 1.00 97.56 344 TRP A C 1
ATOM 2727 O O . TRP A 1 344 ? -7.222 -21.725 12.079 1.00 97.56 344 TRP A O 1
ATOM 2737 N N . THR A 1 345 ? -6.714 -22.501 14.129 1.00 95.38 345 THR A N 1
ATOM 2738 C CA . THR A 1 345 ? -5.276 -22.686 13.867 1.00 95.38 345 THR A CA 1
ATOM 2739 C C . THR A 1 345 ? -5.041 -23.659 12.706 1.00 95.38 345 THR A C 1
ATOM 2741 O O . THR A 1 345 ? -4.310 -23.326 11.779 1.00 95.38 345 THR A O 1
ATOM 2744 N N . ASP A 1 346 ? -5.699 -24.824 12.706 1.00 93.88 346 ASP A N 1
ATOM 2745 C CA . ASP A 1 346 ? -5.581 -25.823 11.633 1.00 93.88 346 ASP A CA 1
ATOM 2746 C C . ASP A 1 346 ? -5.939 -25.212 10.257 1.00 93.88 346 ASP A C 1
ATOM 2748 O O . ASP A 1 346 ? -5.255 -25.464 9.266 1.00 93.88 346 ASP A O 1
ATOM 2752 N N . ARG A 1 347 ? -6.974 -24.356 10.205 1.00 96.25 347 ARG A N 1
ATOM 2753 C CA . ARG A 1 347 ? -7.453 -23.687 8.980 1.00 96.25 347 ARG A CA 1
ATOM 2754 C C . ARG A 1 347 ? -6.535 -22.576 8.484 1.00 96.25 347 ARG A C 1
ATOM 2756 O O . ARG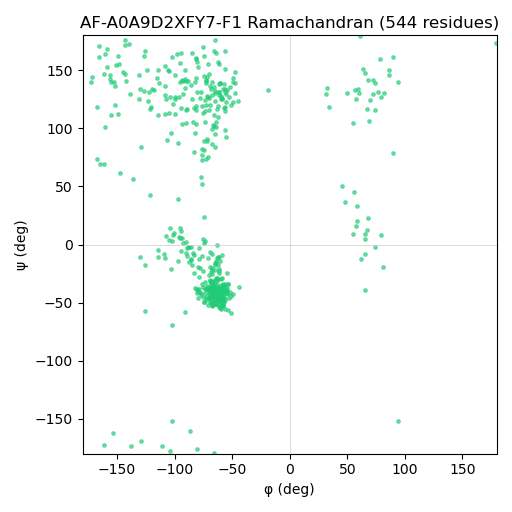 A 1 347 ? -6.234 -22.544 7.297 1.00 96.25 347 ARG A O 1
ATOM 2763 N N . ILE A 1 348 ? -6.097 -21.670 9.361 1.00 92.62 348 ILE A N 1
ATOM 2764 C CA . ILE A 1 348 ? -5.231 -20.561 8.934 1.00 92.62 348 ILE A CA 1
ATOM 2765 C C . ILE A 1 348 ? -3.856 -21.076 8.496 1.00 92.62 348 ILE A C 1
ATOM 2767 O O . ILE A 1 348 ? -3.291 -20.563 7.536 1.00 92.62 348 ILE A O 1
ATOM 2771 N N . MET A 1 349 ? -3.357 -22.160 9.107 1.00 89.88 349 MET A N 1
ATOM 2772 C CA . MET A 1 349 ? -2.145 -22.821 8.621 1.00 89.88 349 MET A CA 1
ATOM 2773 C C . MET A 1 349 ? -2.363 -23.533 7.276 1.00 89.88 349 MET A C 1
ATOM 2775 O O . MET A 1 349 ? -1.475 -23.477 6.432 1.00 89.88 349 MET A O 1
ATOM 2779 N N . GLU A 1 350 ? -3.523 -24.157 7.022 1.00 94.44 350 GLU A N 1
ATOM 2780 C CA . GLU A 1 350 ? -3.864 -24.700 5.692 1.00 94.44 350 GLU A CA 1
ATOM 2781 C C . GLU A 1 350 ? -3.870 -23.597 4.613 1.00 94.44 350 GLU A C 1
ATOM 2783 O O . GLU A 1 350 ? -3.326 -23.791 3.522 1.00 94.44 350 GLU A O 1
ATOM 2788 N N . GLU A 1 351 ? -4.407 -22.416 4.930 1.00 92.06 351 GLU A N 1
ATOM 2789 C CA . GLU A 1 351 ? -4.442 -21.265 4.022 1.00 92.06 351 GLU A CA 1
ATOM 2790 C C . GLU A 1 351 ? -3.049 -20.657 3.776 1.00 92.06 351 GLU A C 1
ATOM 2792 O O . GLU A 1 351 ? -2.652 -20.484 2.619 1.00 92.06 351 GLU A O 1
ATOM 2797 N N . PHE A 1 352 ? -2.261 -20.431 4.834 1.00 89.81 352 PHE A N 1
ATOM 2798 C CA . PHE A 1 352 ? -0.870 -19.969 4.739 1.00 89.81 352 PHE A CA 1
ATOM 2799 C C . PHE A 1 352 ? 0.010 -20.956 3.961 1.00 89.81 352 PHE A C 1
ATOM 2801 O O . PHE A 1 352 ? 0.778 -20.549 3.093 1.00 89.81 352 PHE A O 1
ATOM 2808 N N . PHE A 1 353 ? -0.127 -22.265 4.183 1.00 91.81 353 PHE A N 1
ATOM 2809 C CA . PHE A 1 353 ? 0.619 -23.268 3.416 1.00 91.81 353 PHE A CA 1
ATOM 2810 C C . PHE A 1 353 ? 0.178 -23.325 1.945 1.00 91.81 353 PHE A C 1
ATOM 2812 O O . PHE A 1 353 ? 1.012 -23.526 1.064 1.00 91.81 353 PHE A O 1
ATOM 2819 N N . SER A 1 354 ? -1.105 -23.079 1.658 1.00 92.50 354 SER A N 1
ATOM 2820 C CA . SER A 1 354 ? -1.612 -22.909 0.290 1.00 92.50 354 SER A CA 1
ATOM 2821 C C . SER A 1 354 ? -1.080 -21.632 -0.378 1.00 92.50 354 SER A C 1
ATOM 2823 O O . SER A 1 354 ? -0.883 -21.604 -1.593 1.00 92.50 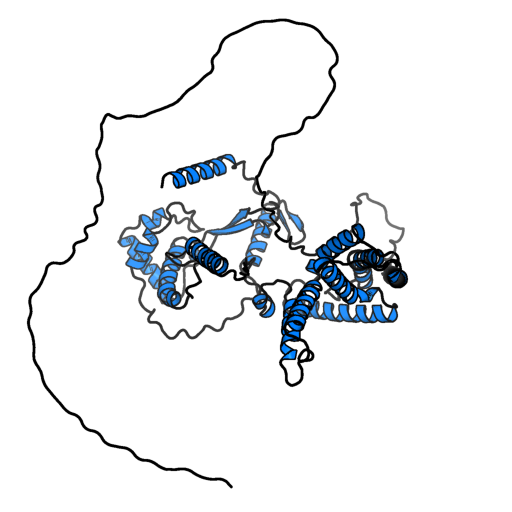354 SER A O 1
ATOM 2825 N N . GLN A 1 355 ? -0.819 -20.559 0.376 1.00 83.06 355 GLN A N 1
ATOM 2826 C CA . GLN A 1 355 ? -0.085 -19.389 -0.122 1.00 83.06 355 GLN A CA 1
ATOM 2827 C C . GLN A 1 355 ? 1.390 -19.719 -0.391 1.00 83.06 355 GLN A C 1
ATOM 2829 O O . GLN A 1 355 ? 1.848 -19.500 -1.510 1.00 83.06 355 GLN A O 1
ATOM 2834 N N . GLY A 1 356 ? 2.096 -20.331 0.562 1.00 88.38 356 GLY A N 1
ATOM 2835 C CA . GLY A 1 356 ? 3.518 -20.663 0.421 1.00 88.38 356 GLY A CA 1
ATOM 2836 C C . GLY A 1 356 ? 3.827 -21.659 -0.698 1.00 88.38 356 GLY A C 1
ATOM 2837 O O . GLY A 1 356 ? 4.871 -21.565 -1.343 1.00 88.38 356 GLY A O 1
ATOM 2838 N N . ASP A 1 357 ? 2.904 -22.579 -0.998 1.00 90.12 357 ASP A N 1
ATOM 2839 C CA . ASP A 1 357 ? 2.992 -23.424 -2.192 1.00 90.12 357 ASP A CA 1
ATOM 2840 C C . ASP A 1 357 ? 2.843 -22.607 -3.490 1.00 90.12 357 ASP A C 1
ATOM 2842 O O . ASP A 1 357 ? 3.617 -22.813 -4.423 1.00 90.12 357 ASP A O 1
ATOM 2846 N N . ARG A 1 358 ? 1.918 -21.636 -3.550 1.00 83.75 358 ARG A N 1
ATOM 2847 C CA . ARG A 1 358 ? 1.739 -20.749 -4.719 1.00 83.75 358 ARG A CA 1
ATOM 2848 C C . ARG A 1 358 ? 2.919 -19.795 -4.929 1.00 83.75 358 ARG A C 1
ATOM 2850 O O . ARG A 1 358 ? 3.297 -19.550 -6.071 1.00 83.75 358 ARG A O 1
ATOM 2857 N N . GLU A 1 359 ? 3.504 -19.267 -3.856 1.00 83.94 359 GLU A N 1
ATOM 2858 C CA . GLU A 1 359 ? 4.723 -18.442 -3.890 1.00 83.94 359 GLU A CA 1
ATOM 2859 C C . GLU A 1 359 ? 5.902 -19.256 -4.439 1.00 83.94 359 GLU A C 1
ATOM 2861 O O . GLU A 1 359 ? 6.562 -18.848 -5.397 1.00 83.94 359 GLU A O 1
ATOM 2866 N N . ARG A 1 360 ? 6.083 -20.476 -3.920 1.00 85.38 360 ARG A N 1
ATOM 2867 C CA . ARG A 1 360 ? 7.092 -21.439 -4.377 1.00 85.38 360 ARG A CA 1
ATOM 2868 C C . ARG A 1 360 ? 6.926 -21.836 -5.843 1.00 85.38 360 ARG A C 1
ATOM 2870 O O . ARG A 1 360 ? 7.916 -21.883 -6.567 1.00 85.38 360 ARG A O 1
ATOM 2877 N N . GLU A 1 361 ? 5.701 -22.111 -6.295 1.00 87.00 361 GLU A N 1
ATOM 2878 C CA . GLU A 1 361 ? 5.403 -22.416 -7.704 1.00 87.00 361 GLU A CA 1
ATOM 2879 C C . GLU A 1 361 ? 5.718 -21.240 -8.642 1.00 87.00 361 GLU A C 1
ATOM 2881 O O . GLU A 1 361 ? 6.073 -21.456 -9.801 1.00 87.00 361 GLU A O 1
ATOM 2886 N N . ARG A 1 362 ? 5.631 -20.004 -8.137 1.00 75.69 362 ARG A N 1
ATOM 2887 C CA . ARG A 1 362 ? 5.954 -18.763 -8.860 1.00 75.69 362 ARG A CA 1
ATOM 2888 C C . ARG A 1 362 ? 7.419 -18.333 -8.736 1.00 75.69 362 ARG A C 1
ATOM 2890 O O . ARG A 1 362 ? 7.800 -17.340 -9.347 1.00 75.69 362 ARG A O 1
ATOM 2897 N N . GLY A 1 363 ? 8.240 -19.054 -7.968 1.00 80.69 363 GLY A N 1
ATOM 2898 C CA . GLY A 1 363 ? 9.635 -18.682 -7.708 1.00 80.69 363 GLY A CA 1
ATOM 2899 C C . 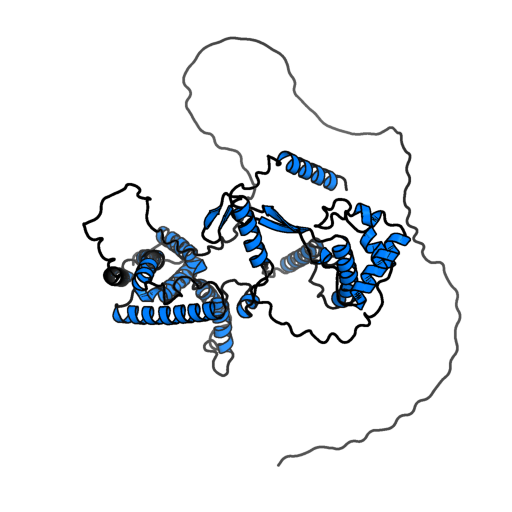GLY A 1 363 ? 9.796 -17.414 -6.860 1.00 80.69 363 GLY A C 1
ATOM 2900 O O . GLY A 1 363 ? 10.836 -16.766 -6.939 1.00 80.69 363 GLY A O 1
ATOM 2901 N N . MET A 1 364 ? 8.772 -17.053 -6.084 1.00 69.50 364 MET A N 1
ATOM 2902 C CA . MET A 1 364 ? 8.808 -15.946 -5.127 1.00 69.50 364 MET A CA 1
ATOM 2903 C C . MET A 1 364 ? 9.482 -16.391 -3.820 1.00 69.50 364 MET A C 1
ATOM 2905 O O . MET A 1 364 ? 9.554 -17.588 -3.521 1.00 69.50 364 MET A O 1
ATOM 2909 N N . GLU A 1 365 ? 9.943 -15.430 -3.018 1.00 79.69 365 GLU A N 1
ATOM 2910 C CA . GLU A 1 365 ? 10.236 -15.694 -1.607 1.00 79.69 365 GLU A CA 1
ATOM 2911 C C . GLU A 1 365 ? 8.947 -16.149 -0.900 1.00 79.69 365 GLU A C 1
ATOM 2913 O O . GLU A 1 365 ? 7.861 -15.649 -1.194 1.00 79.69 365 GLU A O 1
ATOM 2918 N N . ILE A 1 366 ? 9.056 -17.144 -0.016 1.00 76.75 366 ILE A N 1
ATOM 2919 C CA . ILE A 1 366 ? 7.896 -17.692 0.693 1.00 76.75 366 ILE A CA 1
ATOM 2920 C C . ILE A 1 366 ? 7.634 -16.828 1.921 1.00 76.75 366 ILE A C 1
ATOM 2922 O O . ILE A 1 366 ? 8.519 -16.675 2.765 1.00 76.75 366 ILE A O 1
ATOM 2926 N N . SER A 1 367 ? 6.412 -16.316 2.039 1.00 78.31 367 SER A N 1
ATOM 2927 C CA . SER A 1 367 ? 6.006 -15.416 3.114 1.00 78.31 367 SER A CA 1
ATOM 2928 C C . SER A 1 367 ? 6.243 -16.024 4.507 1.00 78.31 367 SER A C 1
ATOM 2930 O O . SER A 1 367 ? 6.149 -17.249 4.688 1.00 78.31 367 SER A O 1
ATOM 2932 N N . PRO A 1 368 ? 6.500 -15.196 5.540 1.00 79.75 368 PRO A N 1
ATOM 2933 C CA . PRO A 1 368 ? 6.600 -15.657 6.919 1.00 79.75 368 PRO A CA 1
ATOM 2934 C C . PRO A 1 368 ? 5.437 -16.579 7.309 1.00 79.75 368 PRO A C 1
ATOM 2936 O O . PRO A 1 368 ? 4.286 -16.360 6.942 1.00 79.75 368 PRO A O 1
ATOM 2939 N N . MET A 1 369 ? 5.753 -17.642 8.054 1.00 79.62 369 MET A N 1
ATOM 2940 C CA . MET A 1 369 ? 4.825 -18.711 8.466 1.00 79.62 369 MET A CA 1
ATOM 2941 C C . MET A 1 369 ? 4.242 -19.593 7.337 1.00 79.62 369 MET A C 1
ATOM 2943 O O . MET A 1 369 ? 3.649 -20.623 7.656 1.00 79.62 369 MET A O 1
ATOM 2947 N N . CYS A 1 370 ? 4.448 -19.270 6.054 1.00 84.62 370 CYS A N 1
ATOM 2948 C CA . CYS A 1 370 ? 3.810 -19.964 4.927 1.00 84.62 370 CYS A CA 1
ATOM 2949 C C . CYS A 1 370 ? 4.555 -21.226 4.437 1.00 84.62 370 CYS A C 1
ATOM 2951 O O . CYS A 1 370 ? 3.970 -22.043 3.725 1.00 84.62 370 CYS A O 1
ATOM 2953 N N . ASP A 1 371 ? 5.810 -21.471 4.847 1.00 85.94 371 ASP A N 1
ATOM 2954 C CA . ASP A 1 371 ? 6.491 -22.741 4.540 1.00 85.94 371 ASP A CA 1
ATOM 2955 C C . ASP A 1 371 ? 6.150 -23.869 5.531 1.00 85.94 371 ASP A C 1
ATOM 2957 O O . ASP A 1 371 ? 6.710 -23.971 6.627 1.00 85.94 371 ASP A O 1
ATOM 2961 N N . LYS A 1 372 ? 5.325 -24.811 5.069 1.00 84.56 372 LYS A N 1
ATOM 2962 C CA . LYS A 1 372 ? 4.975 -26.070 5.751 1.00 84.56 372 LYS A CA 1
ATOM 2963 C C . LYS A 1 372 ? 6.147 -27.008 6.083 1.00 84.56 372 LYS A C 1
ATOM 2965 O O . LYS A 1 372 ? 5.936 -28.016 6.754 1.00 84.56 372 LYS A O 1
ATOM 2970 N N . HIS A 1 373 ? 7.359 -26.741 5.593 1.00 79.75 373 HIS A N 1
ATOM 2971 C CA . HIS A 1 373 ? 8.567 -27.508 5.925 1.00 79.75 373 HIS A CA 1
ATOM 2972 C C . HIS A 1 373 ? 9.419 -26.873 7.033 1.00 79.75 373 HIS A C 1
ATOM 2974 O O . HIS A 1 373 ? 10.273 -27.565 7.587 1.00 79.75 373 HIS A O 1
ATOM 2980 N N . ASN A 1 374 ? 9.175 -25.603 7.378 1.00 76.31 374 ASN A N 1
ATOM 2981 C CA . ASN A 1 374 ? 9.959 -24.843 8.358 1.00 76.31 374 ASN A CA 1
ATOM 2982 C C . ASN A 1 374 ? 9.102 -24.225 9.490 1.00 76.31 374 ASN A C 1
ATOM 2984 O O . ASN A 1 374 ? 9.626 -23.859 10.541 1.00 76.31 374 ASN A O 1
ATOM 2988 N N . ALA A 1 375 ? 7.781 -24.117 9.314 1.00 75.88 375 ALA A N 1
ATOM 2989 C CA . ALA A 1 375 ? 6.878 -23.552 10.315 1.00 75.88 375 ALA A CA 1
ATOM 2990 C C . ALA A 1 375 ? 6.754 -24.425 11.583 1.00 75.88 375 ALA A C 1
ATOM 2992 O O . ALA A 1 375 ? 6.405 -25.603 11.514 1.00 75.88 375 ALA A O 1
ATOM 2993 N N . SER A 1 376 ? 6.943 -23.818 12.761 1.00 85.81 376 SER A N 1
ATOM 2994 C CA . SER A 1 376 ? 6.561 -24.399 14.058 1.00 85.81 376 SER A CA 1
ATOM 2995 C C . SER A 1 376 ? 5.276 -23.728 14.530 1.00 85.81 376 SER A C 1
ATOM 2997 O O . SER A 1 376 ? 5.304 -22.640 15.106 1.00 85.81 376 SER A O 1
ATOM 2999 N N . VAL A 1 377 ? 4.142 -24.373 14.251 1.00 86.62 377 VAL A N 1
ATOM 3000 C CA . VAL A 1 377 ? 2.796 -23.826 14.491 1.00 86.62 377 VAL A CA 1
ATOM 3001 C C . VAL A 1 377 ? 2.627 -23.378 15.944 1.00 86.62 377 VAL A C 1
ATOM 3003 O O . VAL A 1 377 ? 2.131 -22.287 16.201 1.00 86.62 377 VAL A O 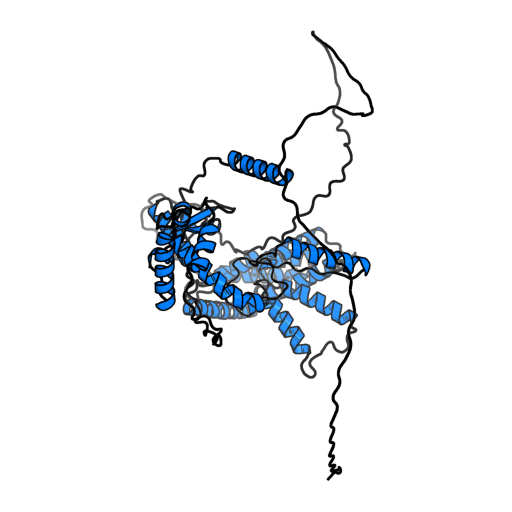1
ATOM 3006 N N . GLU A 1 378 ? 3.108 -24.174 16.896 1.00 89.06 378 GLU A N 1
ATOM 3007 C CA . GLU A 1 378 ? 2.963 -23.932 18.331 1.00 89.06 378 GLU A CA 1
ATOM 3008 C C . GLU A 1 378 ? 3.723 -22.673 18.774 1.00 89.06 378 GLU A C 1
ATOM 3010 O O . GLU A 1 378 ? 3.196 -21.868 19.539 1.00 89.06 378 GLU A O 1
ATOM 3015 N N . LYS A 1 379 ? 4.938 -22.457 18.244 1.00 88.00 379 LYS A N 1
ATOM 3016 C CA . LYS A 1 379 ? 5.715 -21.229 18.482 1.00 88.00 379 LYS A CA 1
ATOM 3017 C C . LYS A 1 379 ? 5.053 -20.014 17.841 1.00 88.00 379 LYS A C 1
ATOM 3019 O O . LYS A 1 379 ? 4.978 -18.966 18.477 1.00 88.00 379 LYS A O 1
ATOM 3024 N N . ASN A 1 380 ? 4.555 -20.162 16.612 1.00 86.88 380 ASN A N 1
ATOM 3025 C CA . ASN A 1 380 ? 3.895 -19.080 15.885 1.00 86.88 380 ASN A CA 1
ATOM 3026 C C . ASN A 1 380 ? 2.616 -18.627 16.610 1.00 86.88 380 ASN A C 1
ATOM 3028 O O . ASN A 1 380 ? 2.386 -17.430 16.738 1.00 86.88 380 ASN A O 1
ATOM 3032 N N . GLN A 1 381 ? 1.813 -19.561 17.139 1.00 91.06 381 GLN A N 1
ATOM 3033 C CA . GLN A 1 381 ? 0.631 -19.228 17.943 1.00 91.06 381 GLN A CA 1
ATOM 3034 C C . GLN A 1 381 ? 0.997 -18.522 19.256 1.00 91.06 381 GLN A C 1
ATOM 3036 O O . GLN A 1 381 ? 0.370 -17.520 19.582 1.00 91.06 381 GLN A O 1
ATOM 3041 N N . VAL A 1 382 ? 2.034 -18.973 19.976 1.00 92.31 382 VAL A N 1
ATOM 3042 C CA . VAL A 1 382 ? 2.505 -18.279 21.191 1.00 92.31 382 VAL A CA 1
ATOM 3043 C C . VAL A 1 382 ? 2.969 -16.853 20.876 1.00 92.31 382 VAL A C 1
ATOM 3045 O O . VAL A 1 382 ? 2.505 -15.919 21.521 1.00 92.31 382 VAL A O 1
ATOM 3048 N N . GLY A 1 383 ? 3.811 -16.661 19.855 1.00 87.12 383 GLY A N 1
ATOM 3049 C CA . GLY A 1 383 ? 4.286 -15.328 19.463 1.00 87.12 383 GLY A CA 1
ATOM 3050 C C . GLY A 1 383 ? 3.163 -14.400 18.985 1.00 87.12 383 GLY A C 1
ATOM 3051 O O . GLY A 1 383 ? 3.153 -13.220 19.321 1.00 87.12 383 GLY A O 1
ATOM 3052 N N . PHE A 1 384 ? 2.179 -14.927 18.252 1.00 91.56 384 PHE A N 1
ATOM 3053 C CA . PHE A 1 384 ? 1.001 -14.166 17.829 1.00 91.56 384 PHE A CA 1
ATOM 3054 C C . PHE A 1 384 ? 0.131 -13.725 19.017 1.00 91.56 384 PHE A C 1
ATOM 3056 O O . PHE A 1 384 ? -0.380 -12.604 19.022 1.00 91.56 384 PHE A O 1
ATOM 3063 N N . ILE A 1 385 ? 0.001 -14.559 20.055 1.00 94.56 385 ILE A N 1
ATOM 3064 C CA . ILE A 1 385 ? -0.663 -14.140 21.293 1.00 94.56 385 ILE A CA 1
ATOM 3065 C C . ILE A 1 385 ? 0.166 -13.066 22.006 1.00 94.56 385 ILE A C 1
ATOM 3067 O O . ILE A 1 385 ? -0.364 -11.990 22.267 1.00 94.56 385 ILE A O 1
ATOM 3071 N N . ASP A 1 386 ? 1.451 -13.319 22.259 1.00 91.69 386 ASP A N 1
ATOM 3072 C CA . ASP A 1 386 ? 2.321 -12.426 23.037 1.00 91.69 386 ASP A CA 1
ATOM 3073 C C . ASP A 1 386 ? 2.468 -11.018 22.423 1.00 91.69 386 ASP A C 1
ATOM 3075 O O . ASP A 1 386 ? 2.543 -10.036 23.161 1.00 91.69 386 ASP A O 1
ATOM 3079 N N . TYR A 1 387 ? 2.521 -10.903 21.088 1.00 88.19 387 TYR A N 1
ATOM 3080 C CA . TYR A 1 387 ? 2.821 -9.635 20.403 1.00 88.19 387 TYR A CA 1
ATOM 3081 C C . TYR A 1 387 ? 1.616 -8.910 19.789 1.00 88.19 387 TYR A C 1
ATOM 3083 O O . TYR A 1 387 ? 1.722 -7.708 19.556 1.00 88.19 387 TYR A O 1
ATOM 3091 N N . ILE A 1 388 ? 0.496 -9.596 19.525 1.00 93.00 388 ILE A N 1
ATOM 3092 C CA . ILE A 1 388 ? -0.663 -9.026 18.806 1.00 93.00 388 ILE A CA 1
ATOM 3093 C C . ILE A 1 388 ? -1.957 -9.193 19.610 1.00 93.00 388 ILE A C 1
ATOM 3095 O O . ILE A 1 388 ? -2.636 -8.215 19.921 1.00 93.00 388 ILE A O 1
ATOM 3099 N N . VAL A 1 389 ? -2.315 -10.428 19.972 1.00 96.44 389 VAL A N 1
ATOM 3100 C CA . VAL A 1 389 ? -3.661 -10.708 20.502 1.00 96.44 389 VAL A CA 1
ATOM 3101 C C . VAL A 1 389 ? -3.791 -10.355 21.986 1.00 96.44 389 VAL A C 1
ATOM 3103 O O . VAL A 1 389 ? -4.795 -9.755 22.363 1.00 96.44 389 VAL A O 1
ATOM 3106 N N . HIS A 1 390 ? -2.791 -10.652 22.823 1.00 97.00 390 HIS A N 1
ATOM 3107 C CA . HIS A 1 390 ? -2.817 -10.280 24.242 1.00 97.00 390 HIS A CA 1
ATOM 3108 C C . HIS A 1 390 ? -2.797 -8.759 24.442 1.00 97.00 390 HIS A C 1
ATOM 3110 O O . HIS A 1 390 ? -3.715 -8.275 25.099 1.00 97.00 390 HIS A O 1
ATOM 3116 N N . PRO A 1 391 ? -1.880 -7.966 23.842 1.00 97.75 391 PRO A N 1
ATOM 3117 C CA . PRO A 1 391 ? -1.870 -6.515 24.049 1.00 97.75 391 PRO A CA 1
ATOM 3118 C C . PRO A 1 391 ? -3.186 -5.830 23.647 1.00 97.75 391 PRO A C 1
ATOM 3120 O O . PRO A 1 391 ? -3.596 -4.860 24.289 1.00 97.75 391 PRO A O 1
ATOM 3123 N N . LEU A 1 392 ? -3.862 -6.339 22.608 1.00 97.69 392 LEU A N 1
ATOM 3124 C CA . LEU A 1 392 ? -5.171 -5.855 22.174 1.00 97.69 392 LEU A CA 1
ATOM 3125 C C . LEU A 1 392 ? -6.288 -6.232 23.156 1.00 97.69 392 LEU A C 1
ATOM 3127 O O . LEU A 1 392 ? -7.025 -5.351 23.598 1.00 97.69 392 LEU A O 1
ATOM 3131 N N . TRP A 1 393 ? -6.409 -7.511 23.524 1.00 98.31 393 TRP A N 1
ATOM 3132 C CA . TRP A 1 393 ? -7.468 -7.967 24.433 1.00 98.31 393 TRP A CA 1
ATOM 3133 C C . TRP A 1 393 ? -7.291 -7.469 25.870 1.00 98.31 393 TRP A C 1
ATOM 3135 O O . TRP A 1 393 ? -8.289 -7.214 26.534 1.00 98.31 393 TRP A O 1
ATOM 3145 N N . GLU A 1 394 ? -6.055 -7.262 26.323 1.00 97.94 394 GLU A N 1
ATOM 3146 C CA . GLU A 1 394 ? -5.707 -6.619 27.596 1.00 97.94 394 GLU A CA 1
ATOM 3147 C C . GLU A 1 394 ? -6.206 -5.168 27.618 1.00 97.94 394 GLU A C 1
ATOM 3149 O O . GLU A 1 394 ? -6.997 -4.792 28.482 1.00 97.94 394 GLU A O 1
ATOM 3154 N N . THR A 1 395 ? -5.864 -4.381 26.590 1.00 97.38 395 THR A N 1
ATOM 3155 C CA . THR A 1 395 ? -6.338 -2.991 26.454 1.00 97.38 395 THR A CA 1
ATOM 3156 C C . THR A 1 395 ? -7.868 -2.921 26.313 1.00 97.38 395 THR A C 1
ATOM 3158 O O . THR A 1 395 ? -8.516 -2.040 26.883 1.00 97.38 395 THR A O 1
ATOM 3161 N N . TRP A 1 396 ? -8.478 -3.857 25.578 1.00 97.94 396 TRP A N 1
ATOM 3162 C CA . TRP A 1 396 ? -9.935 -3.943 25.458 1.00 97.94 396 TRP A CA 1
ATOM 3163 C C . TRP A 1 396 ? -10.602 -4.288 26.797 1.00 97.94 396 TRP A C 1
ATOM 3165 O O . TRP A 1 396 ? -11.596 -3.662 27.167 1.00 97.94 396 TRP A O 1
ATOM 3175 N N . ALA A 1 397 ? -10.047 -5.243 27.549 1.00 96.81 397 ALA A N 1
ATOM 3176 C CA . ALA A 1 397 ? -10.534 -5.607 28.873 1.00 96.81 397 ALA A CA 1
ATOM 3177 C C . ALA A 1 397 ? -10.412 -4.447 29.862 1.00 96.81 397 ALA A C 1
ATOM 3179 O O . ALA A 1 397 ? -11.353 -4.211 30.614 1.00 96.81 397 ALA A O 1
ATOM 3180 N N . ASP A 1 398 ? -9.334 -3.664 29.804 1.00 95.75 398 ASP A N 1
ATOM 3181 C CA . ASP A 1 398 ? -9.212 -2.422 30.566 1.00 95.75 398 ASP A CA 1
ATOM 3182 C C . ASP A 1 398 ? -10.316 -1.415 30.205 1.00 95.75 398 ASP A C 1
ATOM 3184 O O . ASP A 1 398 ? -10.882 -0.774 31.096 1.00 95.75 398 ASP A O 1
ATOM 3188 N N . LEU A 1 399 ? -10.679 -1.272 28.924 1.00 94.62 399 LEU A N 1
ATOM 3189 C CA . LEU A 1 399 ? -11.759 -0.370 28.508 1.00 94.62 399 LEU A CA 1
ATOM 3190 C C . LEU A 1 399 ? -13.120 -0.781 29.097 1.00 94.62 399 LEU A C 1
ATOM 3192 O O . LEU A 1 399 ? -13.859 0.087 29.569 1.00 94.62 399 LEU A O 1
ATOM 3196 N N . VAL A 1 400 ? -13.437 -2.082 29.093 1.00 95.19 400 VAL A N 1
ATOM 3197 C CA . VAL A 1 400 ? -14.742 -2.630 29.526 1.00 95.19 400 VAL A CA 1
ATOM 3198 C C . VAL A 1 400 ? -14.724 -3.295 30.912 1.00 95.19 400 VAL A C 1
ATOM 3200 O O . VAL A 1 400 ? -15.659 -4.014 31.259 1.00 95.19 400 VAL A O 1
ATOM 3203 N N . HIS A 1 401 ? -13.676 -3.082 31.713 1.00 92.38 401 HIS A N 1
ATOM 3204 C CA . HIS A 1 401 ? -13.435 -3.821 32.957 1.00 92.38 401 HIS A CA 1
ATOM 3205 C C . HIS A 1 401 ? -14.659 -3.810 33.905 1.00 92.38 401 HIS A C 1
ATOM 3207 O O . HIS A 1 401 ? -15.103 -2.725 34.308 1.00 92.38 401 HIS A O 1
ATOM 3213 N N . PRO A 1 402 ? -15.144 -4.978 34.380 1.00 94.62 402 PRO A N 1
ATOM 3214 C CA . PRO A 1 402 ? -14.502 -6.300 34.328 1.00 94.62 402 PRO A CA 1
ATOM 3215 C C . PRO A 1 402 ? -15.028 -7.232 33.215 1.00 94.62 402 PRO A C 1
ATOM 3217 O O . PRO A 1 402 ? -14.711 -8.419 33.223 1.00 94.62 402 PRO A O 1
ATOM 3220 N N . ASP A 1 403 ? -15.851 -6.742 32.282 1.00 96.44 403 ASP A N 1
ATOM 3221 C CA . ASP A 1 403 ? -16.752 -7.569 31.456 1.00 96.44 403 ASP A CA 1
ATOM 3222 C C . ASP A 1 403 ? -16.050 -8.567 30.507 1.00 96.44 403 ASP A C 1
ATOM 3224 O O . ASP A 1 403 ? -16.698 -9.473 29.983 1.00 96.44 403 ASP A O 1
ATOM 3228 N N . ALA A 1 404 ? -14.739 -8.426 30.285 1.00 96.56 404 ALA A N 1
ATOM 3229 C CA . ALA A 1 404 ? -13.937 -9.303 29.428 1.00 96.56 404 ALA A CA 1
ATOM 3230 C C . ALA A 1 404 ? -12.976 -10.247 30.186 1.00 96.56 404 ALA A C 1
ATOM 3232 O O . ALA A 1 404 ? -12.186 -10.925 29.533 1.00 96.56 404 ALA A O 1
ATOM 3233 N N . GLN A 1 405 ? -13.023 -10.328 31.524 1.00 96.25 405 GLN A N 1
ATOM 3234 C CA . GLN A 1 405 ? -12.055 -11.127 32.297 1.00 96.25 405 GLN A CA 1
ATOM 3235 C C . GLN A 1 405 ? -12.033 -12.609 31.876 1.00 96.25 405 GLN A C 1
ATOM 3237 O O . GLN A 1 405 ? -10.978 -13.111 31.510 1.00 96.25 405 GLN A O 1
ATOM 3242 N N . ASP A 1 406 ? -13.194 -13.272 31.786 1.00 97.62 406 ASP A N 1
ATOM 3243 C CA . ASP A 1 406 ? -13.312 -14.673 31.329 1.00 97.62 406 ASP A CA 1
ATOM 3244 C C . ASP A 1 406 ? -12.667 -14.921 29.939 1.00 97.62 406 ASP A C 1
ATOM 3246 O O . ASP A 1 406 ? -12.301 -16.050 29.595 1.00 97.62 406 ASP A O 1
ATOM 3250 N N . ILE A 1 407 ? -12.549 -13.870 29.116 1.00 98.12 407 ILE A N 1
ATOM 3251 C CA . ILE A 1 407 ? -11.977 -13.903 27.762 1.00 98.12 407 ILE A CA 1
ATOM 3252 C C . ILE A 1 407 ? -10.441 -13.829 27.816 1.00 98.12 407 ILE A C 1
ATOM 3254 O O . ILE A 1 407 ? -9.783 -14.521 27.037 1.00 98.12 407 ILE A O 1
ATOM 3258 N N . LEU A 1 408 ? -9.878 -13.048 28.748 1.00 97.62 408 LEU A N 1
ATOM 3259 C CA . LEU A 1 408 ? -8.440 -13.034 29.047 1.00 97.62 408 LEU A CA 1
ATOM 3260 C C . LEU A 1 408 ? -7.993 -14.330 29.726 1.00 97.62 408 LEU A C 1
ATOM 3262 O O . LEU A 1 408 ? -7.048 -14.950 29.252 1.00 97.62 408 LEU A O 1
ATOM 3266 N N . ASP A 1 409 ? -8.719 -14.800 30.742 1.00 97.56 409 ASP A N 1
ATOM 3267 C CA . ASP A 1 409 ? -8.420 -16.063 31.431 1.00 97.56 409 ASP A CA 1
ATOM 3268 C C . ASP A 1 409 ? -8.342 -17.230 30.417 1.00 97.56 409 ASP A C 1
ATOM 3270 O O . ASP A 1 409 ? -7.418 -18.043 30.443 1.00 97.56 409 ASP A O 1
ATOM 3274 N N . THR A 1 410 ? -9.266 -17.265 29.444 1.00 98.25 410 THR A N 1
ATOM 3275 C CA . THR A 1 410 ? -9.263 -18.255 28.348 1.00 98.25 410 THR A CA 1
ATOM 3276 C C . THR A 1 410 ? -8.091 -18.065 27.369 1.00 98.25 410 THR A C 1
ATOM 3278 O O . THR A 1 410 ? -7.596 -19.045 26.803 1.00 98.25 410 THR A O 1
ATOM 3281 N N . LEU A 1 411 ? -7.643 -16.826 27.138 1.00 98.38 411 LEU A N 1
ATOM 3282 C CA . LEU A 1 411 ? -6.487 -16.516 26.289 1.00 98.38 411 LEU A CA 1
ATOM 3283 C C . LEU A 1 411 ? -5.179 -16.994 26.933 1.00 98.38 411 LEU A C 1
ATOM 3285 O O . LEU A 1 411 ? -4.362 -17.615 26.251 1.00 98.38 411 LEU A O 1
ATOM 3289 N N . GLU A 1 412 ? -5.006 -16.750 28.233 1.00 97.75 412 GLU A N 1
ATOM 3290 C CA . GLU A 1 412 ? -3.860 -17.212 29.021 1.00 97.75 412 GLU A CA 1
ATOM 3291 C C . GLU A 1 412 ? -3.791 -18.749 29.054 1.00 97.75 412 GLU A C 1
ATOM 3293 O O . GLU A 1 412 ? -2.768 -19.315 28.660 1.00 97.75 412 GLU A O 1
ATOM 3298 N N . ASP A 1 413 ? -4.896 -19.433 29.387 1.00 98.19 413 ASP A N 1
ATOM 3299 C CA . ASP A 1 413 ? -5.014 -20.905 29.363 1.00 98.19 413 ASP A CA 1
ATOM 3300 C C . ASP A 1 413 ? -4.601 -21.496 27.995 1.00 98.19 413 ASP A C 1
ATOM 3302 O O . ASP A 1 413 ? -3.841 -22.468 27.903 1.00 98.19 413 ASP A O 1
ATOM 3306 N N . ASN A 1 414 ? -5.081 -20.900 26.898 1.00 98.12 414 ASN A N 1
ATOM 3307 C CA . ASN A 1 414 ? -4.750 -21.329 25.537 1.00 98.12 414 ASN A CA 1
ATOM 3308 C C . ASN A 1 414 ? -3.277 -21.066 25.174 1.00 98.12 414 ASN A C 1
ATOM 3310 O O . ASN A 1 414 ? -2.658 -21.873 24.468 1.00 98.12 414 ASN A O 1
ATOM 3314 N N . ARG A 1 415 ? -2.706 -19.953 25.651 1.00 97.81 415 ARG A N 1
ATOM 3315 C CA . ARG A 1 415 ? -1.304 -19.569 25.442 1.00 97.81 415 ARG A CA 1
ATOM 3316 C C . ARG A 1 415 ? -0.355 -20.480 26.216 1.00 97.81 415 ARG A C 1
ATOM 3318 O O . ARG A 1 415 ? 0.648 -20.920 25.652 1.00 97.81 415 ARG A O 1
ATOM 3325 N N . GLU A 1 416 ? -0.682 -20.833 27.460 1.00 97.12 416 GLU A N 1
ATOM 3326 C CA . GLU A 1 416 ? 0.026 -21.872 28.217 1.00 97.12 416 GLU A CA 1
ATOM 3327 C C . GLU A 1 416 ? -0.086 -23.243 27.538 1.00 97.12 416 GLU A C 1
ATOM 3329 O O . GLU A 1 416 ? 0.916 -23.957 27.423 1.00 97.12 416 GLU A O 1
ATOM 3334 N N . TRP A 1 417 ? -1.266 -23.605 27.017 1.00 97.31 417 TRP A N 1
ATOM 3335 C CA . TRP A 1 417 ? -1.439 -24.875 26.315 1.00 97.31 417 TRP A CA 1
ATOM 3336 C C . TRP A 1 417 ? -0.517 -24.981 25.097 1.00 97.31 417 TRP A C 1
ATOM 3338 O O . TRP A 1 417 ? 0.273 -25.926 25.022 1.00 97.31 417 TRP A O 1
ATOM 3348 N N . TYR A 1 418 ? -0.533 -23.998 24.189 1.00 95.00 418 TYR A N 1
ATOM 3349 C CA . TYR A 1 418 ? 0.369 -24.008 23.032 1.00 95.00 418 TYR A CA 1
ATOM 3350 C C . TYR A 1 418 ? 1.843 -23.985 23.460 1.00 95.00 418 TYR A C 1
ATOM 3352 O O . TYR A 1 418 ? 2.626 -24.809 22.978 1.00 95.00 418 TYR A O 1
ATOM 3360 N N . GLN A 1 419 ? 2.207 -23.158 24.446 1.00 94.38 419 GLN A N 1
ATOM 3361 C CA . GLN A 1 419 ? 3.549 -23.119 25.037 1.00 94.38 419 GLN A CA 1
ATOM 3362 C C . GLN A 1 419 ? 4.023 -24.489 25.551 1.00 94.38 419 GLN A C 1
ATOM 3364 O O . GLN A 1 419 ? 5.205 -24.811 25.408 1.00 94.38 419 GLN A O 1
ATOM 3369 N N . SER A 1 420 ? 3.120 -25.295 26.123 1.00 94.62 420 SER A N 1
ATOM 3370 C CA . SER A 1 420 ? 3.409 -26.645 26.627 1.00 94.62 420 SER A CA 1
ATOM 3371 C C . SER A 1 420 ? 3.571 -27.702 25.525 1.00 94.62 420 SER A C 1
ATOM 3373 O O . SER A 1 420 ? 4.226 -28.721 25.747 1.00 94.62 420 SER A O 1
ATOM 3375 N N . THR A 1 421 ? 3.000 -27.462 24.338 1.00 91.38 421 THR A N 1
ATOM 3376 C CA . THR A 1 421 ? 3.068 -28.387 23.191 1.00 91.38 421 THR A CA 1
ATOM 3377 C C . THR A 1 421 ? 4.299 -28.202 22.305 1.00 91.38 421 THR A C 1
ATOM 3379 O O . THR A 1 421 ? 4.627 -29.116 21.549 1.00 91.38 421 THR A O 1
ATOM 3382 N N . ILE A 1 422 ? 5.019 -27.078 22.428 1.00 88.81 422 ILE A N 1
ATOM 3383 C CA . ILE A 1 422 ? 6.278 -26.839 21.706 1.00 88.81 422 ILE A CA 1
ATOM 3384 C C . ILE A 1 422 ? 7.273 -27.983 22.003 1.00 88.81 422 ILE A C 1
ATOM 3386 O O . ILE A 1 422 ? 7.624 -28.196 23.169 1.00 88.81 422 ILE A O 1
ATOM 3390 N N . PRO A 1 423 ? 7.777 -28.706 20.981 1.00 77.94 423 PRO A N 1
ATOM 3391 C CA . PRO A 1 423 ? 8.707 -29.810 21.192 1.00 77.94 423 PRO A CA 1
ATOM 3392 C C . PRO A 1 423 ? 9.979 -29.363 21.921 1.00 77.94 423 PRO A C 1
ATOM 3394 O O . PRO A 1 423 ? 10.692 -28.468 21.462 1.00 77.94 423 PRO A O 1
ATOM 3397 N N . GLN A 1 424 ? 10.300 -30.015 23.042 1.00 64.94 424 GLN A N 1
ATOM 3398 C CA . GLN A 1 424 ? 11.569 -29.775 23.725 1.00 64.94 424 GLN A CA 1
ATOM 3399 C C . GLN A 1 424 ? 12.726 -30.312 22.877 1.00 64.94 424 GLN A C 1
ATOM 3401 O O . GLN A 1 424 ? 12.803 -31.511 22.600 1.00 64.94 424 GLN A O 1
ATOM 3406 N N . SER A 1 425 ? 13.643 -29.420 22.497 1.00 51.81 425 SER A N 1
ATOM 3407 C CA . SER A 1 425 ? 14.920 -29.786 21.885 1.00 51.81 425 SER A CA 1
ATOM 3408 C C . SER A 1 425 ? 15.632 -30.836 22.749 1.00 51.81 425 SER A C 1
ATOM 3410 O O . SER A 1 425 ? 15.683 -30.662 23.970 1.00 51.81 425 SER A O 1
ATOM 3412 N N . PRO A 1 426 ? 16.205 -31.905 22.166 1.00 44.19 426 PRO A N 1
ATOM 3413 C CA . PRO A 1 426 ? 16.906 -32.915 22.947 1.00 44.19 426 PRO A CA 1
ATOM 3414 C C . PRO A 1 426 ? 18.068 -32.272 23.710 1.00 44.19 426 PRO A C 1
ATOM 3416 O O . PRO A 1 426 ? 18.927 -31.617 23.117 1.00 44.19 426 PRO A O 1
ATOM 3419 N N . SER A 1 427 ? 18.092 -32.464 25.030 1.00 36.62 427 SER A N 1
ATOM 3420 C CA . SER A 1 427 ? 19.166 -31.969 25.891 1.00 36.62 427 SER A CA 1
ATOM 3421 C C . SER A 1 427 ? 20.523 -32.474 25.384 1.00 36.62 427 SER A C 1
ATOM 3423 O O . SER A 1 427 ? 20.644 -33.679 25.135 1.00 36.62 427 SER A O 1
ATOM 3425 N N . PRO A 1 428 ? 21.556 -31.618 25.260 1.00 39.06 428 PRO A N 1
ATOM 3426 C CA . PRO A 1 428 ? 22.877 -32.074 24.851 1.00 39.06 428 PRO A CA 1
ATOM 3427 C C . PRO A 1 428 ? 23.395 -33.111 25.853 1.00 39.06 428 PRO A C 1
ATOM 3429 O O . PRO A 1 428 ? 23.389 -32.886 27.066 1.00 39.06 428 PRO A O 1
ATOM 3432 N N . SER A 1 429 ? 23.820 -34.266 25.342 1.00 33.19 429 SER A N 1
ATOM 3433 C CA . SER A 1 429 ? 24.382 -35.343 26.154 1.00 33.19 429 SER A CA 1
ATOM 3434 C C . SER A 1 429 ? 25.653 -34.874 26.859 1.00 33.19 429 SER A C 1
ATOM 3436 O O . SER A 1 429 ? 26.550 -34.318 26.227 1.00 33.19 429 SER A O 1
ATOM 3438 N N . LEU A 1 430 ? 25.735 -35.121 28.168 1.00 40.56 430 LEU A N 1
ATOM 3439 C CA . LEU A 1 430 ? 26.873 -34.754 29.012 1.00 40.56 430 LEU A CA 1
ATOM 3440 C C . LEU A 1 430 ? 28.097 -35.652 28.746 1.00 40.56 430 LEU A C 1
ATOM 3442 O O . LEU A 1 430 ? 28.395 -36.501 29.575 1.00 40.56 430 LEU A O 1
ATOM 3446 N N . ASP A 1 431 ? 28.780 -35.465 27.613 1.00 42.53 431 ASP A N 1
ATOM 3447 C CA . ASP A 1 431 ? 30.139 -35.982 27.358 1.00 42.53 431 ASP A CA 1
ATOM 3448 C C . ASP A 1 431 ? 30.775 -35.337 26.098 1.00 42.53 431 ASP A C 1
ATOM 3450 O O . ASP A 1 431 ? 30.915 -35.977 25.062 1.00 42.53 431 ASP A O 1
ATOM 3454 N N . GLU A 1 432 ? 31.191 -34.063 26.173 1.00 33.56 432 GLU A N 1
ATOM 3455 C CA . GLU A 1 432 ? 32.307 -33.531 25.358 1.00 33.56 432 GLU A CA 1
ATOM 3456 C C . GLU A 1 432 ? 32.908 -32.244 25.990 1.00 33.56 432 GLU A C 1
ATOM 3458 O O . GLU A 1 432 ? 32.217 -31.567 26.762 1.00 33.56 432 GLU A O 1
ATOM 3463 N N . PRO A 1 433 ? 34.201 -31.909 25.767 1.00 35.75 433 PRO A N 1
ATOM 3464 C CA . PRO A 1 433 ? 34.872 -30.815 26.480 1.00 35.75 433 PRO A CA 1
ATOM 3465 C C . PRO A 1 433 ? 34.451 -29.413 26.021 1.00 35.75 433 PRO A C 1
ATOM 3467 O O . PRO A 1 433 ? 34.257 -29.158 24.837 1.00 35.75 433 PRO A O 1
ATOM 3470 N N . GLN A 1 434 ? 34.405 -28.468 26.963 1.00 39.00 434 GLN A N 1
ATOM 3471 C CA . GLN A 1 434 ? 34.170 -27.053 26.667 1.00 39.00 434 GLN A CA 1
ATOM 3472 C C . GLN A 1 434 ? 35.408 -26.406 26.026 1.00 39.00 434 GLN A C 1
ATOM 3474 O O . GLN A 1 434 ? 36.467 -26.373 26.653 1.00 39.00 434 GLN A O 1
ATOM 3479 N N . ASP A 1 435 ? 35.236 -25.799 24.850 1.00 32.53 435 ASP A N 1
ATOM 3480 C CA . ASP A 1 435 ? 36.061 -24.672 24.396 1.00 32.53 435 ASP A CA 1
ATOM 3481 C C . ASP A 1 435 ? 35.189 -23.404 24.294 1.00 32.53 435 ASP A C 1
ATOM 3483 O O . ASP A 1 435 ? 33.964 -23.470 24.156 1.00 32.53 435 ASP A O 1
ATOM 3487 N N . GLY A 1 436 ? 35.797 -22.240 24.504 1.00 42.06 436 GLY A N 1
ATOM 3488 C CA . GLY A 1 436 ? 35.113 -21.080 25.068 1.00 42.06 436 GLY A CA 1
ATOM 3489 C C . GLY A 1 436 ? 34.810 -19.948 24.093 1.00 42.06 436 GLY A C 1
ATOM 3490 O O . GLY A 1 436 ? 35.555 -18.972 24.040 1.00 42.06 436 GLY A O 1
ATOM 3491 N N . THR A 1 437 ? 33.649 -19.965 23.430 1.00 31.39 437 THR A N 1
ATOM 3492 C CA . THR A 1 437 ? 33.005 -18.719 22.959 1.00 31.39 437 THR A CA 1
ATOM 3493 C C . THR A 1 437 ? 31.479 -18.853 22.934 1.00 31.39 437 THR A C 1
ATOM 3495 O O . THR A 1 437 ? 30.928 -19.596 22.130 1.00 31.39 437 THR A O 1
ATOM 3498 N N . ARG A 1 438 ? 30.774 -18.114 23.804 1.00 28.50 438 ARG A N 1
ATOM 3499 C CA . ARG A 1 438 ? 29.312 -17.934 23.725 1.00 28.50 438 ARG A CA 1
ATOM 3500 C C . ARG A 1 438 ? 28.994 -16.587 23.065 1.00 28.50 438 ARG A C 1
ATOM 3502 O O . ARG A 1 438 ? 29.437 -15.575 23.612 1.00 28.50 438 ARG A O 1
ATOM 3509 N N . PRO A 1 439 ? 28.196 -16.532 21.984 1.00 30.95 439 PRO A N 1
ATOM 3510 C CA . PRO A 1 439 ? 27.516 -15.298 21.607 1.00 30.95 439 PRO A CA 1
ATOM 3511 C C . PRO A 1 439 ? 26.403 -14.981 22.632 1.00 30.95 439 PRO A C 1
ATOM 3513 O O . PRO A 1 439 ? 25.809 -15.908 23.194 1.00 30.95 439 PRO A O 1
ATOM 3516 N N . PRO A 1 440 ? 26.117 -13.700 22.923 1.00 33.97 440 PRO A N 1
ATOM 3517 C CA . PRO A 1 440 ? 25.030 -13.313 23.815 1.00 33.97 440 PRO A CA 1
ATOM 3518 C C . PRO A 1 440 ? 23.718 -13.034 23.062 1.00 33.97 440 PRO A C 1
ATOM 3520 O O . PRO A 1 440 ? 23.724 -12.336 22.057 1.00 33.97 440 PRO A O 1
ATOM 3523 N N . GLY A 1 441 ? 22.590 -13.450 23.648 1.00 26.86 441 GLY A N 1
ATOM 3524 C CA . GLY A 1 441 ? 21.310 -12.744 23.488 1.00 26.86 441 GLY A CA 1
ATOM 3525 C C . GLY A 1 441 ? 20.398 -13.153 22.325 1.00 26.86 441 GLY A C 1
ATOM 3526 O O . GLY A 1 441 ? 20.304 -12.417 21.357 1.00 26.86 441 GLY A O 1
ATOM 3527 N N . GLY A 1 442 ? 19.680 -14.265 22.524 1.00 26.78 442 GLY A N 1
ATOM 3528 C CA . GLY A 1 442 ? 18.293 -14.560 22.108 1.00 26.78 442 GLY A CA 1
ATOM 3529 C C . GLY A 1 442 ? 17.692 -13.964 20.825 1.00 26.78 442 GLY A C 1
ATOM 3530 O O . GLY A 1 442 ? 17.592 -12.749 20.672 1.00 26.78 442 GLY A O 1
ATOM 3531 N N . ASP A 1 443 ? 17.113 -14.853 20.013 1.00 27.72 443 ASP A N 1
ATOM 3532 C CA . ASP A 1 443 ? 16.269 -14.530 18.860 1.00 27.72 443 ASP A CA 1
ATOM 3533 C C . ASP A 1 443 ? 15.079 -13.641 19.268 1.00 27.72 443 ASP A C 1
ATOM 3535 O O . ASP A 1 443 ? 14.053 -14.112 19.767 1.00 27.72 443 ASP A O 1
ATOM 3539 N N . LYS A 1 444 ? 15.204 -12.328 19.047 1.00 27.41 444 LYS A N 1
ATOM 3540 C CA . LYS A 1 444 ? 14.052 -11.426 19.034 1.00 27.41 444 LYS A CA 1
ATOM 3541 C C . LYS A 1 444 ? 13.285 -11.661 17.739 1.00 27.41 444 LYS A C 1
ATOM 3543 O O . LYS A 1 444 ? 13.708 -11.196 16.685 1.00 27.41 444 LYS A O 1
ATOM 3548 N N . PHE A 1 445 ? 12.145 -12.336 17.832 1.00 35.81 445 PHE A N 1
ATOM 3549 C CA . PHE A 1 445 ? 11.178 -12.377 16.740 1.00 35.81 445 PHE A CA 1
ATOM 3550 C C . PHE A 1 445 ? 10.607 -10.969 16.531 1.00 35.81 445 PHE A C 1
ATOM 3552 O O . PHE A 1 445 ? 9.780 -10.498 17.309 1.00 35.81 445 PHE A O 1
ATOM 3559 N N . GLN A 1 446 ? 11.101 -10.279 15.505 1.00 24.38 446 GLN A N 1
ATOM 3560 C CA . GLN A 1 446 ? 10.593 -8.983 15.071 1.00 24.38 446 GLN A CA 1
ATOM 3561 C C . GLN A 1 446 ? 9.362 -9.222 14.196 1.00 24.38 446 GLN A C 1
ATOM 3563 O O . GLN A 1 446 ? 9.479 -9.641 13.048 1.00 24.38 446 GLN A O 1
ATOM 3568 N N . PHE A 1 447 ? 8.175 -8.985 14.757 1.00 30.30 447 PHE A N 1
ATOM 3569 C CA . PHE A 1 447 ? 6.939 -8.930 13.982 1.00 30.30 447 PHE A CA 1
ATOM 3570 C C . PHE A 1 447 ? 6.930 -7.599 13.221 1.00 30.30 447 PHE A C 1
ATOM 3572 O O . PHE A 1 447 ? 6.512 -6.572 13.755 1.00 30.30 447 PHE A O 1
ATOM 3579 N N . GLU A 1 448 ? 7.493 -7.597 12.012 1.00 26.38 448 GLU A N 1
ATOM 3580 C CA . GLU A 1 448 ? 7.627 -6.398 11.183 1.00 26.38 448 GLU A CA 1
ATOM 3581 C C . GLU A 1 448 ? 6.287 -6.033 10.535 1.00 26.38 448 GLU A C 1
ATOM 3583 O O . GLU A 1 448 ? 6.039 -6.265 9.355 1.00 26.38 448 GLU A O 1
ATOM 3588 N N . LEU A 1 449 ? 5.406 -5.447 11.348 1.00 27.23 449 LEU A N 1
ATOM 3589 C CA . LEU A 1 449 ? 4.322 -4.621 10.838 1.00 27.23 449 LEU A CA 1
ATOM 3590 C C . LEU A 1 449 ? 4.939 -3.416 10.136 1.00 27.23 449 LEU A C 1
ATOM 3592 O O . LEU A 1 449 ? 5.605 -2.592 10.766 1.00 27.23 449 LEU A O 1
ATOM 3596 N N . THR A 1 450 ? 4.702 -3.319 8.832 1.00 26.06 450 THR A N 1
ATOM 3597 C CA . THR A 1 450 ? 5.008 -2.134 8.036 1.00 26.06 450 THR A CA 1
ATOM 3598 C C . THR A 1 450 ? 4.084 -1.002 8.469 1.00 26.06 450 THR A C 1
ATOM 3600 O O . THR A 1 450 ? 3.004 -0.816 7.913 1.00 26.06 450 THR A O 1
ATOM 3603 N N . LEU A 1 451 ? 4.510 -0.269 9.497 1.00 24.97 451 LEU A N 1
ATOM 3604 C CA . LEU A 1 451 ? 3.898 0.994 9.880 1.00 24.97 451 LEU A CA 1
ATOM 3605 C C . LEU A 1 451 ? 4.179 2.006 8.770 1.00 24.97 451 LEU A C 1
ATOM 3607 O O . LEU A 1 451 ? 5.268 2.578 8.686 1.00 24.97 451 LEU A O 1
ATOM 3611 N N . GLU A 1 452 ? 3.194 2.204 7.903 1.00 27.48 452 GLU A N 1
ATOM 3612 C CA . GLU A 1 452 ? 3.121 3.407 7.089 1.00 27.48 452 GLU A CA 1
ATOM 3613 C C . GLU A 1 452 ? 2.864 4.572 8.055 1.00 27.48 452 GLU A C 1
ATOM 3615 O O . GLU A 1 452 ? 1.771 4.715 8.598 1.00 27.48 452 GLU A O 1
ATOM 3620 N N . GLU A 1 453 ? 3.910 5.347 8.360 1.00 26.52 453 GLU A N 1
ATOM 3621 C CA . GLU A 1 453 ? 3.787 6.543 9.198 1.00 26.52 453 GLU A CA 1
ATOM 3622 C C . GLU A 1 453 ? 2.891 7.563 8.479 1.00 26.52 453 GLU A C 1
ATOM 3624 O O . GLU A 1 453 ? 3.321 8.204 7.514 1.00 26.52 453 GLU A O 1
ATOM 3629 N N . ASP A 1 454 ? 1.648 7.704 8.955 1.00 23.59 454 ASP A N 1
ATOM 3630 C CA . ASP A 1 454 ? 0.704 8.726 8.503 1.00 23.59 454 ASP A CA 1
ATOM 3631 C C . ASP A 1 454 ? 1.380 10.106 8.516 1.00 23.59 454 ASP A C 1
ATOM 3633 O O . ASP A 1 454 ? 1.916 10.567 9.527 1.00 23.59 454 ASP A O 1
ATOM 3637 N N . GLY A 1 455 ? 1.389 10.761 7.353 1.00 26.95 455 GLY A N 1
ATOM 3638 C CA . GLY A 1 455 ? 2.208 11.940 7.074 1.00 26.95 455 GLY A CA 1
ATOM 3639 C C . GLY A 1 455 ? 1.707 13.248 7.693 1.00 26.95 455 GLY A C 1
ATOM 3640 O O . GLY A 1 455 ? 1.584 14.241 6.974 1.00 26.95 455 GLY A O 1
ATOM 3641 N N . GLU A 1 456 ? 1.435 13.282 8.999 1.00 24.28 456 GLU A N 1
ATOM 3642 C CA . GLU A 1 456 ? 1.058 14.496 9.734 1.00 24.28 456 GLU A CA 1
ATOM 3643 C C . GLU A 1 456 ? 2.251 15.458 9.896 1.00 24.28 456 GLU A C 1
ATOM 3645 O O . GLU A 1 456 ? 2.845 15.617 10.963 1.00 24.28 456 GLU A O 1
ATOM 3650 N N . SER A 1 457 ? 2.610 16.155 8.813 1.00 25.72 457 SER A N 1
ATOM 3651 C CA . SER A 1 457 ? 3.492 17.322 8.887 1.00 25.72 457 SER A CA 1
ATOM 3652 C C . SER A 1 457 ? 2.709 18.530 9.411 1.00 25.72 457 SER A C 1
ATOM 3654 O O . SER A 1 457 ? 2.219 19.350 8.628 1.00 25.72 457 SER A O 1
ATOM 3656 N N . ASP A 1 458 ? 2.571 18.616 10.732 1.00 23.45 458 ASP A N 1
ATOM 3657 C CA . ASP A 1 458 ? 1.850 19.701 11.395 1.00 23.45 458 ASP A CA 1
ATOM 3658 C C . ASP A 1 458 ? 2.471 21.069 11.043 1.00 23.45 458 ASP A C 1
ATOM 3660 O O . ASP A 1 458 ? 3.685 21.282 11.146 1.00 23.45 458 ASP A O 1
ATOM 3664 N N . THR A 1 459 ? 1.654 21.997 10.541 1.00 28.66 459 THR A N 1
ATOM 3665 C CA . THR A 1 459 ? 2.145 23.281 10.021 1.00 28.66 459 THR A CA 1
ATOM 3666 C C . THR A 1 459 ? 2.188 24.323 11.130 1.00 28.66 459 THR A C 1
ATOM 3668 O O . THR A 1 459 ? 1.148 24.887 11.485 1.00 28.66 459 THR A O 1
ATOM 3671 N N . GLU A 1 460 ? 3.389 24.628 11.632 1.00 27.86 460 GLU A N 1
ATOM 3672 C CA . GLU A 1 460 ? 3.604 25.688 12.624 1.00 27.86 460 GLU A CA 1
ATOM 3673 C C . GLU A 1 460 ? 2.954 27.014 12.188 1.00 27.86 460 GLU A C 1
ATOM 3675 O O . GLU A 1 460 ? 3.295 27.602 11.156 1.00 27.86 460 GLU A O 1
ATOM 3680 N N . LYS A 1 461 ? 2.024 27.515 13.007 1.00 29.62 461 LYS A N 1
ATOM 3681 C CA . LYS A 1 461 ? 1.475 28.868 12.881 1.00 29.62 461 LYS A CA 1
ATOM 3682 C C . LYS A 1 461 ? 2.258 29.821 13.772 1.00 29.62 461 LYS A C 1
ATOM 3684 O O . LYS A 1 461 ? 2.022 29.872 14.976 1.00 29.62 461 LYS A O 1
ATOM 3689 N N . ASP A 1 462 ? 3.123 30.626 13.166 1.00 23.47 462 ASP A N 1
ATOM 3690 C CA . ASP A 1 462 ? 3.661 31.813 13.831 1.00 23.47 462 ASP A CA 1
ATOM 3691 C C . ASP A 1 462 ? 2.533 32.827 14.099 1.00 23.47 462 ASP A C 1
ATOM 3693 O O . ASP A 1 462 ? 1.797 33.232 13.193 1.00 23.47 462 ASP A O 1
ATOM 3697 N N . SER A 1 463 ? 2.372 33.201 15.367 1.00 26.94 463 SER A N 1
ATOM 3698 C CA . SER A 1 463 ? 1.531 34.296 15.866 1.00 26.94 463 SER A CA 1
ATOM 3699 C C . SER A 1 463 ? 1.946 34.601 17.309 1.00 26.94 463 SER A C 1
ATOM 3701 O O . SER A 1 463 ? 1.243 34.267 18.261 1.00 26.94 463 SER A O 1
ATOM 3703 N N . GLY A 1 464 ? 3.150 35.154 17.470 1.00 22.98 464 GLY A N 1
ATOM 3704 C CA . GLY A 1 464 ? 3.799 35.304 18.775 1.00 22.98 464 GLY A CA 1
ATOM 3705 C C . GLY A 1 464 ? 3.136 36.262 19.779 1.00 22.98 464 GLY A C 1
ATOM 3706 O O . GLY A 1 464 ? 2.300 37.108 19.460 1.00 22.98 464 GLY A O 1
ATOM 3707 N N . SER A 1 465 ? 3.587 36.155 21.028 1.00 25.36 465 SER A N 1
ATOM 3708 C CA . SER A 1 465 ? 3.449 37.151 22.099 1.00 25.36 465 SER A CA 1
ATOM 3709 C C . SER A 1 465 ? 4.670 37.046 23.024 1.00 25.36 465 SER A C 1
ATOM 3711 O O . SER A 1 465 ? 5.357 36.027 23.024 1.00 25.36 465 SER A O 1
ATOM 3713 N N . GLN A 1 466 ? 5.007 38.134 23.719 1.00 25.73 466 GLN A N 1
ATOM 3714 C CA . GLN A 1 466 ? 6.277 38.288 24.448 1.00 25.73 466 GLN A CA 1
ATOM 3715 C C . GLN A 1 466 ? 6.247 37.692 25.877 1.00 25.73 466 GLN A C 1
ATOM 3717 O O . GLN A 1 466 ? 5.165 37.334 26.340 1.00 25.73 466 GLN A O 1
ATOM 3722 N N . PRO A 1 467 ? 7.415 37.489 26.527 1.00 28.89 467 PRO A N 1
ATOM 3723 C CA . PRO A 1 467 ? 7.557 36.515 27.614 1.00 28.89 467 PRO A CA 1
ATOM 3724 C C . PRO A 1 467 ? 7.076 37.023 28.977 1.00 28.89 467 PRO A C 1
ATOM 3726 O O . PRO A 1 467 ? 7.046 38.228 29.224 1.00 28.89 467 PRO A O 1
ATOM 3729 N N . GLU A 1 468 ? 6.791 36.073 29.868 1.00 24.33 468 GLU A N 1
ATOM 3730 C CA . GLU A 1 468 ? 6.681 36.299 31.314 1.00 24.33 468 GLU A CA 1
ATOM 3731 C C . GLU A 1 468 ? 8.020 35.996 32.014 1.00 24.33 468 GLU A C 1
ATOM 3733 O O . GLU A 1 468 ? 8.943 35.431 31.421 1.00 24.33 468 GLU A O 1
ATOM 3738 N N . GLU A 1 469 ? 8.143 36.462 33.253 1.00 23.53 469 GLU A N 1
ATOM 3739 C CA . GLU A 1 469 ? 9.403 36.633 33.981 1.00 23.53 469 GLU A CA 1
ATOM 3740 C C . GLU A 1 469 ? 9.705 35.419 34.885 1.00 23.53 469 GLU A C 1
ATOM 3742 O O . GLU A 1 469 ? 8.808 34.903 35.550 1.00 23.53 469 GLU A O 1
ATOM 3747 N N . GLU A 1 470 ? 10.969 34.980 34.953 1.00 25.44 470 GLU A N 1
ATOM 3748 C CA . GLU A 1 470 ? 11.442 34.083 36.020 1.00 25.44 470 GLU A CA 1
ATOM 3749 C C . GLU A 1 470 ? 12.058 34.929 37.147 1.00 25.44 470 GLU A C 1
ATOM 3751 O O . GLU A 1 470 ? 13.043 35.641 36.937 1.00 25.44 470 GLU A O 1
ATOM 3756 N N . GLU A 1 471 ? 11.464 34.863 38.341 1.00 23.88 471 GLU A N 1
ATOM 3757 C CA . GLU A 1 471 ? 12.003 35.463 39.566 1.00 23.88 471 GLU A CA 1
ATOM 3758 C C . GLU A 1 471 ? 13.069 34.532 40.183 1.00 23.88 471 GLU A C 1
ATOM 3760 O O . GLU A 1 471 ? 12.737 33.449 40.663 1.00 23.88 471 GLU A O 1
ATOM 3765 N N . GLU A 1 472 ? 14.332 34.968 40.244 1.00 25.19 472 GLU A N 1
ATOM 3766 C CA . GLU A 1 472 ? 15.322 34.454 41.208 1.00 25.19 472 GLU A CA 1
ATOM 3767 C C . GLU A 1 472 ? 15.898 35.614 42.044 1.00 25.19 472 GLU A C 1
ATOM 3769 O O . GLU A 1 472 ? 15.909 36.771 41.620 1.00 25.19 472 GLU A O 1
ATOM 3774 N N . GLU A 1 473 ? 16.293 35.305 43.280 1.00 25.06 473 GLU A N 1
ATOM 3775 C CA . GLU A 1 473 ? 16.360 36.262 44.394 1.00 25.06 473 GLU A CA 1
ATOM 3776 C C . GLU A 1 473 ? 17.638 37.137 44.405 1.00 25.06 473 GLU A C 1
ATOM 3778 O O . GLU A 1 473 ? 18.744 36.670 44.123 1.00 25.06 473 GLU A O 1
ATOM 3783 N N . GLU A 1 474 ? 17.508 38.414 44.797 1.00 21.47 474 GLU A N 1
ATOM 3784 C CA . GLU A 1 474 ? 18.652 39.287 45.112 1.00 21.47 474 GLU A CA 1
ATOM 3785 C C . GLU A 1 474 ? 19.227 38.966 46.506 1.00 21.47 474 GLU A C 1
ATOM 3787 O O . GLU A 1 474 ? 18.485 39.021 47.484 1.00 21.47 474 GLU A O 1
ATOM 3792 N N . GLU A 1 475 ? 20.552 38.796 46.646 1.00 24.25 475 GLU A N 1
ATOM 3793 C CA . GLU A 1 475 ? 21.244 39.180 47.894 1.00 24.25 475 GLU A CA 1
ATOM 3794 C C . GLU A 1 475 ? 22.736 39.575 47.693 1.00 24.25 475 GLU A C 1
ATOM 3796 O O . GLU A 1 475 ? 23.565 38.802 47.220 1.00 24.25 475 GLU A O 1
ATOM 3801 N N . GLU A 1 476 ? 23.030 40.825 48.073 1.00 24.23 476 GLU A N 1
ATOM 3802 C CA . GLU A 1 476 ? 24.285 41.430 48.582 1.00 24.23 476 GLU A CA 1
ATOM 3803 C C . GLU A 1 476 ? 25.662 41.355 47.841 1.00 24.23 476 GLU A C 1
ATOM 3805 O O . GLU A 1 476 ? 26.468 40.441 47.991 1.00 24.23 476 GLU A O 1
ATOM 3810 N N . GLU A 1 477 ? 25.997 42.515 47.245 1.00 24.52 477 GLU A N 1
ATOM 3811 C CA . GLU A 1 477 ? 27.154 43.394 47.577 1.00 24.52 477 GLU A CA 1
ATOM 3812 C C . GLU A 1 477 ? 28.556 43.350 46.888 1.00 24.52 477 GLU A C 1
ATOM 3814 O O . GLU A 1 477 ? 29.208 42.335 46.676 1.00 24.52 477 GLU A O 1
ATOM 3819 N N . GLU A 1 478 ? 29.041 44.596 46.697 1.00 24.17 478 GLU A N 1
ATOM 3820 C CA . GLU A 1 478 ? 30.427 45.121 46.713 1.00 24.17 478 GLU A CA 1
ATOM 3821 C C . GLU A 1 478 ? 31.449 44.871 45.562 1.00 24.17 478 GLU A C 1
ATOM 3823 O O . GLU A 1 478 ? 32.031 43.808 45.394 1.00 24.17 478 GLU A O 1
ATOM 3828 N N . ASN A 1 479 ? 31.831 45.999 44.928 1.00 23.69 479 ASN A N 1
ATOM 3829 C CA . ASN A 1 479 ? 33.207 46.438 44.589 1.00 23.69 479 ASN A CA 1
ATOM 3830 C C . ASN A 1 479 ? 34.124 45.535 43.711 1.00 23.69 479 ASN A C 1
ATOM 3832 O O . ASN A 1 479 ? 34.558 44.464 44.104 1.00 23.69 479 ASN A O 1
ATOM 3836 N N . SER A 1 480 ? 34.705 45.995 42.589 1.00 24.14 480 SER A N 1
ATOM 3837 C CA . SER A 1 480 ? 35.053 47.376 42.189 1.00 24.14 480 SER A CA 1
ATOM 3838 C C . SER A 1 480 ? 35.731 47.430 40.795 1.00 24.14 480 SER A C 1
ATOM 3840 O O . SER A 1 480 ? 36.128 46.393 40.283 1.00 24.14 480 SER A O 1
ATOM 3842 N N . CYS A 1 481 ? 35.962 48.651 40.271 1.00 22.39 481 CYS A N 1
ATOM 3843 C CA . CYS A 1 481 ? 37.114 49.069 39.429 1.00 22.39 481 CYS A CA 1
ATOM 3844 C C . CYS A 1 481 ? 37.453 48.333 38.098 1.00 22.39 481 CYS A C 1
ATOM 3846 O O . CYS A 1 481 ? 37.649 47.128 38.062 1.00 22.39 481 CYS A O 1
ATOM 3848 N N . THR A 1 482 ? 37.720 49.007 36.967 1.00 25.75 482 THR A N 1
ATOM 3849 C CA . THR A 1 482 ? 37.580 50.431 36.574 1.00 25.75 482 THR A CA 1
ATOM 3850 C C . THR A 1 482 ? 37.711 50.560 35.043 1.00 25.75 482 THR A C 1
ATOM 3852 O O . THR A 1 482 ? 38.295 49.685 34.421 1.00 25.75 482 THR A O 1
ATOM 3855 N N . ASP A 1 483 ? 37.231 51.683 34.481 1.00 24.89 483 ASP A N 1
ATOM 3856 C CA . ASP A 1 483 ? 37.717 52.415 33.281 1.00 24.89 483 ASP A CA 1
ATOM 3857 C C . ASP A 1 483 ? 38.376 51.641 32.091 1.00 24.89 483 ASP A C 1
ATOM 3859 O O . ASP A 1 483 ? 39.367 50.941 32.241 1.00 24.89 483 ASP A O 1
ATOM 3863 N N . SER A 1 484 ? 38.040 51.899 30.817 1.00 28.98 484 SER A N 1
ATOM 3864 C CA . SER A 1 484 ? 37.558 53.180 30.277 1.00 28.98 484 SER A CA 1
ATOM 3865 C C . SER A 1 484 ? 37.091 53.103 28.808 1.00 28.98 484 SER A C 1
ATOM 3867 O O . SER A 1 484 ? 37.833 52.585 27.982 1.00 28.98 484 SER A O 1
ATOM 3869 N N . LYS A 1 485 ? 35.981 53.807 28.502 1.00 26.69 485 LYS A N 1
ATOM 3870 C CA . LYS A 1 485 ? 35.807 54.768 27.373 1.00 26.69 485 LYS A CA 1
ATOM 3871 C C . LYS A 1 485 ? 35.866 54.248 25.900 1.00 26.69 485 LYS A C 1
ATOM 3873 O O . LYS A 1 485 ? 36.621 53.351 25.573 1.00 26.69 485 LYS A O 1
ATOM 3878 N N . THR A 1 486 ? 35.131 54.819 24.925 1.00 25.05 486 THR A N 1
ATOM 3879 C CA . THR A 1 486 ? 34.382 56.099 24.916 1.00 25.05 486 THR A CA 1
ATOM 3880 C C . THR A 1 486 ? 33.309 56.201 23.803 1.00 25.05 486 THR A C 1
ATOM 3882 O O . THR A 1 486 ? 33.579 55.756 22.696 1.00 25.05 486 THR A O 1
ATOM 3885 N N . LEU A 1 487 ? 32.195 56.904 24.100 1.00 23.17 487 LEU A N 1
ATOM 3886 C CA . LEU A 1 487 ? 31.149 57.503 23.217 1.00 23.17 487 LEU A CA 1
ATOM 3887 C C . LEU A 1 487 ? 30.337 56.552 22.284 1.00 23.17 487 LEU A C 1
ATOM 3889 O O . LEU A 1 487 ? 30.894 55.637 21.696 1.00 23.17 487 LEU A O 1
ATOM 3893 N N . CYS A 1 488 ? 28.991 56.600 22.227 1.00 21.47 488 CYS A N 1
ATOM 3894 C CA . CYS A 1 488 ? 28.039 57.666 21.791 1.00 21.47 488 CYS A CA 1
ATOM 3895 C C . CYS A 1 488 ? 28.021 57.869 20.259 1.00 21.47 488 CYS A C 1
ATOM 3897 O O . CYS A 1 488 ? 29.081 57.832 19.646 1.00 21.47 488 CYS A O 1
ATOM 3899 N N . THR A 1 489 ? 26.899 58.122 19.567 1.00 24.72 489 THR A N 1
ATOM 3900 C CA . THR A 1 489 ? 25.456 58.328 19.901 1.00 24.72 489 THR A CA 1
ATOM 3901 C C . THR A 1 489 ? 24.655 57.953 18.628 1.00 24.72 489 THR A C 1
ATOM 3903 O O . THR A 1 489 ? 25.199 58.102 17.539 1.00 24.72 489 THR A O 1
ATOM 3906 N N . GLN A 1 490 ? 23.505 57.270 18.670 1.00 22.31 490 GLN A N 1
ATOM 3907 C CA . GLN A 1 490 ? 22.154 57.725 19.065 1.00 22.31 490 GLN A CA 1
ATOM 3908 C C . GLN A 1 490 ? 21.476 58.665 18.032 1.00 22.31 490 GLN A C 1
ATOM 3910 O O . GLN A 1 490 ? 22.081 59.660 17.644 1.00 22.31 490 GLN A O 1
ATOM 3915 N N . ASP A 1 491 ? 20.223 58.328 17.678 1.00 21.48 491 ASP A N 1
ATOM 3916 C CA . ASP A 1 491 ? 19.180 59.112 16.968 1.00 21.48 491 ASP A CA 1
ATOM 3917 C C . ASP A 1 491 ? 19.417 59.427 15.459 1.00 21.48 491 ASP A C 1
ATOM 3919 O O . ASP A 1 491 ? 20.520 59.768 15.046 1.00 21.48 491 ASP A O 1
ATOM 3923 N N . SER A 1 492 ? 18.508 59.076 14.526 1.00 23.73 492 SER A N 1
ATOM 3924 C CA . SER A 1 492 ? 17.177 59.661 14.180 1.00 23.73 492 SER A CA 1
ATOM 3925 C C . SER A 1 492 ? 17.300 61.003 13.416 1.00 23.73 492 SER A C 1
ATOM 3927 O O . SER A 1 492 ? 18.149 61.816 13.751 1.00 23.73 492 SER A O 1
ATOM 3929 N N . GLU A 1 493 ? 16.522 61.329 12.372 1.00 22.33 493 GLU A N 1
ATOM 3930 C CA . GLU A 1 493 ? 15.305 60.714 11.810 1.00 22.33 493 GLU A CA 1
ATOM 3931 C C . GLU A 1 493 ? 15.062 61.172 10.340 1.00 22.33 493 GLU A C 1
ATOM 3933 O O . GLU A 1 493 ? 15.581 62.202 9.926 1.00 22.33 493 GLU A O 1
ATOM 3938 N N . SER A 1 494 ? 14.201 60.447 9.611 1.00 21.53 494 SER A N 1
ATOM 3939 C CA . SER A 1 494 ? 13.245 60.927 8.580 1.00 21.53 494 SER A CA 1
ATOM 3940 C C . SER A 1 494 ? 13.648 61.692 7.281 1.00 21.53 494 SER A C 1
ATOM 3942 O O . SER A 1 494 ? 14.238 62.766 7.277 1.00 21.53 494 SER A O 1
ATOM 3944 N N . THR A 1 495 ? 13.032 61.207 6.184 1.00 21.59 495 THR A N 1
ATOM 3945 C CA . THR A 1 495 ? 12.493 61.908 4.977 1.00 21.59 495 THR A CA 1
ATOM 3946 C C . THR A 1 495 ? 13.343 62.363 3.764 1.00 21.59 495 THR A C 1
ATOM 3948 O O . THR A 1 495 ? 14.264 63.163 3.859 1.00 21.59 495 THR A O 1
ATOM 3951 N N . GLU A 1 496 ? 12.800 61.962 2.598 1.00 21.48 496 GLU A N 1
ATOM 3952 C CA . GLU A 1 496 ? 12.708 62.649 1.286 1.00 21.48 496 GLU A CA 1
ATOM 3953 C C . GLU A 1 496 ? 13.842 62.592 0.230 1.00 21.48 496 GLU A C 1
ATOM 3955 O O . GLU A 1 496 ? 15.021 62.395 0.502 1.00 21.48 496 GLU A O 1
ATOM 3960 N N . ILE A 1 497 ? 13.393 62.678 -1.034 1.00 28.00 497 ILE A N 1
ATOM 3961 C CA . ILE A 1 497 ? 14.081 62.396 -2.311 1.00 28.00 497 ILE A CA 1
ATOM 3962 C C . ILE A 1 497 ? 13.920 63.641 -3.202 1.00 28.00 497 ILE A C 1
ATOM 3964 O O . ILE A 1 497 ? 12.789 64.120 -3.316 1.00 28.00 497 ILE A O 1
ATOM 3968 N N . PRO A 1 498 ? 14.985 64.175 -3.841 1.00 28.02 498 PRO A N 1
ATOM 3969 C CA . PRO A 1 498 ? 14.957 64.217 -5.318 1.00 28.02 498 PRO A CA 1
ATOM 3970 C C . PRO A 1 498 ? 16.314 64.195 -6.071 1.00 28.02 498 PRO A C 1
ATOM 3972 O O . PRO A 1 498 ? 17.218 64.959 -5.755 1.00 28.02 498 PRO A O 1
ATOM 3975 N N . LEU A 1 499 ? 16.309 63.431 -7.176 1.00 23.59 499 LEU A N 1
ATOM 3976 C CA . LEU A 1 499 ? 16.853 63.729 -8.525 1.00 23.59 499 LEU A CA 1
ATOM 3977 C C . LEU A 1 499 ? 18.372 63.872 -8.819 1.00 23.59 499 LEU A C 1
ATOM 3979 O O . LEU A 1 499 ? 19.117 64.525 -8.100 1.00 23.59 499 LEU A O 1
ATOM 3983 N N . ASP A 1 500 ? 18.710 63.338 -10.008 1.00 22.56 500 ASP A N 1
ATOM 3984 C CA . ASP A 1 500 ? 19.839 63.606 -10.928 1.00 22.56 500 ASP A CA 1
ATOM 3985 C C . ASP A 1 500 ? 21.290 63.323 -10.437 1.00 22.56 500 ASP A C 1
ATOM 3987 O O . ASP A 1 500 ? 21.579 63.311 -9.246 1.00 22.56 500 ASP A O 1
ATOM 3991 N N . GLU A 1 501 ? 22.271 62.982 -11.293 1.00 24.81 501 GLU A N 1
ATOM 3992 C CA . GLU A 1 501 ? 22.398 63.166 -12.757 1.00 24.81 501 GLU A CA 1
ATOM 3993 C C . GLU A 1 501 ? 23.106 61.970 -13.481 1.00 24.81 501 GLU A C 1
ATOM 3995 O O . GLU A 1 501 ? 23.539 61.010 -12.843 1.00 24.81 501 GLU A O 1
ATOM 4000 N N . GLN A 1 502 ? 23.174 62.031 -14.822 1.00 23.16 502 GLN A N 1
ATOM 4001 C CA . GLN A 1 502 ? 23.565 61.018 -15.848 1.00 23.16 502 GLN A CA 1
ATOM 4002 C C . GLN A 1 502 ? 25.060 60.558 -15.790 1.00 23.16 502 GLN A C 1
ATOM 4004 O O . GLN A 1 502 ? 25.818 61.095 -14.986 1.00 23.16 502 GLN A O 1
ATOM 4009 N N . VAL A 1 503 ? 25.635 59.600 -16.556 1.00 24.53 503 VAL A N 1
ATOM 4010 C CA . VAL A 1 503 ? 25.437 58.910 -17.882 1.00 24.53 503 VAL A CA 1
ATOM 4011 C C . VAL A 1 503 ? 25.986 57.449 -17.733 1.00 24.53 503 VAL A C 1
ATOM 4013 O O . VAL A 1 503 ? 26.754 57.232 -16.794 1.00 24.53 503 VAL A O 1
ATOM 4016 N N . GLY A 1 504 ? 25.738 56.382 -18.522 1.00 24.73 504 GLY A N 1
ATOM 4017 C CA . GLY A 1 504 ? 25.095 56.107 -19.835 1.00 24.73 504 GLY A CA 1
ATOM 4018 C C . GLY A 1 504 ? 24.556 54.650 -19.897 1.00 24.73 504 GLY A C 1
ATOM 4019 O O . GLY A 1 504 ? 24.347 54.076 -18.827 1.00 24.73 504 GLY A O 1
ATOM 4020 N N . GLU A 1 505 ? 24.243 53.982 -21.023 1.00 25.66 505 GLU A N 1
ATOM 4021 C CA . GLU A 1 505 ? 24.695 54.009 -22.447 1.00 25.66 505 GLU A CA 1
ATOM 4022 C C . GLU A 1 505 ? 26.064 53.311 -22.683 1.00 25.66 505 GLU A C 1
ATOM 4024 O O . GLU A 1 505 ? 27.010 53.547 -21.928 1.00 25.66 505 GLU A O 1
ATOM 4029 N N . ASP A 1 506 ? 26.251 52.414 -23.668 1.00 24.59 506 ASP A N 1
ATOM 4030 C CA . ASP A 1 506 ? 25.416 52.069 -24.849 1.00 24.59 506 ASP A CA 1
ATOM 4031 C C . ASP A 1 506 ? 24.577 50.761 -24.740 1.00 24.59 506 ASP A C 1
ATOM 4033 O O . ASP A 1 506 ? 24.891 49.864 -23.950 1.00 24.59 506 ASP A O 1
ATOM 4037 N N . ASP A 1 507 ? 23.555 50.650 -25.601 1.00 26.09 507 ASP A N 1
ATOM 4038 C CA . ASP A 1 507 ? 22.569 49.555 -25.720 1.00 26.09 507 ASP A CA 1
ATOM 4039 C C . ASP A 1 507 ? 22.820 48.606 -26.924 1.00 26.09 507 ASP A C 1
ATOM 4041 O O . ASP A 1 507 ? 23.779 48.776 -27.676 1.00 26.09 507 ASP A O 1
ATOM 4045 N N . ASP A 1 508 ? 21.936 47.614 -27.111 1.00 25.67 508 ASP A N 1
ATOM 4046 C CA . ASP A 1 508 ? 21.363 47.226 -28.422 1.00 25.67 508 ASP A CA 1
ATOM 4047 C C . ASP A 1 508 ? 20.163 46.271 -28.177 1.00 25.67 508 ASP A C 1
ATOM 4049 O O . ASP A 1 508 ? 20.331 45.202 -27.581 1.00 25.67 508 ASP A O 1
ATOM 4053 N N . ASP A 1 509 ? 18.956 46.667 -28.602 1.00 25.28 509 ASP A N 1
ATOM 4054 C CA . ASP A 1 509 ? 17.672 45.978 -28.343 1.00 25.28 509 ASP A CA 1
ATOM 4055 C C . ASP A 1 509 ? 17.194 45.077 -29.509 1.00 25.28 509 ASP A C 1
ATOM 4057 O O . ASP A 1 509 ? 17.626 45.212 -30.655 1.00 25.28 509 ASP A O 1
ATOM 4061 N N . GLU A 1 510 ? 16.237 44.181 -29.226 1.00 25.94 510 GLU A N 1
ATOM 4062 C CA . GLU A 1 510 ? 15.433 43.465 -30.235 1.00 25.94 510 GLU A CA 1
ATOM 4063 C C . GLU A 1 510 ? 14.006 44.063 -30.286 1.00 25.94 510 GLU A C 1
ATOM 4065 O O . GLU A 1 510 ? 13.246 43.917 -29.329 1.00 25.94 510 GLU A O 1
ATOM 4070 N N . GLU A 1 511 ? 13.617 44.713 -31.393 1.00 25.88 511 GLU A N 1
ATOM 4071 C CA . GLU A 1 511 ? 12.236 45.195 -31.613 1.00 25.88 511 GLU A CA 1
ATOM 4072 C C . GLU A 1 511 ? 11.341 44.145 -32.307 1.00 25.88 511 GLU A C 1
ATOM 4074 O O . GLU A 1 511 ? 11.750 43.484 -33.266 1.00 25.88 511 GLU A O 1
ATOM 4079 N N . GLU A 1 512 ? 10.079 44.049 -31.872 1.00 25.89 512 GLU A N 1
ATOM 4080 C CA . GLU A 1 512 ? 8.994 43.379 -32.604 1.00 25.89 512 GLU A CA 1
ATOM 4081 C C . GLU A 1 512 ? 8.255 44.387 -33.508 1.00 25.89 512 GLU A C 1
ATOM 4083 O O . GLU A 1 512 ? 7.848 45.449 -33.038 1.00 25.89 512 GLU A O 1
ATOM 4088 N N . GLU A 1 513 ? 7.976 44.041 -34.773 1.00 23.05 513 GLU A N 1
ATOM 4089 C CA . GLU A 1 513 ? 7.008 44.785 -35.602 1.00 23.05 513 GLU A CA 1
ATOM 4090 C C . GLU A 1 513 ? 5.638 44.088 -35.642 1.00 23.05 513 GLU A C 1
ATOM 4092 O O . GLU A 1 513 ? 5.510 42.929 -36.043 1.00 23.05 513 GLU A O 1
ATOM 4097 N N . VAL A 1 514 ? 4.589 44.851 -35.321 1.00 24.25 514 VAL A N 1
ATOM 4098 C CA . VAL A 1 514 ? 3.178 44.517 -35.567 1.00 24.25 514 VAL A CA 1
ATOM 4099 C C . VAL A 1 514 ? 2.573 45.628 -36.425 1.00 24.25 514 VAL A C 1
ATOM 4101 O O . VAL A 1 514 ? 2.724 46.805 -36.105 1.00 24.25 514 VAL A O 1
ATOM 4104 N N . ILE A 1 515 ? 1.871 45.275 -37.509 1.00 24.20 515 ILE A N 1
ATOM 4105 C CA . ILE A 1 515 ? 1.261 46.243 -38.438 1.00 24.20 515 ILE A CA 1
ATOM 4106 C C . ILE A 1 515 ? -0.203 45.872 -38.711 1.00 24.20 515 ILE A C 1
ATOM 4108 O O . ILE A 1 515 ? -0.493 44.768 -39.173 1.00 24.20 515 ILE A O 1
ATOM 4112 N N . GLU A 1 516 ? -1.122 46.818 -38.488 1.00 22.36 516 GLU A N 1
ATOM 4113 C CA . GLU A 1 516 ? -2.551 46.694 -38.810 1.00 22.36 516 GLU A CA 1
ATOM 4114 C C . GLU A 1 516 ? -2.990 47.568 -40.007 1.00 22.36 516 GLU A C 1
ATOM 4116 O O . GLU A 1 516 ? -2.654 48.743 -40.090 1.00 22.36 516 GLU A O 1
ATOM 4121 N N . VAL A 1 517 ? -3.810 46.954 -40.877 1.00 27.61 517 VAL A N 1
ATOM 4122 C CA . VAL A 1 517 ? -5.011 47.472 -41.589 1.00 27.61 517 VAL A CA 1
ATOM 4123 C C . VAL A 1 517 ? -4.964 48.819 -42.356 1.00 27.61 517 VAL A C 1
ATOM 4125 O O . VAL A 1 517 ? -4.689 49.879 -41.807 1.00 27.61 517 VAL A O 1
ATOM 4128 N N . GLY A 1 518 ? -5.431 48.809 -43.624 1.00 22.08 518 GLY A N 1
ATOM 4129 C CA . GLY A 1 518 ? -5.596 50.024 -44.449 1.00 22.08 518 GLY A CA 1
ATOM 4130 C C . GLY A 1 518 ? -6.522 49.934 -45.687 1.00 22.08 518 GLY A C 1
ATOM 4131 O O . GLY A 1 518 ? -6.047 50.064 -46.809 1.00 22.08 518 GLY A O 1
ATOM 4132 N N . GLU A 1 519 ? -7.838 49.797 -45.466 1.00 23.16 519 GLU A N 1
ATOM 4133 C CA . GLU A 1 519 ? -8.965 50.159 -46.376 1.00 23.16 519 GLU A CA 1
ATOM 4134 C C . GLU A 1 519 ? -9.131 49.492 -47.783 1.00 23.16 519 GLU A C 1
ATOM 4136 O O . GLU A 1 519 ? -8.458 48.535 -48.152 1.00 23.16 519 GLU A O 1
ATOM 4141 N N . THR A 1 520 ? -10.199 49.888 -48.505 1.00 26.88 520 THR A N 1
ATOM 4142 C CA . THR A 1 520 ? -10.963 49.102 -49.519 1.00 26.88 520 THR A CA 1
ATOM 4143 C C . THR A 1 520 ? -11.067 49.811 -50.895 1.00 26.88 520 THR A C 1
ATOM 4145 O O . THR A 1 520 ? -10.806 51.014 -50.949 1.00 26.88 520 THR A O 1
ATOM 4148 N N . PRO A 1 521 ? -11.481 49.152 -52.019 1.00 28.41 521 PRO A N 1
ATOM 4149 C CA . PRO A 1 521 ? -12.928 49.095 -52.351 1.00 28.41 521 PRO A CA 1
ATOM 4150 C C . PRO A 1 521 ? -13.463 47.933 -53.249 1.00 28.41 521 PRO A C 1
ATOM 4152 O O . PRO A 1 521 ? -12.898 47.580 -54.277 1.00 28.41 521 PRO A O 1
ATOM 4155 N N . CYS A 1 522 ? -14.673 47.465 -52.907 1.00 21.55 522 CYS A N 1
ATOM 4156 C CA . CYS A 1 522 ? -15.823 47.094 -53.768 1.00 21.55 522 CYS A CA 1
ATOM 4157 C C . CYS A 1 522 ? -15.642 46.457 -55.178 1.00 21.55 522 CYS A C 1
ATOM 4159 O O . CYS A 1 522 ? -15.289 47.141 -56.140 1.00 21.55 522 CYS A O 1
ATOM 4161 N N . SER A 1 523 ? -16.151 45.223 -55.369 1.00 25.00 523 SER A N 1
ATOM 4162 C CA . SER A 1 523 ? -16.952 44.843 -56.564 1.00 25.00 523 SER A CA 1
ATOM 4163 C C . SER A 1 523 ? -17.888 43.638 -56.304 1.00 25.00 523 SER A C 1
ATOM 4165 O O . SER A 1 523 ? -17.536 42.717 -55.576 1.00 25.00 523 SER A O 1
ATOM 4167 N N . GLN A 1 524 ? -19.062 43.626 -56.944 1.00 24.39 524 GLN A N 1
ATOM 4168 C CA . GLN A 1 524 ? -20.080 42.554 -57.011 1.00 24.39 524 GLN A CA 1
ATOM 4169 C C . GLN A 1 524 ? -20.625 42.505 -58.462 1.00 24.39 524 GLN A C 1
ATOM 4171 O O . GLN A 1 524 ? -20.428 43.487 -59.182 1.00 24.39 524 GLN A O 1
ATOM 4176 N N . PRO A 1 52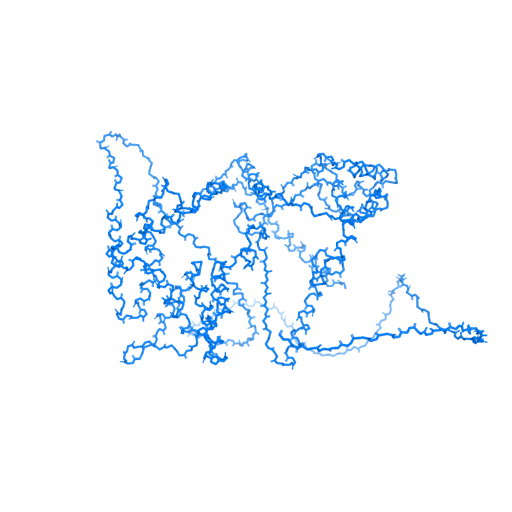5 ? -21.456 41.522 -58.869 1.00 40.88 525 PRO A N 1
ATOM 4177 C CA . PRO A 1 525 ? -21.456 40.076 -58.597 1.00 40.88 525 PRO 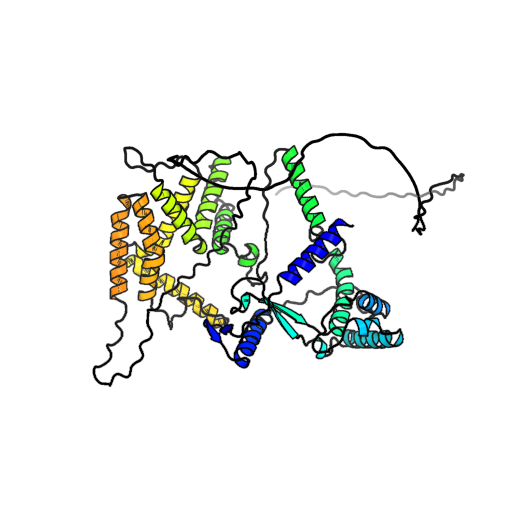A CA 1
ATOM 4178 C C . PRO A 1 525 ? -21.560 39.270 -59.929 1.00 40.88 525 PRO A C 1
ATOM 4180 O O . PRO A 1 525 ? -21.501 39.858 -61.005 1.00 40.88 525 PRO A O 1
ATOM 4183 N N . CYS A 1 526 ? -21.792 37.949 -59.887 1.00 22.59 526 CYS A N 1
ATOM 4184 C CA . CYS A 1 526 ? -22.369 37.176 -61.009 1.00 22.59 526 CYS A CA 1
ATOM 4185 C C . CYS A 1 526 ? -23.163 35.953 -60.500 1.00 22.59 526 CYS A C 1
ATOM 4187 O O . CYS A 1 526 ? -22.903 35.482 -59.395 1.00 22.59 526 CYS A O 1
ATOM 4189 N N . VAL A 1 527 ? -24.136 35.474 -61.289 1.00 25.34 527 VAL A N 1
ATOM 4190 C CA . VAL A 1 527 ? -25.193 34.511 -60.892 1.00 25.34 527 VAL A CA 1
ATOM 4191 C C . VAL A 1 527 ? -25.499 33.521 -62.029 1.00 25.34 527 VAL A C 1
ATOM 4193 O O . VAL A 1 527 ? -25.546 33.955 -63.176 1.00 25.34 527 VAL A O 1
ATOM 4196 N N . VAL A 1 528 ? -25.735 32.245 -61.682 1.00 26.52 528 VAL A N 1
ATOM 4197 C CA . VAL A 1 528 ? -26.524 31.193 -62.385 1.00 26.52 528 VAL A CA 1
ATOM 4198 C C . VAL A 1 528 ? -26.956 30.223 -61.251 1.00 26.52 528 VAL A C 1
ATOM 4200 O O . VAL A 1 528 ? -26.077 29.812 -60.495 1.00 26.52 528 VAL A O 1
ATOM 4203 N N . GLU A 1 529 ? -28.222 30.074 -60.834 1.00 25.98 529 GLU A N 1
ATOM 4204 C CA . GLU A 1 529 ? -29.409 29.438 -61.475 1.00 25.98 529 GLU A CA 1
ATOM 4205 C C . GLU A 1 529 ? -29.264 27.894 -61.589 1.00 25.98 529 GLU A C 1
ATOM 4207 O O . GLU A 1 529 ? -28.312 27.417 -62.195 1.00 25.98 529 GLU A O 1
ATOM 4212 N N . GLU A 1 530 ? -29.998 27.130 -60.753 1.00 26.84 530 GLU A N 1
ATOM 4213 C CA . GLU A 1 530 ? -31.150 26.235 -61.102 1.00 26.84 530 GLU A CA 1
ATOM 4214 C C . GLU A 1 530 ? -30.685 24.813 -61.539 1.00 26.84 530 GLU A C 1
ATOM 4216 O O . GLU A 1 530 ? -29.577 24.671 -62.047 1.00 26.84 530 GLU A O 1
ATOM 4221 N N . ASP A 1 531 ? -31.341 23.665 -61.297 1.00 25.80 531 ASP A N 1
ATOM 4222 C CA . ASP A 1 531 ? -32.635 23.230 -60.703 1.00 25.80 531 ASP A CA 1
ATOM 4223 C C . ASP A 1 531 ? -32.356 22.176 -59.576 1.00 25.80 531 ASP A C 1
ATOM 4225 O O . ASP A 1 531 ? -31.228 21.697 -59.468 1.00 25.80 531 ASP A O 1
ATOM 4229 N N . VAL A 1 532 ? -33.201 21.792 -58.599 1.00 29.34 532 VAL A N 1
ATOM 4230 C CA . VAL A 1 532 ? -34.627 21.372 -58.526 1.00 29.34 532 VAL A CA 1
ATOM 4231 C C . VAL A 1 532 ? -34.957 20.023 -59.204 1.00 29.34 532 VAL A C 1
ATOM 4233 O O . VAL A 1 532 ? -34.873 19.892 -60.416 1.00 29.34 532 VAL A O 1
ATOM 4236 N N . VAL A 1 533 ? -35.404 19.039 -58.405 1.00 28.09 533 VAL A N 1
ATOM 4237 C CA . VAL A 1 533 ? -36.475 18.049 -58.692 1.00 28.09 533 VAL A CA 1
ATOM 4238 C C . VAL A 1 533 ? -36.773 17.258 -57.402 1.00 28.09 533 VAL A C 1
ATOM 4240 O O . VAL A 1 533 ? -35.869 17.028 -56.599 1.00 28.09 533 VAL A O 1
ATOM 4243 N N . GLU A 1 534 ? -38.043 16.902 -57.188 1.00 29.94 534 GLU A N 1
ATOM 4244 C CA . GLU A 1 534 ? -38.559 16.172 -56.013 1.00 29.94 534 GLU A CA 1
ATOM 4245 C C . GLU A 1 534 ? -38.818 14.674 -56.337 1.00 29.94 534 GLU A C 1
ATOM 4247 O O . GLU A 1 534 ? -38.197 14.121 -57.241 1.00 29.94 534 GLU A O 1
ATOM 4252 N N . GLU A 1 535 ? -39.775 14.060 -55.625 1.00 28.59 535 GLU A N 1
ATOM 4253 C CA . GLU A 1 535 ? -40.297 12.682 -55.736 1.00 28.59 535 GLU A CA 1
ATOM 4254 C C . GLU A 1 535 ? -39.419 11.574 -55.090 1.00 28.59 535 GLU A C 1
ATOM 4256 O O . GLU A 1 535 ? -38.226 11.453 -55.354 1.00 28.59 535 GLU A O 1
ATOM 4261 N N . GLY A 1 536 ? -39.958 10.716 -54.211 1.00 28.59 536 GLY A N 1
ATOM 4262 C CA . GLY A 1 536 ? -41.338 10.666 -53.705 1.00 28.59 536 GLY A CA 1
ATOM 4263 C C . GLY A 1 536 ? -41.517 9.785 -52.461 1.00 28.59 536 GLY A C 1
ATOM 4264 O O . GLY A 1 536 ? -40.597 9.091 -52.030 1.00 28.59 536 GLY A O 1
ATOM 4265 N N . GLU A 1 537 ? -42.710 9.870 -51.874 1.00 31.69 537 GLU A N 1
ATOM 4266 C CA . GLU A 1 537 ? -43.162 9.114 -50.698 1.00 31.69 537 GLU A CA 1
ATOM 4267 C C . GLU A 1 537 ? -43.623 7.697 -51.086 1.00 31.69 537 GLU A C 1
ATOM 4269 O O . GLU A 1 537 ? -44.089 7.492 -52.205 1.00 31.69 537 GLU A O 1
ATOM 4274 N N . GLU A 1 538 ? -43.613 6.751 -50.141 1.00 30.78 538 GLU A N 1
ATOM 4275 C CA . GLU A 1 538 ? -44.633 5.691 -50.105 1.00 30.78 538 GLU A CA 1
ATOM 4276 C C . GLU A 1 538 ? -44.844 5.193 -48.659 1.00 30.78 538 GLU A C 1
ATOM 4278 O O . GLU A 1 538 ? -43.890 5.032 -47.894 1.00 30.78 538 GLU A O 1
ATOM 4283 N N . GLU A 1 539 ? -46.110 5.009 -48.273 1.00 32.69 539 GLU A N 1
ATOM 4284 C CA . GLU A 1 539 ? -46.559 4.555 -46.948 1.00 32.69 539 GLU A CA 1
ATOM 4285 C C . GLU A 1 539 ? -47.012 3.084 -47.005 1.00 32.69 539 GLU A C 1
ATOM 4287 O O . GLU A 1 539 ? -47.601 2.676 -47.999 1.00 32.69 539 GLU A O 1
ATOM 4292 N N . GLU A 1 540 ? -46.853 2.325 -45.916 1.00 32.78 540 GLU A N 1
ATOM 4293 C CA . GLU A 1 540 ? -47.751 1.217 -45.517 1.00 32.78 540 GLU A CA 1
ATOM 4294 C C . GLU A 1 540 ? -47.503 0.955 -44.014 1.00 32.78 540 GLU A C 1
ATOM 4296 O O . GLU A 1 540 ? -46.404 0.591 -43.604 1.00 32.78 540 GLU A O 1
ATOM 4301 N N . GLU A 1 541 ? -48.368 1.448 -43.123 1.00 32.75 541 GLU A N 1
ATOM 4302 C CA . GLU A 1 541 ? -49.596 0.816 -42.591 1.00 32.75 541 GLU A CA 1
ATOM 4303 C C . GLU A 1 541 ? -49.362 -0.039 -41.325 1.00 32.75 541 GLU A C 1
ATOM 4305 O O . GLU A 1 541 ? -48.236 -0.319 -40.918 1.00 32.75 541 GLU A O 1
ATOM 4310 N N . THR A 1 542 ? -50.440 -0.322 -40.581 1.00 37.75 542 THR A N 1
ATOM 4311 C CA . THR A 1 542 ? -50.384 -0.788 -39.179 1.00 37.75 542 THR A CA 1
ATOM 4312 C C . THR A 1 542 ? -51.468 -1.820 -38.847 1.00 37.75 542 THR A C 1
ATOM 4314 O O . THR A 1 542 ? -52.431 -1.969 -39.594 1.00 37.75 542 THR A O 1
ATOM 4317 N N . CYS A 1 543 ? -51.361 -2.411 -37.644 1.00 32.78 543 CYS A N 1
ATOM 4318 C CA . CYS A 1 543 ? -52.396 -3.189 -36.932 1.00 32.78 543 CYS A CA 1
ATOM 4319 C C . CYS A 1 543 ? -52.620 -4.654 -37.400 1.00 32.78 543 CYS A C 1
ATOM 4321 O O . CYS A 1 543 ? -52.364 -4.982 -38.555 1.00 32.78 543 CYS A O 1
ATOM 4323 N N . PRO A 1 544 ? -53.230 -5.525 -36.562 1.00 55.16 544 PRO A N 1
ATOM 4324 C CA . PRO A 1 544 ? -53.106 -5.630 -35.096 1.00 55.16 544 PRO A CA 1
ATOM 4325 C C . PRO A 1 544 ? -52.998 -7.094 -34.577 1.00 55.16 544 PRO A C 1
ATOM 4327 O O . PRO A 1 544 ? -52.926 -8.048 -35.345 1.00 55.16 544 PRO A O 1
ATOM 4330 N N . ASP A 1 545 ? -53.029 -7.233 -33.247 1.00 41.97 545 ASP A N 1
ATOM 4331 C CA . ASP A 1 545 ? -53.196 -8.437 -32.409 1.00 41.97 545 ASP A CA 1
ATOM 4332 C C . ASP A 1 545 ? -53.808 -9.711 -33.041 1.00 41.97 545 ASP A C 1
ATOM 4334 O O . ASP A 1 545 ? -54.937 -9.697 -33.544 1.00 41.97 545 ASP A O 1
ATOM 4338 N N . THR A 1 546 ? -53.173 -10.871 -32.805 1.00 47.28 546 THR A N 1
ATOM 4339 C CA . THR A 1 546 ? -53.826 -12.030 -32.140 1.00 47.28 546 THR A CA 1
ATOM 4340 C C . THR A 1 546 ? -52.824 -13.017 -31.538 1.00 47.28 546 THR A C 1
ATOM 4342 O O . THR A 1 546 ? -51.689 -13.096 -32.054 1.00 47.28 546 THR A O 1
#

Mean predicted aligned error: 21.67 Å

Organism: Nothobranchius furzeri (NCBI:txid105023)

Foldseek 3Di:
DVVVVVVVVVVVVVVVVVPDPPDQPCWAAAPVRDIDRDPVVVVVRLVVVCCCLPPPPPPDPDDPPPPPDPPLPDAQDLVLLLVLLVPDDQPDQAWVVRDGSVVSPPDDPVRSVVLSVQLRVCVVVVDDDVLQVDWDWDWAAQDDDSRYRVRTDTDTRGHDSSVSSVSSVCVSVCVVCVVVDDPQDQPPDPPGDVVVVVVVVVVVVVVCVVVVHDDDDDDDDQDSPDDDDPQCVVVVVQLSVLVVCLVVVVVQCVPDPNVPCPPPDPVRVVVVNVLSSLQSSLLPVLCLVVLLVVLLVCLVVWDADPVRHTDDPDDVSVSSVSNLVVNLVVLLLLLDALVRSVVVLVVVLVVLLVQQVVCVVVVHDRDPSNDPVPHDSLVVLLCCLVPRNVSSLVSVCSNNPPVCVSSNVSNVVSSVVSVVVRDDDPDPDPDDDDDDDDDDDDDDPDPDSPNPPDPCPDDDDDDDDDDDDDDDDDDDDDDDDDDDDDDDDDDDDDDDDDDDDDDDDDDDDDDDDDDDDDDDDDDDDDDDDDDDDDDDDDDDDDDDDD